Protein AF-A0A1V5HKS2-F1 (afdb_monomer_lite)

pLDDT: mean 89.22, std 11.99, range [34.03, 98.88]

Foldseek 3Di:
DPPVPPVVVVVPVVPPDPDDDDDLLVVLLVLLVPDDQLVPDALVCVVSLVVSVVSLVPDDPVSNVPRPPVSVVRSVSSVVSNVVNVLLVVLLVLQVLLQVLLVPADQLVPDDPVNVVSLVVNVVSVVVHDPVSNVSHDVVSVVSSVVRVVVNVVLVVLLVLQVVLQVLLVPADPLVPDDLVCVVSLVVSVVSLVPHDPSSNVNHDPSVVCSVVSVVSNVVNVLVVLVVVQVVQVVVVLVVQQVQAAEEDAAFDQDDQWGDDPPWIKGKFKDKPDPQAHSRRGGDAAQFWDKMKMKIFIDTPNDTDIHIGIYIYHHPLQDQQDDDDLLFAAEEFEDEPPDFPDDPDPVCLVLHAEYADDAWAQDPLATDPPSGPPLSVQLNSVNVNHAYAHEYDAPDPVRLVSLCQLLQDPVSLLSHLLRQLVCCVRSVHQEYEYERPFQFADRSQVSVLVSLVSNQVSNVVDPGNHAYEYEDEFDDCPGTYQLQSNQVRHQAYEYAQFCQQPFWFQAAREFQADDPRRNTYVVVSLVVSVVSHHDQSRYAYEFEQKKWKFWFPDQDPDRRGTTGDPIDIAFVQCCVVPPVVPPQWDKDADPRRLFIWTDRRTMIMHHHFLRSLLVVLVVSSVSSHNYYYYDHPSRHHDPDGSSVSRSVSSVVD

Secondary structure (DSSP, 8-state):
--SSSSHHHHTTSTTSS-S----HHHHHHHHHHTSPPGGG--GGGHHHHHHHHHHHHTS-HHHHTTS-HHHHHHHHHHHHHHHHHHHHHHHHHHHHHHHHHHHT---GGG--HHHHHHHHHHHHHHHHS-GGGGGGS-HHHHHHHHHHHHHHHHHHHHHHHHHHHHHHHTT---TTT--GGGHHHHHHHHHHHHTS-HHHHTTS-GGGGGHHHHHHHHHHHHHHHHHHHHHHHHHHHHHHHHTTTTEEESS-----SEEEETTEEEEEEEEESSTTB-TT--B---SS-EEEEEEEEEE-SS-EEEEEEEEEEPPP----PPPPPTTSPEEEEEEETT-SS-PPPGGGGGG-SEEEEEEEEEETTEEE-TT-TTHHHHHGGGGGT-EEEEEEEE-SHHHHHHHHHHHSSHHHHHHHHHHHHHHHHHTT-SEEEEEES---HHHHHHHHHHHHHHHHHHHTTSSS--EEEEEEESS--TTT--HHHHHHH-SEEEEE--STT-SSB---SS-SS-BTTBSS-HHHHHHHHHHTT--GGGEEEEEESEEEEEEEPS--SSSTT-BEEEEEEEEHHHHHHHTTTSTT-EEEEETTTTEEEEE-SSEEEEE--HHHHHHHHHHHHHTT--EEEEE-GGGS-TT-SHHHHHHHHHH--

Radius of gyration: 68.46 Å; chains: 1; bounding box: 120×46×198 Å

Structure (mmCIF, N/CA/C/O backbone):
data_AF-A0A1V5HKS2-F1
#
_entry.id   AF-A0A1V5HKS2-F1
#
loop_
_atom_site.group_PDB
_atom_site.id
_atom_site.type_symbol
_atom_site.label_atom_id
_atom_site.label_alt_id
_atom_site.label_comp_id
_atom_site.label_asym_id
_atom_site.label_entity_id
_atom_site.label_seq_id
_atom_site.pdbx_PDB_ins_code
_atom_site.Cartn_x
_atom_site.Cartn_y
_atom_site.Cartn_z
_atom_site.occupancy
_atom_site.B_iso_or_equiv
_atom_site.auth_seq_id
_atom_site.auth_comp_id
_atom_site.auth_asym_id
_atom_site.auth_atom_id
_atom_site.pdbx_PDB_model_num
ATOM 1 N N . MET A 1 1 ? -47.076 20.030 125.257 1.00 41.66 1 MET A N 1
ATOM 2 C CA . MET A 1 1 ? -47.216 20.434 126.684 1.00 41.66 1 MET A CA 1
ATOM 3 C C . MET A 1 1 ? -48.652 20.280 127.232 1.00 41.66 1 MET A C 1
ATOM 5 O O . MET A 1 1 ? -49.047 21.034 128.109 1.00 41.66 1 MET A O 1
ATOM 9 N N . LYS A 1 2 ? -49.439 19.282 126.794 1.00 38.28 2 LYS A N 1
ATOM 10 C CA . LYS A 1 2 ? -50.771 18.991 127.377 1.00 38.28 2 LYS A CA 1
ATOM 11 C C . LYS A 1 2 ? -51.038 17.496 127.631 1.00 38.28 2 LYS A C 1
ATOM 13 O O . LYS A 1 2 ? -52.125 17.141 128.058 1.00 38.28 2 LYS A O 1
ATOM 18 N N . GLU A 1 3 ? -50.035 16.636 127.444 1.00 39.62 3 GLU A N 1
ATOM 19 C CA . GLU A 1 3 ? -50.186 15.168 127.465 1.00 39.62 3 GLU A CA 1
ATOM 20 C C . GLU A 1 3 ? -49.813 14.491 128.793 1.00 39.62 3 GLU A C 1
ATOM 22 O O . GLU A 1 3 ? -49.998 13.293 128.943 1.00 39.62 3 GLU A O 1
ATOM 27 N N . ILE A 1 4 ? -49.356 15.235 129.805 1.00 41.19 4 ILE A N 1
ATOM 28 C CA . ILE A 1 4 ? -49.055 14.668 131.139 1.00 41.19 4 ILE A CA 1
ATOM 29 C C . ILE A 1 4 ? -50.184 14.974 132.152 1.00 41.19 4 ILE A C 1
ATOM 31 O O . ILE A 1 4 ? -50.208 14.440 133.255 1.00 41.19 4 ILE A O 1
ATOM 35 N N . GLY A 1 5 ? -51.175 15.789 131.770 1.00 40.88 5 GLY A N 1
ATOM 36 C CA . GLY A 1 5 ? -52.248 16.241 132.666 1.00 40.88 5 GLY A CA 1
ATOM 37 C C . GLY A 1 5 ? -53.491 15.347 132.743 1.00 40.88 5 GLY A C 1
ATOM 38 O O . GLY A 1 5 ? -54.275 15.515 133.669 1.00 40.88 5 GLY A O 1
ATOM 39 N N . ILE A 1 6 ? -53.691 14.412 131.805 1.00 43.47 6 ILE A N 1
ATOM 40 C CA . ILE A 1 6 ? -54.954 13.647 131.699 1.00 43.47 6 ILE A CA 1
ATOM 41 C C . ILE A 1 6 ? -54.799 12.196 132.188 1.00 43.47 6 ILE A C 1
ATOM 43 O O . ILE A 1 6 ? -55.713 11.660 132.811 1.00 43.47 6 ILE A O 1
ATOM 47 N N . LEU A 1 7 ? -53.605 11.597 132.074 1.00 37.75 7 LEU A N 1
ATOM 48 C CA . LEU A 1 7 ? -53.312 10.294 132.696 1.00 37.75 7 LEU A CA 1
ATOM 49 C C . LEU A 1 7 ? -53.307 10.337 134.237 1.00 37.75 7 LEU A C 1
ATOM 51 O O . LEU A 1 7 ? -53.493 9.306 134.878 1.00 37.75 7 LEU A O 1
ATOM 55 N N . ALA A 1 8 ? -53.150 11.519 134.843 1.00 40.97 8 ALA A N 1
ATOM 56 C CA . ALA A 1 8 ? -53.153 11.681 136.297 1.00 40.97 8 ALA A CA 1
ATOM 57 C C . ALA A 1 8 ? -54.564 11.705 136.921 1.00 40.97 8 ALA A C 1
ATOM 59 O O . ALA A 1 8 ? -54.687 11.479 138.123 1.00 40.97 8 ALA A O 1
ATOM 60 N N . LEU A 1 9 ? -55.630 11.935 136.137 1.00 39.41 9 LEU A N 1
ATOM 61 C CA . LEU A 1 9 ? -57.007 11.926 136.656 1.00 39.41 9 LEU A CA 1
ATOM 62 C C . LEU A 1 9 ? -57.637 10.522 136.655 1.00 39.41 9 LEU A C 1
ATOM 64 O O . LEU A 1 9 ? -58.444 10.215 137.529 1.00 39.41 9 LEU A O 1
ATOM 68 N N . CYS A 1 10 ? -57.227 9.643 135.734 1.00 42.81 10 CYS A N 1
ATOM 69 C CA . CYS A 1 10 ? -57.790 8.290 135.620 1.00 42.81 10 CYS A CA 1
ATOM 70 C C . CYS A 1 10 ? -57.337 7.327 136.731 1.00 42.81 10 CYS A C 1
ATOM 72 O O . CYS A 1 10 ? -58.022 6.349 137.004 1.00 42.81 10 CYS A O 1
ATOM 74 N N . LEU A 1 11 ? -56.229 7.611 137.425 1.00 40.44 11 LEU A N 1
ATOM 75 C CA . LEU A 1 11 ? -55.759 6.781 138.543 1.00 40.44 11 LEU A CA 1
ATOM 76 C C . LEU A 1 11 ? -56.321 7.194 139.917 1.00 40.44 11 LEU A C 1
ATOM 78 O O . LEU A 1 11 ? -56.138 6.458 140.882 1.00 40.44 11 LEU A O 1
ATOM 82 N N . ILE A 1 12 ? -57.018 8.334 140.027 1.00 42.53 12 ILE A N 1
ATOM 83 C CA . ILE A 1 12 ? -57.456 8.884 141.327 1.00 42.53 12 ILE A CA 1
ATOM 84 C C . ILE A 1 12 ? -58.926 8.567 141.656 1.00 42.53 12 ILE A C 1
ATOM 86 O O . ILE A 1 12 ? -59.274 8.507 142.833 1.00 42.53 12 ILE A O 1
ATOM 90 N N . VAL A 1 13 ? -59.781 8.261 140.674 1.00 43.78 13 VAL A N 1
ATOM 91 C CA . VAL A 1 13 ? -61.191 7.906 140.956 1.00 43.78 13 VAL A CA 1
ATOM 92 C C . VAL A 1 13 ? -61.346 6.452 141.435 1.00 43.78 13 VAL A C 1
ATOM 94 O O . VAL A 1 13 ? -62.226 6.164 142.240 1.00 43.78 13 VAL A O 1
ATOM 97 N N . ILE A 1 14 ? -60.436 5.544 141.064 1.00 45.50 14 ILE A N 1
ATOM 98 C CA . ILE A 1 14 ? -60.520 4.119 141.448 1.00 45.50 14 ILE A CA 1
ATOM 99 C C . ILE A 1 14 ? -59.979 3.847 142.870 1.00 45.50 14 ILE A C 1
ATOM 101 O O . ILE A 1 14 ? -60.286 2.816 143.459 1.00 45.50 14 ILE A O 1
ATOM 105 N N . PHE A 1 15 ? -59.239 4.775 143.492 1.00 41.25 15 PHE A N 1
ATOM 106 C CA . PHE A 1 15 ? -58.651 4.550 144.826 1.00 41.25 15 PHE A CA 1
ATOM 107 C C . PHE A 1 15 ? -59.443 5.131 146.015 1.00 41.25 15 PHE A C 1
ATOM 109 O O . PHE A 1 15 ? -59.000 4.990 147.154 1.00 41.25 15 PHE A O 1
ATOM 116 N N . LEU A 1 16 ? -60.617 5.741 145.793 1.00 37.81 16 LEU A N 1
ATOM 117 C CA . LEU A 1 16 ? -61.463 6.293 146.870 1.00 37.81 16 LEU A CA 1
ATOM 118 C C . LEU A 1 16 ? -62.867 5.677 147.000 1.00 37.81 16 LEU A C 1
ATOM 120 O O . LEU A 1 16 ? -63.611 6.081 147.891 1.00 37.81 16 LEU A O 1
ATOM 124 N N . VAL A 1 17 ? -63.198 4.638 146.229 1.00 45.84 17 VAL A N 1
ATOM 125 C CA . VAL A 1 17 ? -64.377 3.788 146.484 1.00 45.84 17 VAL A CA 1
ATOM 126 C C . VAL A 1 17 ? -63.898 2.358 146.729 1.00 45.84 17 VAL A C 1
ATOM 128 O O . VAL A 1 17 ? -63.921 1.489 145.866 1.00 45.84 17 VAL A O 1
ATOM 131 N N . GLY A 1 18 ? -63.356 2.139 147.927 1.00 34.03 18 GLY A N 1
ATOM 132 C CA . GLY A 1 18 ? -63.017 0.808 148.412 1.00 34.03 18 GLY A CA 1
ATOM 133 C C . GLY A 1 18 ? -64.271 0.025 148.797 1.00 34.03 18 GLY A C 1
ATOM 134 O O . GLY A 1 18 ? -65.130 0.546 149.501 1.00 34.03 18 GLY A O 1
ATOM 135 N N . CYS A 1 19 ? -64.316 -1.245 148.387 1.00 37.53 19 CYS A N 1
ATOM 136 C CA . CYS A 1 19 ? -65.107 -2.322 148.989 1.00 37.53 19 CYS A CA 1
ATOM 137 C C . CYS A 1 19 ? -66.536 -1.956 149.432 1.00 37.53 19 CYS A C 1
ATOM 139 O O . CYS A 1 19 ? -66.820 -1.961 150.628 1.00 37.53 19 CYS A O 1
ATOM 141 N N . GLN A 1 20 ? -67.458 -1.779 148.486 1.00 39.41 20 GLN A N 1
ATOM 142 C CA . GLN A 1 20 ? -68.853 -2.193 148.666 1.00 39.41 20 GLN A CA 1
ATOM 143 C C . GLN A 1 20 ? -69.345 -2.816 147.357 1.00 39.41 20 GLN A C 1
ATOM 145 O O . GLN A 1 20 ? -69.078 -2.302 146.279 1.00 39.41 20 GLN A O 1
ATOM 150 N N . SER A 1 21 ? -69.985 -3.979 147.454 1.00 46.19 21 SER A N 1
ATOM 151 C CA . SER A 1 21 ? -70.575 -4.710 146.336 1.00 46.19 21 SER A CA 1
ATOM 152 C C . SER A 1 21 ? -71.716 -3.895 145.711 1.00 46.19 21 SER A C 1
ATOM 154 O O . SER A 1 21 ? -72.862 -4.011 146.151 1.00 46.19 21 SER A O 1
ATOM 156 N N . GLU A 1 22 ? -71.404 -3.056 144.724 1.00 53.94 22 GLU A N 1
ATOM 157 C CA . GLU A 1 22 ? -72.391 -2.400 143.865 1.00 53.94 22 GLU A CA 1
ATOM 158 C C . GLU A 1 22 ? -72.720 -3.300 142.666 1.00 53.94 22 GLU A C 1
ATOM 160 O O . GLU A 1 22 ? -71.874 -4.023 142.144 1.00 53.94 22 GLU A O 1
ATOM 165 N N . THR A 1 23 ? -73.993 -3.331 142.284 1.00 61.84 23 THR A N 1
ATOM 166 C CA . THR A 1 23 ? -74.522 -4.226 141.245 1.00 61.84 23 THR A CA 1
ATOM 167 C C . THR A 1 23 ? -73.991 -3.851 139.850 1.00 61.84 23 THR A C 1
ATOM 169 O O . THR A 1 23 ? -73.945 -2.650 139.575 1.00 61.84 23 THR A O 1
ATOM 172 N N . PRO A 1 24 ? -73.712 -4.814 138.940 1.00 66.62 24 PRO A N 1
ATOM 173 C CA . PRO A 1 24 ? -73.157 -4.581 137.587 1.00 66.62 24 PRO A CA 1
ATOM 174 C C . PRO A 1 24 ? -73.840 -3.463 136.777 1.00 66.62 24 PRO A C 1
ATOM 176 O O . PRO A 1 24 ? -73.206 -2.721 136.032 1.00 66.62 24 PRO A O 1
ATOM 179 N N . LYS A 1 25 ? -75.144 -3.275 136.999 1.00 73.38 25 LYS A N 1
ATOM 180 C CA . LYS A 1 25 ? -75.971 -2.209 136.424 1.00 73.38 25 LYS A CA 1
ATOM 181 C C . LYS A 1 25 ? -75.509 -0.776 136.754 1.00 73.38 25 LYS A C 1
ATOM 183 O O . LYS A 1 25 ? -75.631 0.108 135.911 1.00 73.38 25 LYS A O 1
ATOM 188 N N . ALA A 1 26 ? -75.019 -0.517 137.969 1.00 71.00 26 ALA A N 1
ATOM 189 C CA . ALA A 1 26 ? -74.616 0.830 138.400 1.00 71.00 26 ALA A CA 1
ATOM 190 C C . ALA A 1 26 ? -73.316 1.290 137.721 1.00 71.00 26 ALA A C 1
ATOM 192 O O . ALA A 1 26 ? -73.152 2.471 137.426 1.00 71.00 26 ALA A O 1
ATOM 193 N N . GLU A 1 27 ? -72.425 0.345 137.420 1.00 77.19 27 GLU A N 1
ATOM 194 C CA . GLU A 1 27 ? -71.160 0.611 136.739 1.00 77.19 27 GLU A CA 1
ATOM 195 C C . GLU A 1 27 ? -71.383 1.060 135.285 1.00 77.19 27 GLU A C 1
ATOM 197 O O . GLU A 1 27 ? -70.757 2.015 134.831 1.00 77.19 27 GLU A O 1
ATOM 202 N N . VAL A 1 28 ? -72.320 0.428 134.567 1.00 80.06 28 VAL A N 1
ATOM 203 C CA . VAL A 1 28 ? -72.654 0.786 133.176 1.00 80.06 28 VAL A CA 1
ATOM 204 C C . VAL A 1 28 ? -73.288 2.177 133.071 1.00 80.06 28 VAL A C 1
ATOM 206 O O . VAL A 1 28 ? -72.888 2.950 132.202 1.00 80.06 28 VAL A O 1
ATOM 209 N N . ASP A 1 29 ? -74.218 2.530 133.968 1.00 79.62 29 ASP A N 1
ATOM 210 C CA . ASP A 1 29 ? -74.826 3.873 133.993 1.00 79.62 29 ASP A CA 1
ATOM 211 C C . ASP A 1 29 ? -73.758 4.967 134.192 1.00 79.62 29 ASP A C 1
ATOM 213 O O . ASP A 1 29 ? -73.711 5.931 133.429 1.00 79.62 29 ASP A O 1
ATOM 217 N N . LEU A 1 30 ? -72.843 4.777 135.152 1.00 81.50 30 LEU A N 1
ATOM 218 C CA . LEU A 1 30 ? -71.761 5.730 135.428 1.00 81.50 30 LEU A CA 1
ATOM 219 C C . LEU A 1 30 ? -70.791 5.886 134.249 1.00 81.50 30 LEU A C 1
ATOM 221 O O . LEU A 1 30 ? -70.314 6.990 133.980 1.00 81.50 30 LEU A O 1
ATOM 225 N N . LEU A 1 31 ? -70.488 4.797 133.538 1.00 85.19 31 LEU A N 1
ATOM 226 C CA . LEU A 1 31 ? -69.593 4.837 132.380 1.00 85.19 31 LEU A CA 1
ATOM 227 C C . LEU A 1 31 ? -70.227 5.554 131.179 1.00 85.19 31 LEU A C 1
ATOM 229 O O . LEU A 1 31 ? -69.531 6.301 130.491 1.00 85.19 31 LEU A O 1
ATOM 233 N N . ILE A 1 32 ? -71.532 5.376 130.944 1.00 83.56 32 ILE A N 1
ATOM 234 C CA . ILE A 1 32 ? -72.262 6.114 129.901 1.00 83.56 32 ILE A CA 1
ATOM 235 C C . ILE A 1 32 ? -72.324 7.607 130.252 1.00 83.56 32 ILE A C 1
ATOM 237 O O . ILE A 1 32 ? -72.081 8.449 129.388 1.00 83.56 32 ILE A O 1
ATOM 241 N N . GLU A 1 33 ? -72.610 7.955 131.509 1.00 84.25 33 GLU A N 1
ATOM 242 C CA . GLU A 1 33 ? -72.675 9.349 131.979 1.00 84.25 33 GLU A CA 1
ATOM 243 C C . GLU A 1 33 ? -71.321 10.073 131.903 1.00 84.25 33 GLU A C 1
ATOM 245 O O . GLU A 1 33 ? -71.282 11.289 131.721 1.00 84.25 33 GLU A O 1
ATOM 250 N N . ALA A 1 34 ? -70.210 9.336 131.982 1.00 85.94 34 ALA A N 1
ATOM 251 C CA . ALA A 1 34 ? -68.861 9.879 131.838 1.00 85.94 34 ALA A CA 1
ATOM 252 C C . ALA A 1 34 ? -68.468 10.207 130.383 1.00 85.94 34 ALA A C 1
ATOM 254 O O . ALA A 1 34 ? -67.475 10.910 130.171 1.00 85.94 34 ALA A O 1
ATOM 255 N N . LEU A 1 35 ? -69.214 9.715 129.384 1.00 87.75 35 LEU A N 1
ATOM 256 C CA . LEU A 1 35 ? -69.001 10.084 127.983 1.00 87.75 35 LEU A CA 1
ATOM 257 C C . LEU A 1 35 ? -69.512 11.508 127.703 1.00 87.75 35 LEU A C 1
ATOM 259 O O . LEU A 1 35 ? -70.554 11.908 128.241 1.00 87.75 35 LEU A O 1
ATOM 263 N N . PRO A 1 36 ? -68.823 12.267 126.828 1.00 87.88 36 PRO A N 1
ATOM 264 C CA . PRO A 1 36 ? -69.263 13.601 126.433 1.00 87.88 36 PRO A CA 1
ATOM 265 C C . PRO A 1 36 ? -70.614 13.556 125.710 1.00 87.88 36 PRO A C 1
ATOM 267 O O . PRO A 1 36 ? -71.091 12.500 125.292 1.00 87.88 36 PRO A O 1
ATOM 270 N N . GLU A 1 37 ? -71.223 14.726 125.530 1.00 87.19 37 GLU A N 1
ATOM 271 C CA . GLU A 1 37 ? -72.417 14.856 124.698 1.00 87.19 37 GLU A CA 1
ATOM 272 C C . GLU A 1 37 ? -72.142 14.439 123.246 1.00 87.19 37 GLU A C 1
ATOM 274 O O . GLU A 1 37 ? -71.026 14.577 122.740 1.00 87.19 37 GLU A O 1
ATOM 279 N N . VAL A 1 38 ? -73.181 13.967 122.546 1.00 84.50 38 VAL A N 1
ATOM 280 C CA . VAL A 1 38 ? -73.091 13.453 121.163 1.00 84.50 38 VAL A CA 1
ATOM 281 C C . VAL A 1 38 ? -72.439 14.463 120.208 1.00 84.50 38 VAL A C 1
ATOM 283 O O . VAL A 1 38 ? -71.711 14.074 119.293 1.00 84.50 38 VAL A O 1
ATOM 286 N N . SER A 1 39 ? -72.660 15.764 120.429 1.00 85.12 39 SER A N 1
ATOM 287 C CA . SER A 1 39 ? -72.074 16.850 119.633 1.00 85.12 39 SER A CA 1
ATOM 288 C C . SER A 1 39 ? -70.574 17.057 119.855 1.00 85.12 39 SER A C 1
ATOM 290 O O . SER A 1 39 ? -69.904 17.553 118.952 1.00 85.12 39 SER A O 1
ATOM 292 N N . ASP A 1 40 ? -70.056 16.673 121.022 1.00 87.75 40 ASP A N 1
ATOM 293 C CA . ASP A 1 40 ? -68.657 16.871 121.429 1.00 87.75 40 ASP A CA 1
ATOM 294 C C . ASP A 1 40 ? -67.818 15.595 121.251 1.00 87.75 40 ASP A C 1
ATOM 296 O O . ASP A 1 40 ? -66.640 15.531 121.622 1.00 87.75 40 ASP A O 1
ATOM 300 N N . LEU A 1 41 ? -68.425 14.561 120.667 1.00 89.56 41 LEU A N 1
ATOM 301 C CA . LEU A 1 41 ? -67.782 13.290 120.419 1.00 89.56 41 LEU A CA 1
ATOM 302 C C . LEU A 1 41 ? -66.690 13.440 119.355 1.00 89.56 41 LEU A C 1
ATOM 304 O O . LEU A 1 41 ? -66.899 13.945 118.255 1.00 89.56 41 LEU A O 1
ATOM 308 N N . THR A 1 42 ? -65.506 12.951 119.696 1.00 88.00 42 THR A N 1
ATOM 309 C CA . THR A 1 42 ? -64.355 12.847 118.790 1.00 88.00 42 THR A CA 1
ATOM 310 C C . THR A 1 42 ? -63.895 11.401 118.689 1.00 88.00 42 THR A C 1
ATOM 312 O O . THR A 1 42 ? -64.169 10.618 119.600 1.00 88.00 42 THR A O 1
ATOM 315 N N . ILE A 1 43 ? -63.134 11.068 117.641 1.00 87.12 43 ILE A N 1
ATOM 316 C CA . ILE A 1 43 ? -62.597 9.717 117.397 1.00 87.12 43 ILE A CA 1
ATOM 317 C C . ILE A 1 43 ? -61.866 9.117 118.613 1.00 87.12 43 ILE A C 1
ATOM 319 O O . ILE A 1 43 ? -61.898 7.911 118.833 1.00 87.12 43 ILE A O 1
ATOM 323 N N . TYR A 1 44 ? -61.282 9.954 119.478 1.00 87.75 44 TYR A N 1
ATOM 324 C CA . TYR A 1 44 ? -60.574 9.519 120.685 1.00 87.75 44 TYR A CA 1
ATOM 325 C C . TYR A 1 44 ? -61.466 8.825 121.726 1.00 87.75 44 TYR A C 1
ATOM 327 O O . TYR A 1 44 ? -60.951 8.133 122.603 1.00 87.75 44 TYR A O 1
ATOM 335 N N . HIS A 1 45 ? -62.789 8.963 121.624 1.00 90.56 45 HIS A N 1
ATOM 336 C CA . HIS A 1 45 ? -63.740 8.277 122.502 1.00 90.56 45 HIS A CA 1
ATOM 337 C C . HIS A 1 45 ? -64.162 6.898 121.972 1.00 90.56 45 HIS A C 1
ATOM 339 O O . HIS A 1 45 ? -64.893 6.192 122.664 1.00 90.56 45 HIS A O 1
ATOM 345 N N . GLN A 1 46 ? -63.711 6.479 120.780 1.00 89.25 46 GLN A N 1
ATOM 346 C CA . GLN A 1 46 ? -64.110 5.205 120.164 1.00 89.25 46 GLN A CA 1
ATOM 347 C C . GLN A 1 46 ? -63.848 4.024 121.098 1.00 89.25 46 GLN A C 1
ATOM 349 O O . GLN A 1 46 ? -64.736 3.212 121.328 1.00 89.25 46 GLN A O 1
ATOM 354 N N . HIS A 1 47 ? -62.656 3.974 121.697 1.00 85.88 47 HIS A N 1
ATOM 355 C CA . HIS A 1 47 ? -62.286 2.893 122.604 1.00 85.88 47 HIS A CA 1
ATOM 356 C C . HIS A 1 47 ? -63.188 2.836 123.844 1.00 85.88 47 HIS A C 1
ATOM 358 O O . HIS A 1 47 ? -63.588 1.755 124.263 1.00 85.88 47 HIS A O 1
ATOM 364 N N . GLN A 1 48 ? -63.554 3.995 124.403 1.00 86.19 48 GLN A N 1
ATOM 365 C CA . GLN A 1 48 ? -64.470 4.056 125.542 1.00 86.19 48 GLN A CA 1
ATOM 366 C C . GLN A 1 48 ? -65.866 3.559 125.154 1.00 86.19 48 GLN A C 1
ATOM 368 O O . GLN A 1 48 ? -66.447 2.772 125.894 1.00 86.19 48 GLN A O 1
ATOM 373 N N . ILE A 1 49 ? -66.373 3.948 123.979 1.00 87.38 49 ILE A N 1
ATOM 374 C CA . ILE A 1 49 ? -67.658 3.458 123.464 1.00 87.38 49 ILE A CA 1
ATOM 375 C C . ILE A 1 49 ? -67.619 1.943 123.244 1.00 87.38 49 ILE A C 1
ATOM 377 O O . ILE A 1 49 ? -68.516 1.253 123.715 1.00 87.38 49 ILE A O 1
ATOM 381 N N . THR A 1 50 ? -66.575 1.395 122.617 1.00 87.38 50 THR A N 1
ATOM 382 C CA . THR A 1 50 ? -66.442 -0.060 122.430 1.00 87.38 50 THR A CA 1
ATOM 383 C C . THR A 1 50 ? -66.420 -0.807 123.764 1.00 87.38 50 THR A C 1
ATOM 385 O O . THR A 1 50 ? -67.177 -1.757 123.932 1.00 87.38 50 THR A O 1
ATOM 388 N N . MET A 1 51 ? -65.632 -0.346 124.742 1.00 85.69 51 MET A N 1
ATOM 389 C CA . MET A 1 51 ? -65.590 -0.976 126.070 1.00 85.69 51 MET A CA 1
ATOM 390 C C . MET A 1 51 ? -66.945 -0.933 126.785 1.00 85.69 51 MET A C 1
ATOM 392 O O . MET A 1 51 ? -67.314 -1.873 127.487 1.00 85.69 51 MET A O 1
ATOM 396 N N . ILE A 1 52 ? -67.694 0.163 126.637 1.00 87.31 52 ILE A N 1
ATOM 397 C CA . ILE A 1 52 ? -69.025 0.282 127.238 1.00 87.31 52 ILE A CA 1
ATOM 398 C C . ILE A 1 52 ? -70.017 -0.651 126.534 1.00 87.31 52 ILE A C 1
ATOM 400 O O . ILE A 1 52 ? -70.804 -1.299 127.219 1.00 87.31 52 ILE A O 1
ATOM 404 N N . ARG A 1 53 ? -69.952 -0.789 125.202 1.00 89.25 53 ARG A N 1
ATOM 405 C CA . ARG A 1 53 ? -70.756 -1.763 124.443 1.00 89.25 53 ARG A CA 1
ATOM 406 C C . ARG A 1 53 ? -70.498 -3.186 124.935 1.00 89.25 53 ARG A C 1
ATOM 408 O O . ARG A 1 53 ? -71.457 -3.886 125.241 1.00 89.25 53 ARG A O 1
ATOM 415 N N . GLU A 1 54 ? -69.234 -3.576 125.075 1.00 87.31 54 GLU A N 1
ATOM 416 C CA . GLU A 1 54 ? -68.852 -4.900 125.587 1.00 87.31 54 GLU A CA 1
ATOM 417 C C . GLU A 1 54 ? -69.434 -5.147 126.986 1.00 87.31 54 GLU A C 1
ATOM 419 O O . GLU A 1 54 ? -70.083 -6.166 127.214 1.00 87.31 54 GLU A O 1
ATOM 424 N N . LYS A 1 55 ? -69.307 -4.176 127.900 1.00 84.44 55 LYS A N 1
ATOM 425 C CA . LYS A 1 55 ? -69.904 -4.266 129.242 1.00 84.44 55 LYS A CA 1
ATOM 426 C C . LYS A 1 55 ? -71.434 -4.345 129.222 1.00 84.44 55 LYS A C 1
ATOM 428 O O . LYS A 1 55 ? -72.007 -5.036 130.056 1.00 84.44 55 LYS A O 1
ATOM 433 N N . ILE A 1 56 ? -72.107 -3.647 128.304 1.00 82.94 56 ILE A N 1
ATOM 434 C CA . ILE A 1 56 ? -73.567 -3.749 128.128 1.00 82.94 56 ILE A CA 1
ATOM 435 C C . ILE A 1 56 ? -73.955 -5.150 127.639 1.00 82.94 56 ILE A C 1
ATOM 437 O O . ILE A 1 56 ? -74.956 -5.704 128.100 1.00 82.94 56 ILE A O 1
ATOM 441 N N . ASP A 1 57 ? -73.179 -5.721 126.720 1.00 84.69 57 ASP A N 1
ATOM 442 C CA . ASP A 1 57 ? -73.449 -7.036 126.139 1.00 84.69 57 ASP A CA 1
ATOM 443 C C . ASP A 1 57 ? -73.250 -8.176 127.152 1.00 84.69 57 ASP A C 1
ATOM 445 O O . ASP A 1 57 ? -73.946 -9.190 127.064 1.00 84.69 57 ASP A O 1
ATOM 449 N N . GLU A 1 58 ? -72.378 -7.987 128.148 1.00 83.94 58 GLU A N 1
ATOM 450 C CA . GLU A 1 58 ? -72.150 -8.916 129.267 1.00 83.94 58 GLU A CA 1
ATOM 451 C C . GLU A 1 58 ? -73.304 -8.973 130.290 1.00 83.94 58 GLU A C 1
ATOM 453 O O . GLU A 1 58 ? -73.383 -9.937 131.055 1.00 83.94 58 GLU A O 1
ATOM 458 N N . LEU A 1 59 ? -74.214 -7.988 130.312 1.00 81.44 59 LEU A N 1
ATOM 459 C CA . LEU A 1 59 ? -75.357 -7.965 131.240 1.00 81.44 59 LEU A CA 1
ATOM 460 C C . LEU A 1 59 ? -76.463 -8.950 130.833 1.00 81.44 59 LEU A C 1
ATOM 462 O O . LEU A 1 59 ? -76.858 -8.984 129.659 1.00 81.44 59 LEU A O 1
ATOM 466 N N . ASP A 1 60 ? -77.042 -9.663 131.810 1.00 77.06 60 ASP A N 1
ATOM 467 C CA . ASP A 1 60 ? -78.212 -10.527 131.591 1.00 77.06 60 ASP A CA 1
ATOM 468 C C . ASP A 1 60 ? -79.523 -9.730 131.390 1.00 77.06 60 ASP A C 1
ATOM 470 O O . ASP A 1 60 ? -79.597 -8.528 131.652 1.00 77.06 60 ASP A O 1
ATOM 474 N N . ASP A 1 61 ? -80.588 -10.388 130.913 1.00 72.81 61 ASP A N 1
ATOM 475 C CA . ASP A 1 61 ? -81.858 -9.724 130.570 1.00 72.81 61 ASP A CA 1
ATOM 476 C C . ASP A 1 61 ? -82.514 -8.985 131.753 1.00 72.81 61 ASP A C 1
ATOM 478 O O . ASP A 1 61 ? -83.222 -7.993 131.555 1.00 72.81 61 ASP A O 1
ATOM 482 N N . LYS A 1 62 ? -82.300 -9.448 132.993 1.00 70.88 62 LYS A N 1
ATOM 483 C CA . LYS A 1 62 ? -82.840 -8.790 134.192 1.00 70.88 62 LYS A CA 1
ATOM 484 C C . LYS A 1 62 ? -81.988 -7.599 134.601 1.00 70.88 62 LYS A C 1
ATOM 486 O O . LYS A 1 62 ? -82.542 -6.585 135.016 1.00 70.88 62 LYS A O 1
ATOM 491 N N . GLU A 1 63 ? -80.672 -7.709 134.491 1.00 67.75 63 GLU A N 1
ATOM 492 C CA . GLU A 1 63 ? -79.725 -6.643 134.819 1.00 67.75 63 GLU A CA 1
ATOM 493 C C . GLU A 1 63 ? -79.788 -5.505 133.800 1.00 67.75 63 GLU A C 1
ATOM 495 O O . GLU A 1 63 ? -79.796 -4.331 134.175 1.00 67.75 63 GLU A O 1
ATOM 500 N N . ARG A 1 64 ? -79.948 -5.841 132.520 1.00 70.88 64 ARG A N 1
ATOM 501 C CA . ARG A 1 64 ? -80.102 -4.879 131.426 1.00 70.88 64 ARG A CA 1
ATOM 502 C C . ARG A 1 64 ? -81.403 -4.083 131.526 1.00 70.88 64 ARG A C 1
ATOM 504 O O . ARG A 1 64 ? -81.394 -2.885 131.268 1.00 70.88 64 ARG A O 1
ATOM 511 N N . ALA A 1 65 ? -82.496 -4.711 131.971 1.00 67.44 65 ALA A N 1
ATOM 512 C CA . ALA A 1 65 ? -83.778 -4.036 132.211 1.00 67.44 65 ALA A CA 1
ATOM 513 C C . ALA A 1 65 ? -83.741 -3.032 133.383 1.00 67.44 65 ALA A C 1
ATOM 515 O O . ALA A 1 65 ? -84.659 -2.225 133.526 1.00 67.44 65 ALA A O 1
ATOM 516 N N . LEU A 1 66 ? -82.710 -3.093 134.234 1.00 64.31 66 LEU A N 1
ATOM 517 C CA . LEU A 1 66 ? -82.521 -2.186 135.368 1.00 64.31 66 LEU A CA 1
ATOM 518 C C . LEU A 1 66 ? -81.612 -0.990 135.040 1.00 64.31 66 LEU A C 1
ATOM 520 O O . LEU A 1 66 ? -81.591 -0.036 135.825 1.00 64.31 66 LEU A O 1
ATOM 524 N N . VAL A 1 67 ? -80.866 -1.031 133.927 1.00 65.94 67 VAL A N 1
ATOM 525 C CA . VAL A 1 67 ? -80.125 0.120 133.378 1.00 65.94 67 VAL A CA 1
ATOM 526 C C . VAL A 1 67 ? -81.133 1.198 132.987 1.00 65.94 67 VAL A C 1
ATOM 528 O O . VAL A 1 67 ? -82.205 0.886 132.465 1.00 65.94 67 VAL A O 1
ATOM 531 N N . LEU A 1 68 ? -80.835 2.469 133.273 1.00 67.69 68 LEU A N 1
ATOM 532 C CA . LEU A 1 68 ? -81.763 3.551 132.946 1.00 67.69 68 LEU A CA 1
ATOM 533 C C . LEU A 1 68 ? -81.998 3.587 131.430 1.00 67.69 68 LEU A C 1
ATOM 535 O O . LEU A 1 68 ? -81.066 3.761 130.649 1.00 67.69 68 LEU A O 1
ATOM 539 N N . GLU A 1 69 ? -83.261 3.458 131.016 1.00 76.31 69 GLU A N 1
ATOM 540 C CA . GLU A 1 69 ? -83.664 3.442 129.601 1.00 76.31 69 GLU A CA 1
ATOM 541 C C . GLU A 1 69 ? -83.119 4.662 128.830 1.00 76.31 69 GLU A C 1
ATOM 543 O O . GLU A 1 69 ? -82.666 4.538 127.693 1.00 76.31 69 GLU A O 1
ATOM 548 N N . ALA A 1 70 ? -83.061 5.826 129.488 1.00 76.19 70 ALA A N 1
ATOM 549 C CA . ALA A 1 70 ? -82.481 7.051 128.939 1.00 76.19 70 ALA A CA 1
ATOM 550 C C . ALA A 1 70 ? -80.964 6.951 128.663 1.00 76.19 70 ALA A C 1
ATOM 552 O O . ALA A 1 70 ? -80.496 7.494 127.662 1.00 76.19 70 ALA A O 1
ATOM 553 N N . ASN A 1 71 ? -80.205 6.235 129.499 1.00 82.38 71 ASN A N 1
ATOM 554 C CA . ASN A 1 71 ? -78.760 6.053 129.328 1.00 82.38 71 ASN A CA 1
ATOM 555 C C . ASN A 1 71 ? -78.453 5.070 128.193 1.00 82.38 71 ASN A C 1
ATOM 557 O O . ASN A 1 71 ? -77.586 5.346 127.365 1.00 82.38 71 ASN A O 1
ATOM 561 N N . LEU A 1 72 ? -79.207 3.969 128.080 1.00 81.50 72 LEU A N 1
ATOM 562 C CA . LEU A 1 72 ? -79.080 3.050 126.942 1.00 81.50 72 LEU A CA 1
ATOM 563 C C . LEU A 1 72 ? -79.389 3.750 125.613 1.00 81.50 72 LEU A C 1
ATOM 565 O O . LEU A 1 72 ? -78.631 3.597 124.657 1.00 81.50 72 LEU A O 1
ATOM 569 N N . LEU A 1 73 ? -80.459 4.552 125.553 1.00 84.25 73 LEU A N 1
ATOM 570 C CA . LEU A 1 73 ? -80.815 5.309 124.349 1.00 84.25 73 LEU A CA 1
ATOM 571 C C . LEU A 1 73 ? -79.718 6.314 123.959 1.00 84.25 73 LEU A C 1
ATOM 573 O O . LEU A 1 73 ? -79.305 6.344 122.800 1.00 84.25 73 LEU A O 1
ATOM 577 N N . ARG A 1 74 ? -79.191 7.071 124.933 1.00 86.12 74 ARG A N 1
ATOM 578 C CA . ARG A 1 74 ? -78.056 7.990 124.733 1.00 86.12 74 ARG A CA 1
ATOM 579 C C . ARG A 1 74 ? -76.812 7.253 124.234 1.00 86.12 74 ARG A C 1
ATOM 581 O O . ARG A 1 74 ? -76.122 7.749 123.349 1.00 86.12 74 ARG A O 1
ATOM 588 N N . PHE A 1 75 ? -76.529 6.062 124.758 1.00 87.94 75 PHE A N 1
ATOM 589 C CA . PHE A 1 75 ? -75.386 5.263 124.324 1.00 87.94 75 PHE A CA 1
ATOM 590 C C . PHE A 1 75 ? -75.518 4.769 122.874 1.00 87.94 75 PHE A C 1
ATOM 592 O O . PHE A 1 75 ? -74.557 4.878 122.115 1.00 87.94 75 PHE A O 1
ATOM 599 N N . TYR A 1 76 ? -76.698 4.301 122.446 1.00 86.88 76 TYR A N 1
ATOM 600 C CA . TYR A 1 76 ? -76.933 3.944 121.037 1.00 86.88 76 TYR A CA 1
ATOM 601 C C . TYR A 1 76 ? -76.758 5.143 120.094 1.00 86.88 76 TYR A C 1
ATOM 603 O O . TYR A 1 76 ? -76.232 4.990 118.990 1.00 86.88 76 TYR A O 1
ATOM 611 N N . GLU A 1 77 ? -77.170 6.339 120.517 1.00 87.50 77 GLU A N 1
ATOM 612 C CA . GLU A 1 77 ? -76.973 7.570 119.746 1.00 87.50 77 GLU A CA 1
ATOM 613 C C . GLU A 1 77 ? -75.484 7.943 119.637 1.00 87.50 77 GLU A C 1
ATOM 615 O O . GLU A 1 77 ? -74.995 8.227 118.540 1.00 87.50 77 GLU A O 1
ATOM 620 N N . LEU A 1 78 ? -74.738 7.855 120.745 1.00 89.12 78 LEU A N 1
ATOM 621 C CA . LEU A 1 78 ? -73.283 8.046 120.781 1.00 89.12 78 LEU A CA 1
ATOM 622 C C . LEU A 1 78 ? -72.547 7.032 119.899 1.00 89.12 78 LEU A C 1
ATOM 624 O O . LEU A 1 78 ? -71.635 7.406 119.165 1.00 89.12 78 LEU A O 1
ATOM 628 N N . GLU A 1 79 ? -72.950 5.765 119.929 1.00 87.69 79 GLU A N 1
ATOM 629 C CA . GLU A 1 79 ? -72.351 4.716 119.106 1.00 87.69 79 GLU A CA 1
ATOM 630 C C . GLU A 1 79 ? -72.656 4.916 117.617 1.00 87.69 79 GLU A C 1
ATOM 632 O O . GLU A 1 79 ? -71.750 4.846 116.787 1.00 87.69 79 GLU A O 1
ATOM 637 N N . THR A 1 80 ? -73.901 5.254 117.272 1.00 87.56 80 THR A N 1
ATOM 638 C CA . THR A 1 80 ? -74.284 5.570 115.888 1.00 87.56 80 THR A CA 1
ATOM 639 C C . THR A 1 80 ? -73.485 6.765 115.371 1.00 87.56 80 THR A C 1
ATOM 641 O O . THR A 1 80 ? -72.970 6.743 114.251 1.00 87.56 80 THR A O 1
ATOM 644 N N . ARG A 1 81 ? -73.316 7.807 116.195 1.00 89.19 81 ARG A N 1
ATOM 645 C CA . ARG A 1 81 ? -72.496 8.969 115.841 1.00 89.19 81 ARG A CA 1
ATOM 646 C C . ARG A 1 81 ? -71.016 8.610 115.723 1.00 89.19 81 ARG A C 1
ATOM 648 O O . ARG A 1 81 ? -70.363 9.093 114.801 1.00 89.19 81 ARG A O 1
ATOM 655 N N . MET A 1 82 ? -70.495 7.757 116.602 1.00 90.56 82 MET A N 1
ATOM 656 C CA . MET A 1 82 ? -69.118 7.266 116.529 1.00 90.56 82 MET A CA 1
ATOM 657 C C . MET A 1 82 ? -68.872 6.478 115.244 1.00 90.56 82 MET A C 1
ATOM 659 O O . MET A 1 82 ? -67.862 6.710 114.595 1.00 90.56 82 MET A O 1
ATOM 663 N N . ALA A 1 83 ? -69.801 5.617 114.824 1.00 86.12 83 ALA A N 1
ATOM 664 C CA . ALA A 1 83 ? -69.690 4.895 113.557 1.00 86.12 83 ALA A CA 1
ATOM 665 C C . ALA A 1 83 ? -69.580 5.855 112.356 1.00 86.12 83 ALA A C 1
ATOM 667 O O . ALA A 1 83 ? -68.765 5.633 111.464 1.00 86.12 83 ALA A O 1
ATOM 668 N N . VAL A 1 84 ? -70.332 6.965 112.366 1.00 86.88 84 VAL A N 1
ATOM 669 C CA . VAL A 1 84 ? -70.217 8.026 111.347 1.00 86.88 84 VAL A CA 1
ATOM 670 C C . VAL A 1 84 ? -68.865 8.745 111.422 1.00 86.88 84 VAL A C 1
ATOM 672 O O . VAL A 1 84 ? -68.261 8.994 110.385 1.00 86.88 84 VAL A O 1
ATOM 675 N N . ILE A 1 85 ? -68.370 9.063 112.623 1.00 86.88 85 ILE A N 1
ATOM 676 C CA . ILE A 1 85 ? -67.068 9.731 112.814 1.00 86.88 85 ILE A CA 1
ATOM 677 C C . ILE A 1 85 ? -65.909 8.830 112.371 1.00 86.88 85 ILE A C 1
ATOM 679 O O . ILE A 1 85 ? -64.990 9.309 111.714 1.00 86.88 85 ILE A O 1
ATOM 683 N N . VAL A 1 86 ? -65.954 7.537 112.702 1.00 87.62 86 VAL A N 1
ATOM 684 C CA . VAL A 1 86 ? -64.962 6.539 112.271 1.00 87.62 86 VAL A CA 1
ATOM 685 C C . VAL A 1 86 ? -64.943 6.454 110.750 1.00 87.62 86 VAL A C 1
ATOM 687 O O . VAL A 1 86 ? -63.882 6.606 110.153 1.00 87.62 86 VAL A O 1
ATOM 690 N N . LEU A 1 87 ? -66.114 6.313 110.122 1.00 88.06 87 LEU A N 1
ATOM 691 C CA . LEU A 1 87 ? -66.227 6.278 108.667 1.00 88.06 87 LEU A CA 1
ATOM 692 C C . LEU A 1 87 ? -65.699 7.575 108.026 1.00 88.06 87 LEU A C 1
ATOM 694 O O . LEU A 1 87 ? -64.993 7.523 107.022 1.00 88.06 87 LEU A O 1
ATOM 698 N N . GLU A 1 88 ? -66.001 8.739 108.602 1.00 88.50 88 GLU A N 1
ATOM 699 C CA . GLU A 1 88 ? -65.518 10.032 108.109 1.00 88.50 88 GLU A CA 1
ATOM 700 C C . GLU A 1 88 ? -63.987 10.169 108.231 1.00 88.50 88 GLU A C 1
ATOM 702 O O . GLU A 1 88 ? -63.341 10.610 107.281 1.00 88.50 88 GLU A O 1
ATOM 707 N N . GLU A 1 89 ? -63.385 9.772 109.356 1.00 88.62 89 GLU A N 1
ATOM 708 C CA . GLU A 1 89 ? -61.927 9.825 109.556 1.00 88.62 89 GLU A CA 1
ATOM 709 C C . GLU A 1 89 ? -61.170 8.800 108.697 1.00 88.62 89 GLU A C 1
ATOM 711 O O . GLU A 1 89 ? -60.122 9.126 108.133 1.00 88.62 89 GLU A O 1
ATOM 716 N N . GLU A 1 90 ? -61.715 7.595 108.511 1.00 88.75 90 GLU A N 1
ATOM 717 C CA . GLU A 1 90 ? -61.170 6.603 107.576 1.00 88.75 90 GLU A CA 1
ATOM 718 C C . GLU A 1 90 ? -61.162 7.149 106.140 1.00 88.75 90 GLU A C 1
ATOM 720 O O . GLU A 1 90 ? -60.126 7.117 105.470 1.00 88.75 90 GLU A O 1
ATOM 725 N N . ASN A 1 91 ? -62.270 7.743 105.681 1.00 91.25 91 ASN A N 1
ATOM 726 C CA . ASN A 1 91 ? -62.355 8.321 104.337 1.00 91.25 91 ASN A CA 1
ATOM 727 C C . ASN A 1 91 ? -61.492 9.585 104.173 1.00 91.25 91 ASN A C 1
ATOM 729 O O . ASN A 1 91 ? -60.908 9.775 103.106 1.00 91.25 91 ASN A O 1
ATOM 733 N N . LYS A 1 92 ? -61.318 10.413 105.216 1.00 89.69 92 LYS A N 1
ATOM 734 C CA . LYS A 1 92 ? -60.333 11.516 105.212 1.00 89.69 92 LYS A CA 1
ATOM 735 C C . LYS A 1 92 ? -58.903 11.000 105.064 1.00 89.69 92 LYS A C 1
ATOM 737 O O . LYS A 1 92 ? -58.121 11.584 104.315 1.00 89.69 92 LYS A O 1
ATOM 742 N N . SER A 1 93 ? -58.560 9.910 105.751 1.00 88.06 93 SER A N 1
ATOM 743 C CA . SER A 1 93 ? -57.241 9.279 105.646 1.00 88.06 93 SER A CA 1
ATOM 744 C C . SER A 1 93 ? -56.992 8.718 104.239 1.00 88.06 93 SER A C 1
ATOM 746 O O . SER A 1 93 ? -55.937 8.973 103.652 1.00 88.06 93 SER A O 1
ATOM 748 N N . ILE A 1 94 ? -57.991 8.044 103.654 1.00 90.62 94 ILE A N 1
ATOM 749 C CA . ILE A 1 94 ? -57.946 7.529 102.275 1.00 90.62 94 ILE A CA 1
ATOM 750 C C . ILE A 1 94 ? -57.807 8.680 101.263 1.00 90.62 94 ILE A C 1
ATOM 752 O O . ILE A 1 94 ? -56.917 8.638 100.412 1.00 90.62 94 ILE A O 1
ATOM 756 N N . ALA A 1 95 ? -58.613 9.741 101.384 1.00 90.38 95 ALA A N 1
ATOM 757 C CA . ALA A 1 95 ? -58.563 10.915 100.505 1.00 90.38 95 ALA A CA 1
ATOM 758 C C . ALA A 1 95 ? -57.204 11.641 100.554 1.00 90.38 95 ALA A C 1
ATOM 760 O O . ALA A 1 95 ? -56.667 12.050 99.516 1.00 90.38 95 ALA A O 1
ATOM 761 N N . LEU A 1 96 ? -56.611 11.766 101.747 1.00 90.62 96 LEU A N 1
ATOM 762 C CA . LEU A 1 96 ? -55.280 12.348 101.923 1.00 90.62 96 LEU A CA 1
ATOM 763 C C . LEU A 1 96 ? -54.199 11.488 101.255 1.00 90.62 96 LEU A C 1
ATOM 765 O O . LEU A 1 96 ? -53.338 12.024 100.558 1.00 90.62 96 LEU A O 1
ATOM 769 N N . ASN A 1 97 ? -54.260 10.164 101.425 1.00 91.12 97 ASN A N 1
ATOM 770 C CA . ASN A 1 97 ? -53.322 9.239 100.791 1.00 91.12 97 ASN A CA 1
ATOM 771 C C . ASN A 1 97 ? -53.402 9.307 99.256 1.00 91.12 97 ASN A C 1
ATOM 773 O O . ASN A 1 97 ? -52.369 9.412 98.599 1.00 91.12 97 ASN A O 1
ATOM 777 N N . ILE A 1 98 ? -54.614 9.334 98.685 1.00 92.00 98 ILE A N 1
ATOM 778 C CA . ILE A 1 98 ? -54.823 9.501 97.235 1.00 92.00 98 ILE A CA 1
ATOM 779 C C . ILE A 1 98 ? -54.168 10.796 96.742 1.00 92.00 98 ILE A C 1
ATOM 781 O O . ILE A 1 98 ? -53.403 10.775 95.779 1.00 92.00 98 ILE A O 1
ATOM 785 N N . SER A 1 99 ? -54.410 11.912 97.434 1.00 90.94 99 SER A N 1
ATOM 786 C CA . SER A 1 99 ? -53.875 13.225 97.050 1.00 90.94 99 SER A CA 1
ATOM 787 C C . SER A 1 99 ? -52.341 13.264 97.066 1.00 90.94 99 SER A C 1
ATOM 789 O O . SER A 1 99 ? -51.725 13.816 96.155 1.00 90.94 99 SER A O 1
ATOM 791 N N . VAL A 1 100 ? -51.711 12.645 98.072 1.00 90.44 100 VAL A N 1
ATOM 792 C CA . VAL A 1 100 ? -50.244 12.544 98.174 1.00 90.44 100 VAL A CA 1
ATOM 793 C C . VAL A 1 100 ? -49.665 11.674 97.061 1.00 90.44 100 VAL A C 1
ATOM 795 O O . VAL A 1 100 ? -48.660 12.047 96.455 1.00 90.44 100 VAL A O 1
ATOM 798 N N . LEU A 1 101 ? -50.296 10.534 96.769 1.00 91.44 101 LEU A N 1
ATOM 799 C CA . LEU A 1 101 ? -49.833 9.632 95.719 1.00 91.44 101 LEU A CA 1
ATOM 800 C C . LEU A 1 101 ? -49.949 10.280 94.332 1.00 91.44 101 LEU A C 1
ATOM 802 O O . LEU A 1 101 ? -48.980 10.231 93.576 1.00 91.44 101 LEU A O 1
ATOM 806 N N . ILE A 1 102 ? -51.061 10.957 94.021 1.00 90.56 102 ILE A N 1
ATOM 807 C CA . ILE A 1 102 ? -51.223 11.692 92.752 1.00 90.56 102 ILE A CA 1
ATOM 808 C C . ILE A 1 102 ? -50.143 12.773 92.613 1.00 90.56 102 ILE A C 1
ATOM 810 O O . ILE A 1 102 ? -49.493 12.860 91.574 1.00 90.56 102 ILE A O 1
ATOM 814 N N . ALA A 1 103 ? -49.896 13.554 93.668 1.00 87.38 103 ALA A N 1
ATOM 815 C CA . ALA A 1 103 ? -48.882 14.610 93.655 1.00 87.38 103 ALA A CA 1
ATOM 816 C C . ALA A 1 103 ? -47.438 14.088 93.509 1.00 87.38 103 ALA A C 1
ATOM 818 O O . ALA A 1 103 ? -46.538 14.859 93.179 1.00 87.38 103 ALA A O 1
ATOM 819 N N . SER A 1 104 ? -47.206 12.798 93.769 1.00 87.81 104 SER A N 1
ATOM 820 C CA . SER A 1 104 ? -45.894 12.158 93.639 1.00 87.81 104 SER A CA 1
ATOM 821 C C . SER A 1 104 ? -45.592 11.619 92.237 1.00 87.81 104 SER A C 1
ATOM 823 O O . SER A 1 104 ? -44.455 11.220 91.985 1.00 87.81 104 SER A O 1
ATOM 825 N N . LEU A 1 105 ? -46.576 11.606 91.329 1.00 88.69 105 LEU A N 1
ATOM 826 C CA . LEU A 1 105 ? -46.379 11.113 89.966 1.00 88.69 105 LEU A CA 1
ATOM 827 C C . LEU A 1 105 ? -45.416 12.029 89.182 1.00 88.69 105 LEU A C 1
ATOM 829 O O . LEU A 1 105 ? -45.545 13.256 89.240 1.00 88.69 105 LEU A O 1
ATOM 833 N N . PRO A 1 106 ? -44.444 11.462 88.442 1.00 85.44 106 PRO A N 1
ATOM 834 C CA . PRO A 1 106 ? -43.476 12.242 87.677 1.00 85.44 106 PRO A CA 1
ATOM 835 C C . PRO A 1 106 ? -44.095 12.827 86.400 1.00 85.44 106 PRO A C 1
ATOM 837 O O . PRO A 1 106 ? -45.250 12.587 86.063 1.00 85.44 106 PRO A O 1
ATOM 840 N N . THR A 1 107 ? -43.299 13.563 85.622 1.00 79.12 107 THR A N 1
ATOM 841 C CA . THR A 1 107 ? -43.637 13.843 84.219 1.00 79.12 107 THR A CA 1
ATOM 842 C C . THR A 1 107 ? -43.537 12.562 83.383 1.00 79.12 107 THR A C 1
ATOM 844 O O . THR A 1 107 ? -42.706 11.700 83.667 1.00 79.12 107 THR A O 1
ATOM 847 N N . VAL A 1 108 ? -44.348 12.447 82.324 1.00 73.56 108 VAL A N 1
ATOM 848 C CA . VAL A 1 108 ? -44.462 11.222 81.499 1.00 73.56 108 VAL A CA 1
ATOM 849 C C . VAL A 1 108 ? -43.114 10.754 80.924 1.00 73.56 108 VAL A C 1
ATOM 851 O O . VAL A 1 108 ? -42.865 9.555 80.863 1.00 73.56 108 VAL A O 1
ATOM 854 N N . ASP A 1 109 ? -42.205 11.679 80.608 1.00 66.06 109 ASP A N 1
ATOM 855 C CA . ASP A 1 109 ? -40.879 11.363 80.052 1.00 66.06 109 ASP A CA 1
ATOM 856 C C . ASP A 1 109 ? -39.909 10.693 81.050 1.00 66.06 109 ASP A C 1
ATOM 858 O O . ASP A 1 109 ? -38.855 10.206 80.648 1.00 66.06 109 ASP A O 1
ATOM 862 N N . ASN A 1 110 ? -40.247 10.656 82.346 1.00 72.25 110 ASN A N 1
ATOM 863 C CA . ASN A 1 110 ? -39.416 10.103 83.426 1.00 72.25 110 ASN A CA 1
ATOM 864 C C . ASN A 1 110 ? -40.097 8.937 84.163 1.00 72.25 110 ASN A C 1
ATOM 866 O O . ASN A 1 110 ? -39.787 8.666 85.323 1.00 72.25 110 ASN A O 1
ATOM 870 N N . PHE A 1 111 ? -41.039 8.261 83.506 1.00 77.88 111 PHE A N 1
ATOM 871 C CA . PHE A 1 111 ? -41.803 7.171 84.103 1.00 77.88 111 PHE A CA 1
ATOM 872 C C . PHE A 1 111 ? -40.940 5.935 84.407 1.00 77.88 111 PHE A C 1
ATOM 874 O O . PHE A 1 111 ? -40.164 5.467 83.570 1.00 77.88 111 PHE A O 1
ATOM 881 N N . THR A 1 112 ? -41.112 5.363 85.596 1.00 74.38 112 THR A N 1
ATOM 882 C CA . THR A 1 112 ? -40.401 4.175 86.080 1.00 74.38 112 THR A CA 1
ATOM 883 C C . THR A 1 112 ? -41.368 3.069 86.510 1.00 74.38 112 THR A C 1
ATOM 885 O O . THR A 1 112 ? -42.539 3.306 86.794 1.00 74.38 112 THR A O 1
ATOM 888 N N . ASN A 1 113 ? -40.862 1.842 86.671 1.00 71.12 113 ASN A N 1
ATOM 889 C CA . ASN A 1 113 ? -41.653 0.715 87.196 1.00 71.12 113 ASN A CA 1
ATOM 890 C C . ASN A 1 113 ? -42.202 0.959 88.615 1.00 71.12 113 ASN A C 1
ATOM 892 O O . ASN A 1 113 ? -43.103 0.252 89.064 1.00 71.12 113 ASN A O 1
ATOM 896 N N . ASN A 1 114 ? -41.622 1.899 89.367 1.00 74.75 114 ASN A N 1
ATOM 897 C CA . ASN A 1 114 ? -42.140 2.259 90.681 1.00 74.75 114 ASN A CA 1
ATOM 898 C C . ASN A 1 114 ? -43.404 3.124 90.565 1.00 74.75 114 ASN A C 1
ATOM 900 O O . ASN A 1 114 ? -44.289 3.014 91.405 1.00 74.75 114 ASN A O 1
ATOM 904 N N . ASP A 1 115 ? -43.518 3.912 89.497 1.00 81.75 115 ASP A N 1
ATOM 905 C CA . ASP A 1 115 ? -44.661 4.790 89.241 1.00 81.75 115 ASP A CA 1
ATOM 906 C C . ASP A 1 115 ? -45.892 3.999 88.781 1.00 81.75 115 ASP A C 1
ATOM 908 O O . ASP A 1 115 ? -47.016 4.347 89.129 1.00 81.75 115 ASP A O 1
ATOM 912 N N . GLU A 1 116 ? -45.695 2.869 88.096 1.00 80.75 116 GLU A N 1
ATOM 913 C CA . GLU A 1 116 ? -46.770 1.922 87.759 1.00 80.75 116 GLU A CA 1
ATOM 914 C C . GLU A 1 116 ? -47.436 1.351 89.020 1.00 80.75 116 GLU A C 1
ATOM 916 O O . GLU A 1 116 ? -48.660 1.335 89.139 1.00 80.75 116 GLU A O 1
ATOM 921 N N . LYS A 1 117 ? -46.631 0.998 90.029 1.00 84.12 117 LYS A N 1
ATOM 922 C CA . LYS A 1 117 ? -47.141 0.567 91.340 1.00 84.12 117 LYS A CA 1
ATOM 923 C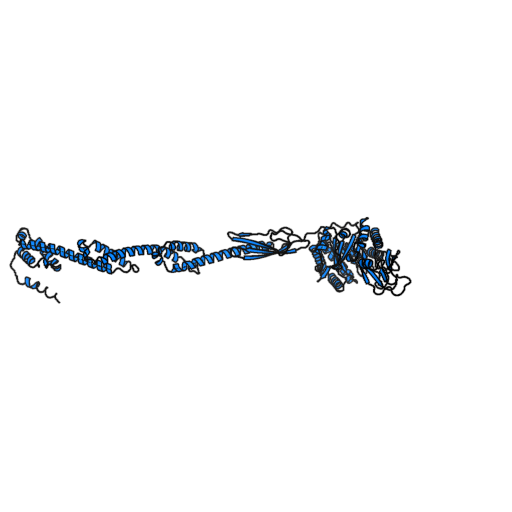 C . LYS A 1 117 ? -47.870 1.688 92.077 1.00 84.12 117 LYS A C 1
ATOM 925 O O . LYS A 1 117 ? -48.807 1.411 92.826 1.00 84.12 117 LYS A O 1
ATOM 930 N N . THR A 1 118 ? -47.444 2.936 91.885 1.00 87.44 118 THR A N 1
ATOM 931 C CA . THR A 1 118 ? -48.118 4.118 92.437 1.00 87.44 118 THR A CA 1
ATOM 932 C C . THR A 1 118 ? -49.496 4.305 91.802 1.00 87.44 118 THR A C 1
ATOM 934 O O . THR A 1 118 ? -50.459 4.487 92.538 1.00 87.44 118 THR A O 1
ATOM 937 N N . ILE A 1 119 ? -49.628 4.165 90.478 1.00 88.12 119 ILE A N 1
ATOM 938 C CA . ILE A 1 119 ? -50.923 4.181 89.766 1.00 88.12 119 ILE A CA 1
ATOM 939 C C . ILE A 1 119 ? -51.844 3.076 90.303 1.00 88.12 119 ILE A C 1
ATOM 941 O O . ILE A 1 119 ? -52.962 3.358 90.723 1.00 88.12 119 ILE A O 1
ATOM 945 N N . GLU A 1 120 ? -51.356 1.835 90.402 1.00 88.50 120 GLU A N 1
ATOM 946 C CA . GLU A 1 120 ? -52.137 0.721 90.964 1.00 88.50 120 GLU A CA 1
ATOM 947 C C . GLU A 1 120 ? -52.559 0.957 92.426 1.00 88.50 120 GLU A C 1
ATOM 949 O O . GLU A 1 120 ? -53.583 0.446 92.887 1.00 88.50 120 GLU A O 1
ATOM 954 N N . ALA A 1 121 ? -51.750 1.677 93.208 1.00 88.06 121 ALA A N 1
ATOM 955 C CA . ALA A 1 121 ? -52.086 2.050 94.580 1.00 88.06 121 ALA A CA 1
ATOM 956 C C . ALA A 1 121 ? -53.128 3.178 94.631 1.00 88.06 121 ALA A C 1
ATOM 958 O O . ALA A 1 121 ? -54.005 3.137 95.496 1.00 88.06 121 ALA A O 1
ATOM 959 N N . ILE A 1 122 ? -53.062 4.147 93.713 1.00 91.12 122 ILE A N 1
ATOM 960 C CA . ILE A 1 122 ? -54.053 5.222 93.567 1.00 91.12 122 ILE A CA 1
ATOM 961 C C . ILE A 1 122 ? -55.399 4.635 93.147 1.00 91.12 122 ILE A C 1
ATOM 963 O O . ILE A 1 122 ? -56.385 4.878 93.838 1.00 91.12 122 ILE A O 1
ATOM 967 N N . ASP A 1 123 ? -55.438 3.819 92.090 1.00 91.94 123 ASP A N 1
ATOM 968 C CA . ASP A 1 123 ? -56.675 3.207 91.583 1.00 91.94 123 ASP A CA 1
ATOM 969 C C . ASP A 1 123 ? -57.353 2.351 92.670 1.00 91.94 123 ASP A C 1
ATOM 971 O O . ASP A 1 123 ? -58.532 2.537 92.959 1.00 91.94 123 ASP A O 1
ATOM 975 N N . ARG A 1 124 ? -56.594 1.504 93.385 1.00 90.62 124 ARG A N 1
ATOM 976 C CA . ARG A 1 124 ? -57.137 0.728 94.519 1.00 90.62 124 ARG A CA 1
ATOM 977 C C . ARG A 1 124 ? -57.665 1.604 95.653 1.00 90.62 124 ARG A C 1
ATOM 979 O O . ARG A 1 124 ? -58.631 1.231 96.312 1.00 90.62 124 ARG A O 1
ATOM 986 N N . SER A 1 125 ? -57.008 2.732 95.916 1.00 90.38 125 SER A N 1
ATOM 987 C CA . SER A 1 125 ? -57.432 3.654 96.973 1.00 90.38 125 SER A CA 1
ATOM 988 C C . SER A 1 125 ? -58.713 4.391 96.566 1.00 90.38 125 SER A C 1
ATOM 990 O O . SER A 1 125 ? -59.619 4.522 97.389 1.00 90.38 125 SER A O 1
ATOM 992 N N . LEU A 1 126 ? -58.827 4.797 95.297 1.00 90.19 126 LEU A N 1
ATOM 993 C CA . LEU A 1 126 ? -60.041 5.373 94.709 1.00 90.19 126 LEU A CA 1
ATOM 994 C C . LEU A 1 126 ? -61.217 4.389 94.724 1.00 90.19 126 LEU A C 1
ATOM 996 O O . LEU A 1 126 ? -62.333 4.806 95.007 1.00 90.19 126 LEU A O 1
ATOM 1000 N N . ASP A 1 127 ? -60.976 3.096 94.505 1.00 90.44 127 ASP A N 1
ATOM 1001 C CA . ASP A 1 127 ? -62.018 2.061 94.605 1.00 90.44 127 ASP A CA 1
ATOM 1002 C C . ASP A 1 127 ? -62.492 1.819 96.054 1.00 90.44 127 ASP A C 1
ATOM 1004 O O . ASP A 1 127 ? -63.589 1.306 96.276 1.00 90.44 127 ASP A O 1
ATOM 1008 N N . SER A 1 128 ? -61.663 2.155 97.050 1.00 87.69 128 SER A N 1
ATOM 1009 C CA . SER A 1 128 ? -61.934 1.895 98.472 1.00 87.69 128 SER A CA 1
ATOM 1010 C C . SER A 1 128 ? -62.657 3.027 99.207 1.00 87.69 128 SER A C 1
ATOM 1012 O O . SER A 1 128 ? -63.241 2.783 100.264 1.00 87.69 128 SER A O 1
ATOM 1014 N N . ILE A 1 129 ? -62.615 4.257 98.679 1.00 91.06 129 ILE A N 1
ATOM 1015 C CA . ILE A 1 129 ? -63.280 5.407 99.298 1.00 91.06 129 ILE A CA 1
ATOM 1016 C C . ILE A 1 129 ? -64.797 5.307 99.097 1.00 91.06 129 ILE A C 1
ATOM 1018 O O . ILE A 1 129 ? -65.287 4.946 98.027 1.00 91.06 129 ILE A O 1
ATOM 1022 N N . ASN A 1 130 ? -65.569 5.649 100.124 1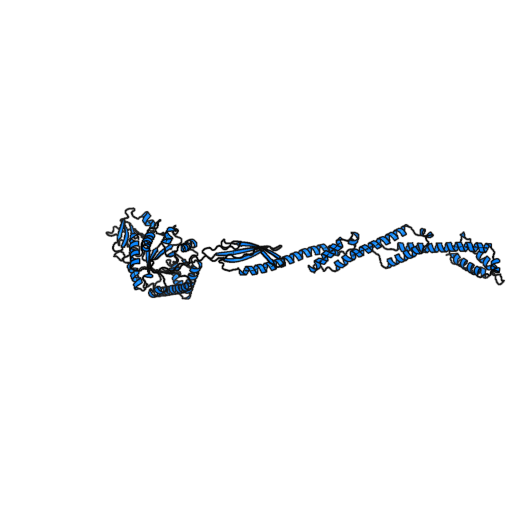.00 88.88 130 ASN A N 1
ATOM 1023 C CA . ASN A 1 130 ? -67.014 5.756 99.993 1.00 88.88 130 ASN A CA 1
ATOM 1024 C C . ASN A 1 130 ? -67.358 6.942 99.070 1.00 88.88 130 ASN A C 1
ATOM 1026 O O . ASN A 1 130 ? -66.864 8.056 99.262 1.00 88.88 130 ASN A O 1
ATOM 1030 N N . SER A 1 131 ? -68.226 6.710 98.081 1.00 87.06 131 SER A N 1
ATOM 1031 C CA . SER A 1 131 ? -68.595 7.698 97.060 1.00 87.0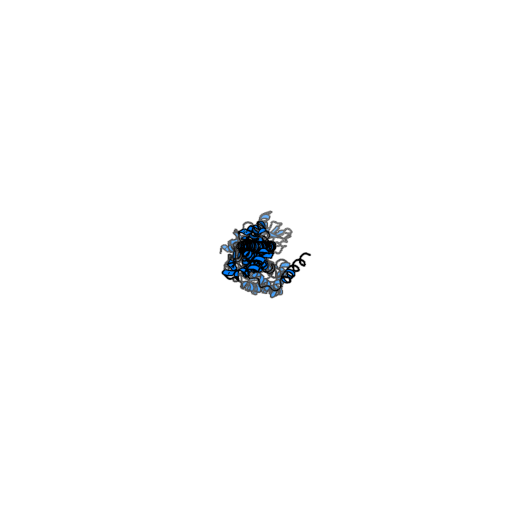6 131 SER A CA 1
ATOM 1032 C C . SER A 1 131 ? -69.143 9.006 97.630 1.00 87.06 131 SER A C 1
ATOM 1034 O O . SER A 1 131 ? -68.915 10.062 97.040 1.00 87.06 131 SER A O 1
ATOM 1036 N N . ASP A 1 132 ? -69.809 8.960 98.788 1.00 87.50 132 ASP A N 1
ATOM 1037 C CA . ASP A 1 132 ? -70.366 10.147 99.449 1.00 87.50 132 ASP A CA 1
ATOM 1038 C C . ASP A 1 132 ? -69.271 11.099 99.971 1.00 87.50 132 ASP A C 1
ATOM 1040 O O . ASP A 1 132 ? -69.545 12.267 100.241 1.00 87.50 132 ASP A O 1
ATOM 1044 N N . TYR A 1 133 ? -68.020 10.629 100.062 1.00 89.31 133 TYR A N 1
ATOM 1045 C CA . TYR A 1 133 ? -66.861 11.367 100.574 1.00 89.31 133 TYR A CA 1
ATOM 1046 C C . TYR A 1 133 ? -65.823 11.724 99.500 1.00 89.31 133 TYR A C 1
ATOM 1048 O O . TYR A 1 133 ? -64.793 12.317 99.819 1.00 89.31 133 TYR A O 1
ATOM 1056 N N . LEU A 1 134 ? -66.094 11.448 98.218 1.00 85.81 134 LEU A N 1
ATOM 1057 C CA . LEU A 1 134 ? -65.197 11.815 97.109 1.00 85.81 134 LEU A CA 1
ATOM 1058 C C . LEU A 1 134 ? -64.901 13.321 97.043 1.00 85.81 134 LEU A C 1
ATOM 1060 O O . LEU A 1 134 ? -63.821 13.710 96.611 1.00 85.81 134 LEU A O 1
ATOM 1064 N N . TYR A 1 135 ? -65.819 14.166 97.531 1.00 86.56 135 TYR A N 1
ATOM 1065 C CA . TYR A 1 135 ? -65.642 15.624 97.594 1.00 86.56 135 TYR A CA 1
ATOM 1066 C C . TYR A 1 135 ? -64.452 16.070 98.467 1.00 86.56 135 TYR A C 1
ATOM 1068 O O . TYR A 1 135 ? -64.063 17.236 98.416 1.00 86.56 135 TYR A O 1
ATOM 1076 N N . LEU A 1 136 ? -63.896 15.171 99.289 1.00 89.12 136 LEU A N 1
ATOM 1077 C CA . LEU A 1 136 ? -62.697 15.421 100.091 1.00 89.12 136 LEU A CA 1
ATOM 1078 C C . LEU A 1 136 ? -61.407 15.432 99.255 1.00 89.12 136 LEU A C 1
ATOM 1080 O O . LEU A 1 136 ? -60.382 15.905 99.743 1.00 89.12 136 LEU A O 1
ATOM 1084 N N . ILE A 1 137 ? -61.444 14.919 98.022 1.00 89.75 137 ILE A N 1
ATOM 1085 C CA . ILE A 1 137 ? -60.327 14.951 97.076 1.00 89.75 137 ILE A CA 1
ATOM 1086 C C . ILE A 1 137 ? -60.534 16.140 96.132 1.00 89.75 137 ILE A C 1
ATOM 1088 O O . ILE A 1 137 ? -61.628 16.352 95.613 1.00 89.75 137 ILE A O 1
ATOM 1092 N N . ASP A 1 138 ? -59.481 16.922 95.893 1.00 90.62 138 ASP A N 1
ATOM 1093 C CA . ASP A 1 138 ? -59.542 18.033 94.942 1.00 90.62 138 ASP A CA 1
ATOM 1094 C C . ASP A 1 138 ? -59.809 17.504 93.522 1.00 90.62 138 ASP A C 1
ATOM 1096 O O . ASP A 1 138 ? -59.024 16.725 92.975 1.00 90.62 138 ASP A O 1
ATOM 1100 N N . GLN A 1 139 ? -60.906 17.952 92.907 1.00 88.62 139 GLN A N 1
ATOM 1101 C CA . GLN A 1 139 ? -61.288 17.538 91.556 1.00 88.62 139 GLN A CA 1
ATOM 1102 C C . GLN A 1 139 ? -60.183 17.817 90.524 1.00 88.62 139 GLN A C 1
ATOM 1104 O O . GLN A 1 139 ? -59.996 17.031 89.599 1.00 88.62 139 GLN A O 1
ATOM 1109 N N . SER A 1 140 ? -59.402 18.888 90.697 1.00 88.06 140 SER A N 1
ATOM 1110 C CA . SER A 1 140 ? -58.301 19.217 89.787 1.00 88.06 140 SER A CA 1
ATOM 1111 C C . SER A 1 140 ? -57.159 18.197 89.835 1.00 88.06 140 SER A C 1
ATOM 1113 O O . SER A 1 140 ? -56.511 17.975 88.814 1.00 88.06 140 SER A O 1
ATOM 1115 N N . LEU A 1 141 ? -56.934 17.535 90.977 1.00 89.69 141 LEU A N 1
ATOM 1116 C CA . LEU A 1 141 ? -55.959 16.446 91.097 1.00 89.69 141 LEU A CA 1
ATOM 1117 C C . LEU A 1 141 ? -56.458 15.175 90.403 1.00 89.69 141 LEU A C 1
ATOM 1119 O O . LEU A 1 141 ? -55.675 14.497 89.739 1.00 89.69 141 LEU A O 1
ATOM 1123 N N . LEU A 1 142 ? -57.754 14.871 90.507 1.00 88.62 142 LEU A N 1
ATOM 1124 C CA . LEU A 1 142 ? -58.364 13.738 89.803 1.00 88.62 142 LEU A CA 1
ATOM 1125 C C . LEU A 1 142 ? -58.310 13.928 88.282 1.00 88.62 142 LEU A C 1
ATOM 1127 O O . LEU A 1 142 ? -57.908 13.015 87.560 1.00 88.62 142 LEU A O 1
ATOM 1131 N N . ASP A 1 143 ? -58.624 15.131 87.798 1.00 88.56 143 ASP A N 1
ATOM 1132 C CA . ASP A 1 143 ? -58.531 15.467 86.375 1.00 88.56 143 ASP A CA 1
ATOM 1133 C C . ASP A 1 143 ? -57.075 15.383 85.871 1.00 88.56 143 ASP A C 1
ATOM 1135 O O . ASP A 1 143 ? -56.816 14.870 84.779 1.00 88.56 143 ASP A O 1
ATOM 1139 N N . GLN A 1 144 ? -56.101 15.838 86.674 1.00 87.62 144 GLN A N 1
ATOM 1140 C CA . GLN A 1 144 ? -54.670 15.699 86.370 1.00 87.62 144 GLN A CA 1
ATOM 1141 C C . GLN A 1 144 ? -54.234 14.235 86.294 1.00 87.62 144 GLN A C 1
ATOM 1143 O O . GLN A 1 144 ? -53.484 13.868 85.389 1.00 87.62 144 GLN A O 1
ATOM 1148 N N . TYR A 1 145 ? -54.713 13.395 87.208 1.00 90.44 145 TYR A N 1
ATOM 1149 C CA . TYR A 1 145 ? -54.402 11.972 87.226 1.00 90.44 145 TYR A CA 1
ATOM 1150 C C . TYR A 1 145 ? -54.954 11.235 85.996 1.00 90.44 145 TYR A C 1
ATOM 1152 O O . TYR A 1 145 ? -54.229 10.475 85.349 1.00 90.44 145 TYR A O 1
ATOM 1160 N N . GLU A 1 146 ? -56.202 11.497 85.603 1.00 89.25 146 GLU A N 1
ATOM 1161 C CA . GLU A 1 146 ? -56.790 10.901 84.394 1.00 89.25 146 GLU A CA 1
ATOM 1162 C C . GLU A 1 146 ? -56.098 11.375 83.108 1.00 89.25 146 GLU A C 1
ATOM 1164 O O . GLU A 1 146 ? -55.825 10.579 82.195 1.00 89.25 146 GLU A O 1
ATOM 1169 N N . LEU A 1 147 ? -55.734 12.661 83.046 1.00 87.44 147 LEU A N 1
ATOM 1170 C CA . LEU A 1 147 ? -54.926 13.193 81.952 1.00 87.44 147 LEU A CA 1
ATOM 1171 C C . LEU A 1 147 ? -53.545 12.525 81.908 1.00 87.44 147 LEU A C 1
ATOM 1173 O O . LEU A 1 147 ? -53.075 12.169 80.824 1.00 87.44 147 LEU A O 1
ATOM 1177 N N . PHE A 1 148 ? -52.915 12.307 83.064 1.00 88.69 148 PHE A N 1
ATOM 1178 C CA . PHE A 1 148 ? -51.634 11.617 83.171 1.00 88.69 148 PHE A CA 1
ATOM 1179 C C . PHE A 1 148 ? -51.722 10.175 82.657 1.00 88.69 148 PHE A C 1
ATOM 1181 O O . PHE A 1 148 ? -50.940 9.808 81.781 1.00 88.69 148 PHE A O 1
ATOM 1188 N N . LYS A 1 149 ? -52.714 9.384 83.095 1.00 87.88 149 LYS A N 1
ATOM 1189 C CA . LYS A 1 149 ? -52.934 8.004 82.610 1.00 87.88 149 LYS A CA 1
ATOM 1190 C C . LYS A 1 149 ? -53.132 7.949 81.096 1.00 87.88 149 LYS A C 1
ATOM 1192 O O . LYS A 1 149 ? -52.536 7.114 80.412 1.00 87.88 149 LYS A O 1
ATOM 1197 N N . THR A 1 150 ? -53.941 8.859 80.560 1.00 86.19 150 THR A N 1
ATOM 1198 C CA . THR A 1 150 ? -54.202 8.933 79.116 1.00 86.19 150 THR A CA 1
ATOM 1199 C C . THR A 1 150 ? -52.938 9.305 78.340 1.00 86.19 150 THR A C 1
ATOM 1201 O O . THR A 1 150 ? -52.624 8.683 77.323 1.00 86.19 150 THR A O 1
ATOM 1204 N N . THR A 1 151 ? -52.177 10.283 78.836 1.00 86.06 151 THR A N 1
ATOM 1205 C CA . THR A 1 151 ? -50.927 10.735 78.209 1.00 86.06 151 THR A CA 1
ATOM 1206 C C . THR A 1 151 ? -49.858 9.646 78.257 1.00 86.06 151 THR A C 1
ATOM 1208 O O . THR A 1 151 ? -49.224 9.380 77.239 1.00 86.06 151 THR A O 1
ATOM 1211 N N . LEU A 1 152 ? -49.708 8.954 79.389 1.00 85.31 152 LEU A N 1
ATOM 1212 C CA . LEU A 1 152 ? -48.779 7.838 79.558 1.00 85.31 152 LEU A CA 1
ATOM 1213 C C . LEU A 1 152 ? -49.099 6.683 78.604 1.00 85.31 152 LEU A C 1
ATOM 1215 O O . LEU A 1 152 ? -48.206 6.174 77.930 1.00 85.31 152 LEU A O 1
ATOM 1219 N N . LYS A 1 153 ? -50.374 6.298 78.494 1.00 85.38 153 LYS A N 1
ATOM 1220 C CA . LYS A 1 153 ? -50.811 5.251 77.563 1.00 85.38 153 LYS A CA 1
ATOM 1221 C C . LYS A 1 153 ? -50.480 5.609 76.112 1.00 85.38 153 LYS A C 1
ATOM 1223 O O . LYS A 1 153 ? -49.978 4.766 75.373 1.00 85.38 153 LYS A O 1
ATOM 1228 N N . ASN A 1 154 ? -50.733 6.853 75.709 1.00 85.12 154 ASN A N 1
ATOM 1229 C CA . ASN A 1 154 ? -50.403 7.326 74.363 1.00 85.12 154 ASN A CA 1
ATOM 1230 C C . ASN A 1 154 ? -48.886 7.367 74.132 1.00 85.12 154 ASN A C 1
ATOM 1232 O O . ASN A 1 154 ? -48.422 6.912 73.091 1.00 85.12 154 ASN A O 1
ATOM 1236 N N . TYR A 1 155 ? -48.109 7.820 75.118 1.00 85.75 155 TYR A N 1
ATOM 1237 C CA . TYR A 1 155 ? -46.648 7.809 75.061 1.00 85.75 155 TYR A CA 1
ATOM 1238 C C . TYR A 1 155 ? -46.083 6.389 74.921 1.00 85.75 155 TYR A C 1
ATOM 1240 O O . TYR A 1 155 ? -45.203 6.159 74.099 1.00 85.75 155 TYR A O 1
ATOM 1248 N N . GLN A 1 156 ? -46.615 5.408 75.657 1.00 84.19 156 GLN A N 1
ATOM 1249 C CA . GLN A 1 156 ? -46.198 4.005 75.542 1.00 84.19 156 GLN A CA 1
ATOM 1250 C C . GLN A 1 156 ? -46.512 3.409 74.162 1.00 84.19 156 GLN A C 1
ATOM 1252 O O . GLN A 1 156 ? -45.701 2.654 73.622 1.00 84.19 156 GLN A O 1
ATOM 1257 N N . LEU A 1 157 ? -47.661 3.757 73.572 1.00 85.50 157 LEU A N 1
ATOM 1258 C CA . LEU A 1 157 ? -48.003 3.364 72.201 1.00 85.50 157 LEU A CA 1
ATOM 1259 C C . LEU A 1 157 ? -47.053 4.004 71.181 1.00 85.50 157 LEU A C 1
ATOM 1261 O O . LEU A 1 157 ? -46.575 3.319 70.274 1.00 85.50 157 LEU A O 1
ATOM 1265 N N . ASP A 1 158 ? -46.731 5.285 71.358 1.00 87.69 158 ASP A N 1
ATOM 1266 C CA . ASP A 1 158 ? -45.807 6.000 70.480 1.00 87.69 158 ASP A CA 1
ATOM 1267 C C . ASP A 1 158 ? -44.370 5.464 70.600 1.00 87.69 158 ASP A C 1
ATOM 1269 O O . ASP A 1 158 ? -43.690 5.269 69.589 1.00 87.69 158 ASP A O 1
ATOM 1273 N N . LEU A 1 159 ? -43.930 5.136 71.818 1.00 86.44 159 LEU A N 1
ATOM 1274 C CA . LEU A 1 159 ? -42.639 4.507 72.093 1.00 86.44 159 LEU A CA 1
ATOM 1275 C C . LEU A 1 159 ? -42.543 3.120 71.447 1.00 86.44 159 LEU A C 1
ATOM 1277 O O . LEU A 1 159 ? -41.513 2.784 70.862 1.00 86.44 159 LEU A O 1
ATOM 1281 N N . ALA A 1 160 ? -43.608 2.317 71.521 1.00 86.19 160 ALA A N 1
ATOM 1282 C CA . ALA A 1 160 ? -43.657 1.004 70.884 1.00 86.19 160 ALA A CA 1
ATOM 1283 C C . ALA A 1 160 ? -43.542 1.107 69.354 1.00 86.19 160 ALA A C 1
ATOM 1285 O O . ALA A 1 160 ? -42.783 0.347 68.753 1.00 86.19 160 ALA A O 1
ATOM 1286 N N . ALA A 1 161 ? -44.224 2.078 68.735 1.00 85.94 161 ALA A N 1
ATOM 1287 C CA . ALA A 1 161 ? -44.138 2.324 67.296 1.00 85.94 161 ALA A CA 1
ATOM 1288 C C . ALA A 1 161 ? -42.733 2.791 66.861 1.00 85.94 161 ALA A C 1
ATOM 1290 O O . ALA A 1 161 ? -42.200 2.311 65.860 1.00 85.94 161 ALA A O 1
ATOM 1291 N N . ALA A 1 162 ? -42.094 3.678 67.631 1.00 89.38 162 ALA A N 1
ATOM 1292 C CA . ALA A 1 162 ? -40.733 4.145 67.352 1.00 89.38 162 ALA A CA 1
ATOM 1293 C C . ALA A 1 162 ? -39.664 3.052 67.560 1.00 89.38 162 ALA A C 1
ATOM 1295 O O . ALA A 1 162 ? -38.651 3.024 66.855 1.00 89.38 162 ALA A O 1
ATOM 1296 N N . LYS A 1 163 ? -39.891 2.121 68.499 1.00 90.06 163 LYS A N 1
ATOM 1297 C CA . LYS A 1 163 ? -38.955 1.037 68.841 1.00 90.06 163 LYS A CA 1
ATOM 1298 C C . LYS A 1 163 ? -38.616 0.138 67.653 1.00 90.06 163 LYS A C 1
ATOM 1300 O O . LYS A 1 163 ? -37.463 -0.268 67.531 1.00 90.06 163 LYS A O 1
ATOM 1305 N N . GLU A 1 164 ? -39.578 -0.138 66.775 1.00 87.62 164 GLU A N 1
ATOM 1306 C CA . GLU A 1 164 ? -39.336 -0.951 65.579 1.00 87.62 164 GLU A CA 1
ATOM 1307 C C . GLU A 1 164 ? -38.302 -0.306 64.647 1.00 87.62 164 GLU A C 1
ATOM 1309 O O . GLU A 1 164 ? -37.377 -0.977 64.194 1.00 87.62 164 GLU A O 1
ATOM 1314 N N . VAL A 1 165 ? -38.417 1.005 64.407 1.00 92.19 165 VAL A N 1
ATOM 1315 C CA . VAL A 1 165 ? -37.453 1.755 63.584 1.00 92.19 165 VAL A CA 1
ATOM 1316 C C . VAL A 1 165 ? -36.091 1.809 64.274 1.00 92.19 165 VAL A C 1
ATOM 1318 O O . VAL A 1 165 ? -35.073 1.552 63.634 1.00 92.19 165 VAL A O 1
ATOM 1321 N N . ASN A 1 166 ? -36.064 2.045 65.588 1.00 91.62 166 ASN A N 1
ATOM 1322 C CA . ASN A 1 166 ? -34.827 2.055 66.375 1.00 91.62 166 ASN A CA 1
ATOM 1323 C C . ASN A 1 166 ? -34.077 0.719 66.305 1.00 91.62 166 ASN A C 1
ATOM 1325 O O . ASN A 1 166 ? -32.854 0.706 66.216 1.00 91.62 166 ASN A O 1
ATOM 1329 N N . GLN A 1 167 ? -34.789 -0.408 66.314 1.00 91.69 167 GLN A N 1
ATOM 1330 C CA . GLN A 1 167 ? -34.170 -1.728 66.184 1.00 91.69 167 GLN A CA 1
ATOM 1331 C C . GLN A 1 167 ? -33.585 -1.985 64.798 1.00 91.69 167 GLN A C 1
ATOM 1333 O O . GLN A 1 167 ? -32.548 -2.635 64.702 1.00 91.69 167 GLN A O 1
ATOM 1338 N N . LEU A 1 168 ? -34.212 -1.473 63.738 1.00 92.69 168 LEU A N 1
ATOM 1339 C CA . LEU A 1 168 ? -33.652 -1.574 62.392 1.00 92.69 168 LEU A CA 1
ATOM 1340 C C . LEU A 1 168 ? -32.412 -0.688 62.222 1.00 92.69 168 LEU A C 1
ATOM 1342 O O . LEU A 1 168 ? -31.443 -1.134 61.614 1.00 92.69 168 LEU A O 1
ATOM 1346 N N . LEU A 1 169 ? -32.412 0.520 62.799 1.00 92.38 169 LEU A N 1
ATOM 1347 C CA . LEU A 1 169 ? -31.262 1.434 62.770 1.00 92.38 169 LEU A CA 1
ATOM 1348 C C . LEU A 1 169 ? -30.016 0.816 63.425 1.00 92.38 169 LEU A C 1
ATOM 1350 O O . LEU A 1 169 ? -28.934 0.907 62.857 1.00 92.38 169 LEU A O 1
ATOM 1354 N N . LEU A 1 170 ? -30.178 0.083 64.533 1.00 91.06 170 LEU A N 1
ATOM 1355 C CA . LEU A 1 170 ? -29.077 -0.622 65.212 1.00 91.06 170 LEU A CA 1
ATOM 1356 C C . LEU A 1 170 ? -28.409 -1.721 64.369 1.00 91.06 170 LEU A C 1
ATOM 1358 O O . LEU A 1 170 ? -27.311 -2.161 64.704 1.00 91.06 170 LEU A O 1
ATOM 1362 N N . ASN A 1 171 ? -29.069 -2.190 63.307 1.00 91.81 171 ASN A N 1
ATOM 1363 C CA . ASN A 1 171 ? -28.517 -3.198 62.403 1.00 91.81 171 ASN A CA 1
ATOM 1364 C C . ASN A 1 171 ? -27.723 -2.581 61.242 1.00 91.81 171 ASN A C 1
ATOM 1366 O O . ASN A 1 171 ? -27.165 -3.326 60.433 1.00 91.81 171 ASN A O 1
ATOM 1370 N N . LEU A 1 172 ? -27.687 -1.248 61.126 1.00 92.19 172 LEU A N 1
ATOM 1371 C CA . LEU A 1 172 ? -26.866 -0.584 60.123 1.00 92.19 172 LEU A CA 1
ATOM 1372 C C . LEU A 1 172 ? -25.387 -0.621 60.540 1.00 92.19 172 LEU A C 1
ATOM 1374 O O . LEU A 1 172 ? -25.064 -0.336 61.695 1.00 92.19 172 LEU A O 1
ATOM 1378 N N . PRO A 1 173 ? -24.471 -0.962 59.615 1.00 93.31 173 PRO A N 1
ATOM 1379 C CA . PRO A 1 173 ? -23.039 -0.840 59.857 1.00 93.31 173 PRO A CA 1
ATOM 1380 C C . PRO A 1 173 ? -22.640 0.640 59.887 1.00 93.31 173 PRO A C 1
ATOM 1382 O O . PRO A 1 173 ? -23.461 1.520 59.646 1.00 93.31 173 PRO A O 1
ATOM 1385 N N . THR A 1 174 ? -21.362 0.933 60.131 1.00 91.81 174 THR A N 1
ATOM 1386 C CA . THR A 1 174 ? -20.857 2.298 59.939 1.00 91.81 174 THR A CA 1
ATOM 1387 C C . THR A 1 174 ? -20.958 2.713 58.468 1.00 91.81 174 THR A C 1
ATOM 1389 O O . THR A 1 174 ? -20.981 1.870 57.567 1.00 91.81 174 THR A O 1
ATOM 1392 N N . LEU A 1 175 ? -20.961 4.025 58.205 1.00 89.81 175 LEU A N 1
ATOM 1393 C CA . LEU A 1 175 ? -20.924 4.527 56.833 1.00 89.81 175 LEU A CA 1
ATOM 1394 C C . LEU A 1 175 ? -19.704 4.032 56.063 1.00 89.81 175 LEU A C 1
ATOM 1396 O O . LEU A 1 175 ? -19.843 3.897 54.862 1.00 89.81 175 LEU A O 1
ATOM 1400 N N . ASP A 1 176 ? -18.565 3.730 56.688 1.00 89.81 176 ASP A N 1
ATOM 1401 C CA . ASP A 1 176 ? -17.383 3.206 55.989 1.00 89.81 176 ASP A CA 1
ATOM 1402 C C . ASP A 1 176 ? -17.570 1.734 55.593 1.00 89.81 176 ASP A C 1
ATOM 1404 O O . ASP A 1 176 ? -17.321 1.374 54.440 1.00 89.81 176 ASP A O 1
ATOM 1408 N N . ASP A 1 177 ? -18.135 0.922 56.489 1.00 91.69 177 ASP A N 1
ATOM 1409 C CA . ASP A 1 177 ? -18.348 -0.522 56.296 1.00 91.69 177 ASP A CA 1
ATOM 1410 C C . ASP A 1 177 ? -19.619 -0.865 55.491 1.00 91.69 177 ASP A C 1
ATOM 1412 O O . ASP A 1 177 ? -19.896 -2.029 55.206 1.00 91.69 177 ASP A O 1
ATOM 1416 N N . PHE A 1 178 ? -20.421 0.137 55.128 1.00 93.75 178 PHE A N 1
ATOM 1417 C CA . PHE A 1 178 ? -21.672 -0.057 54.396 1.00 93.75 178 PHE A CA 1
ATOM 1418 C C . PHE A 1 178 ? -21.458 -0.562 52.955 1.00 93.75 178 PHE A C 1
ATOM 1420 O O . PHE A 1 178 ? -20.695 0.034 52.187 1.00 93.75 178 PHE A O 1
ATOM 1427 N N . THR A 1 179 ? -22.210 -1.599 52.568 1.00 92.81 179 THR A N 1
ATOM 1428 C CA . THR A 1 179 ? -22.239 -2.216 51.226 1.00 92.81 179 THR A CA 1
ATOM 1429 C C . THR A 1 179 ? -23.662 -2.234 50.645 1.00 92.81 179 THR A C 1
ATOM 1431 O O . THR A 1 179 ? -24.635 -1.935 51.340 1.00 92.81 179 THR A O 1
ATOM 1434 N N . LEU A 1 180 ? -23.814 -2.616 49.370 1.00 91.56 180 LEU A N 1
ATOM 1435 C CA . LEU A 1 180 ? -25.130 -2.712 48.715 1.00 91.56 180 LEU A CA 1
ATOM 1436 C C . LEU A 1 180 ? -26.061 -3.776 49.328 1.00 91.56 180 LEU A C 1
ATOM 1438 O O . LEU A 1 180 ? -27.276 -3.662 49.175 1.00 91.56 180 LEU A O 1
ATOM 1442 N N . ASP A 1 181 ? -25.539 -4.741 50.094 1.00 93.31 181 ASP A N 1
ATOM 1443 C CA . ASP A 1 181 ? -26.350 -5.771 50.768 1.00 93.31 181 ASP A CA 1
ATOM 1444 C C . ASP A 1 181 ? -27.357 -5.170 51.768 1.00 93.31 181 ASP A C 1
ATOM 1446 O O . ASP A 1 181 ? -28.414 -5.745 52.037 1.00 93.31 181 ASP A O 1
ATOM 1450 N N . TYR A 1 182 ? -27.069 -3.971 52.283 1.00 93.69 182 TYR A N 1
ATOM 1451 C CA . TYR A 1 182 ? -27.919 -3.248 53.229 1.00 93.69 182 TYR A CA 1
ATOM 1452 C C . TYR A 1 182 ? -28.974 -2.353 52.555 1.00 93.69 182 TYR A C 1
ATOM 1454 O O . TYR A 1 182 ? -29.780 -1.733 53.253 1.00 93.69 182 TYR A O 1
ATOM 1462 N N . GLN A 1 183 ? -29.031 -2.286 51.218 1.00 93.44 183 GLN A N 1
ATOM 1463 C CA . GLN A 1 183 ? -29.988 -1.437 50.492 1.00 93.44 183 GLN A CA 1
ATOM 1464 C C . GLN A 1 183 ? -31.443 -1.730 50.892 1.00 93.44 183 GLN A C 1
ATOM 1466 O O . GLN A 1 183 ? -32.221 -0.808 51.141 1.00 93.44 183 GLN A O 1
ATOM 1471 N N . SER A 1 184 ? -31.803 -3.011 51.006 1.00 93.00 184 SER A N 1
ATOM 1472 C CA . SER A 1 184 ? -33.158 -3.428 51.394 1.00 93.00 184 SER A CA 1
ATOM 1473 C C . SER A 1 184 ? -33.519 -2.967 52.809 1.00 93.00 184 SER A C 1
ATOM 1475 O O . SER A 1 184 ? -34.650 -2.549 53.049 1.00 93.00 184 SER A O 1
ATOM 1477 N N . LEU A 1 185 ? -32.547 -2.984 53.727 1.00 94.06 185 LEU A N 1
ATOM 1478 C CA . LEU A 1 185 ? -32.728 -2.523 55.102 1.00 94.06 185 LEU A CA 1
ATOM 1479 C C . LEU A 1 185 ? -32.952 -1.004 55.156 1.00 94.06 185 LEU A C 1
ATOM 1481 O O . LEU A 1 185 ? -33.840 -0.549 55.870 1.00 94.06 185 LEU A O 1
ATOM 1485 N N . ILE A 1 186 ? -32.214 -0.220 54.362 1.00 94.31 186 ILE A N 1
ATOM 1486 C CA . ILE A 1 186 ? -32.422 1.236 54.255 1.00 94.31 186 ILE A CA 1
ATOM 1487 C C . ILE A 1 186 ? -33.823 1.560 53.727 1.00 94.31 186 ILE A C 1
ATOM 1489 O O . ILE A 1 186 ? -34.505 2.418 54.289 1.00 94.31 186 ILE A O 1
ATOM 1493 N N . ILE A 1 187 ? -34.281 0.848 52.691 1.00 92.25 187 ILE A N 1
ATOM 1494 C CA . ILE A 1 187 ? -35.639 1.008 52.146 1.00 92.25 187 ILE A CA 1
ATOM 1495 C C . ILE A 1 187 ? -36.689 0.680 53.214 1.00 92.25 187 ILE A C 1
ATOM 1497 O O . ILE A 1 187 ? -37.673 1.406 53.358 1.00 92.25 187 ILE A O 1
ATOM 1501 N N . GLU A 1 188 ? -36.489 -0.395 53.976 1.00 93.69 188 GLU A N 1
ATOM 1502 C CA . GLU A 1 188 ? -37.409 -0.787 55.042 1.00 93.69 188 GLU A CA 1
ATOM 1503 C C . GLU A 1 188 ? -37.471 0.259 56.166 1.00 93.69 188 GLU A C 1
ATOM 1505 O O . GLU A 1 188 ? -38.569 0.628 56.597 1.00 93.69 188 GLU A O 1
ATOM 1510 N N . ILE A 1 189 ? -36.318 0.773 56.608 1.00 93.69 189 ILE A N 1
ATOM 1511 C CA . ILE A 1 189 ? -36.229 1.832 57.624 1.00 93.69 189 ILE A CA 1
ATOM 1512 C C . ILE A 1 189 ? -36.997 3.071 57.167 1.00 93.69 189 ILE A C 1
ATOM 1514 O O . ILE A 1 189 ? -37.831 3.578 57.919 1.00 93.69 189 ILE A O 1
ATOM 1518 N N . ASP A 1 190 ? -36.771 3.522 55.933 1.00 92.69 190 ASP A N 1
ATOM 1519 C CA . ASP A 1 190 ? -37.420 4.715 55.386 1.00 92.69 190 ASP A CA 1
ATOM 1520 C C . ASP A 1 190 ? -38.946 4.535 55.302 1.00 92.69 190 ASP A C 1
ATOM 1522 O O . ASP A 1 190 ? -39.723 5.350 55.808 1.00 92.69 190 ASP A O 1
ATOM 1526 N N . GLN A 1 191 ? -39.406 3.394 54.779 1.00 93.25 191 GLN A N 1
ATOM 1527 C CA . GLN A 1 191 ? -40.835 3.077 54.694 1.00 93.25 191 GLN A CA 1
ATOM 1528 C C . GLN A 1 191 ? -41.523 3.019 56.060 1.00 93.25 191 GLN A C 1
ATOM 1530 O O . GLN A 1 191 ? -42.683 3.433 56.177 1.00 93.25 191 GLN A O 1
ATOM 1535 N N . ARG A 1 192 ? -40.857 2.478 57.086 1.00 92.69 192 ARG A N 1
ATOM 1536 C CA . ARG A 1 192 ? -41.414 2.427 58.445 1.00 92.69 192 ARG A CA 1
ATOM 1537 C C . ARG A 1 192 ? -41.385 3.802 59.107 1.00 92.69 192 ARG A C 1
ATOM 1539 O O . ARG A 1 192 ? -42.399 4.207 59.669 1.00 92.69 192 ARG A O 1
ATOM 1546 N N . TYR A 1 193 ? -40.292 4.551 58.974 1.00 93.25 193 TYR A N 1
ATOM 1547 C CA . TYR A 1 193 ? -40.168 5.899 59.530 1.00 93.25 193 TYR A CA 1
ATOM 1548 C C . TYR A 1 193 ? -41.197 6.872 58.939 1.00 93.25 193 TYR A C 1
ATOM 1550 O O . TYR A 1 193 ? -41.813 7.652 59.669 1.00 93.25 193 TYR A O 1
ATOM 1558 N N . LEU A 1 194 ? -41.461 6.800 57.630 1.00 93.31 194 LEU A N 1
ATOM 1559 C CA . LEU A 1 194 ? -42.456 7.645 56.961 1.00 93.31 194 LEU A CA 1
ATOM 1560 C C . LEU A 1 194 ? -43.889 7.419 57.463 1.00 93.31 194 LEU A C 1
ATOM 1562 O O . LEU A 1 194 ? -44.692 8.352 57.408 1.00 93.31 194 LEU A O 1
ATOM 1566 N N . LYS A 1 195 ? -44.204 6.226 57.984 1.00 93.25 195 LYS A N 1
ATOM 1567 C CA . LYS A 1 195 ? -45.526 5.887 58.540 1.00 93.25 195 LYS A CA 1
ATOM 1568 C C . LYS A 1 195 ? -45.748 6.409 59.964 1.00 93.25 195 LYS A C 1
ATOM 1570 O O . LYS A 1 195 ? -46.890 6.409 60.417 1.00 93.25 195 LYS A O 1
ATOM 1575 N N . LEU A 1 196 ? -44.694 6.843 60.658 1.00 93.00 196 LEU A N 1
ATOM 1576 C CA . LEU A 1 196 ? -44.788 7.345 62.028 1.00 93.00 196 LEU A CA 1
ATOM 1577 C C . LEU A 1 196 ? -45.435 8.737 62.090 1.00 93.00 196 LEU A C 1
ATOM 1579 O O . LEU A 1 196 ? -45.198 9.599 61.235 1.00 93.00 196 LEU A O 1
ATOM 1583 N N . THR A 1 197 ? -46.212 8.983 63.145 1.00 92.06 197 THR A N 1
ATOM 1584 C CA . THR A 1 197 ? -46.747 10.316 63.466 1.00 92.06 197 THR A CA 1
ATOM 1585 C C . THR A 1 197 ? -45.627 11.272 63.917 1.00 92.06 197 THR A C 1
ATOM 1587 O O . THR A 1 197 ? -44.530 10.829 64.268 1.00 92.06 197 THR A O 1
ATOM 1590 N N . PRO A 1 198 ? -45.859 12.600 63.952 1.00 91.69 198 PRO A N 1
ATOM 1591 C CA . PRO A 1 198 ? -44.857 13.547 64.444 1.00 91.69 198 PRO A CA 1
ATOM 1592 C C . PRO A 1 198 ? -44.376 13.275 65.879 1.00 91.69 198 PRO A C 1
ATOM 1594 O O . PRO A 1 198 ? -43.187 13.430 66.138 1.00 91.69 198 PRO A O 1
ATOM 1597 N N . SER A 1 199 ? -45.261 12.846 66.789 1.00 84.88 199 SER A N 1
ATOM 1598 C CA . SER A 1 199 ? -44.893 12.489 68.169 1.00 84.88 199 SER A CA 1
ATOM 1599 C C . SER A 1 199 ? -44.029 11.228 68.217 1.00 84.88 199 SER A C 1
ATOM 1601 O O . SER A 1 199 ? -43.000 11.209 68.884 1.00 84.88 199 SER A O 1
ATOM 1603 N N . GLN A 1 200 ? -44.366 10.214 67.420 1.00 91.75 200 GLN A N 1
ATOM 1604 C CA . GLN A 1 200 ? -43.589 8.975 67.304 1.00 91.75 200 GLN A CA 1
ATOM 1605 C C . GLN A 1 200 ? -42.186 9.218 66.746 1.00 91.75 200 GLN A C 1
ATOM 1607 O O . GLN A 1 200 ? -41.213 8.648 67.234 1.00 91.75 200 GLN A O 1
ATOM 1612 N N . LYS A 1 201 ? -42.052 10.102 65.751 1.00 92.06 201 LYS A N 1
ATOM 1613 C CA . LYS A 1 201 ? -40.752 10.442 65.150 1.00 92.06 201 LYS A CA 1
ATOM 1614 C C . LYS A 1 201 ? -39.776 11.076 66.140 1.00 92.06 201 LYS A C 1
ATOM 1616 O O . LYS A 1 201 ? -38.577 10.892 65.968 1.00 92.06 201 LYS A O 1
ATOM 1621 N N . GLN A 1 202 ? -40.261 11.786 67.162 1.00 88.88 202 GLN A N 1
ATOM 1622 C CA . GLN A 1 202 ? -39.406 12.371 68.205 1.00 88.88 202 GLN A CA 1
ATOM 1623 C C . GLN A 1 202 ? -38.762 11.312 69.114 1.00 88.88 202 GLN A C 1
ATOM 1625 O O . GLN A 1 202 ? -37.748 11.594 69.744 1.00 88.88 202 GLN A O 1
ATOM 1630 N N . LEU A 1 203 ? -39.330 10.102 69.162 1.00 88.19 203 LEU A N 1
ATOM 1631 C CA . LEU A 1 203 ? -38.836 8.973 69.958 1.00 88.19 203 LEU A CA 1
ATOM 1632 C C . LEU A 1 203 ? -37.910 8.035 69.158 1.00 88.19 203 LEU A C 1
ATOM 1634 O O . LEU A 1 203 ? -37.403 7.044 69.694 1.00 88.19 203 LEU A O 1
ATOM 1638 N N . VAL A 1 204 ? -37.688 8.323 67.873 1.00 89.88 204 VAL A N 1
ATOM 1639 C CA . VAL A 1 204 ? -36.704 7.616 67.046 1.00 89.88 204 VAL A CA 1
ATOM 1640 C C . VAL A 1 204 ? -35.305 8.143 67.375 1.00 89.88 204 VAL A C 1
ATOM 1642 O O . VAL A 1 204 ? -35.121 9.336 67.613 1.00 89.88 204 VAL A O 1
ATOM 1645 N N . ASN A 1 205 ? -34.315 7.251 67.423 1.00 83.62 205 ASN A N 1
ATOM 1646 C CA . ASN A 1 205 ? -32.941 7.574 67.783 1.00 83.62 205 ASN A CA 1
ATOM 1647 C C . ASN A 1 205 ? -32.341 8.620 66.815 1.00 83.62 205 ASN A C 1
ATOM 1649 O O . ASN A 1 205 ? -32.801 8.793 65.686 1.00 83.62 205 ASN A O 1
ATOM 1653 N N . GLY A 1 206 ? -31.275 9.303 67.241 1.00 85.00 206 GLY A N 1
ATOM 1654 C CA . GLY A 1 206 ? -30.619 10.333 66.426 1.00 85.00 206 GLY A CA 1
ATOM 1655 C C . GLY A 1 206 ? -29.891 9.814 65.177 1.00 85.00 206 GLY A C 1
ATOM 1656 O O . GLY A 1 206 ? -29.581 10.608 64.291 1.00 85.00 206 GLY A O 1
ATOM 1657 N N . GLU A 1 207 ? -29.638 8.507 65.064 1.00 86.50 207 GLU A N 1
ATOM 1658 C CA . GLU A 1 207 ? -28.988 7.889 63.898 1.00 86.50 207 GLU A CA 1
ATOM 1659 C C . GLU A 1 207 ? -29.873 7.945 62.651 1.00 86.50 207 GLU A C 1
ATOM 1661 O O . GLU A 1 207 ? -29.356 7.877 61.539 1.00 86.50 207 GLU A O 1
ATOM 1666 N N . ILE A 1 208 ? -31.184 8.172 62.796 1.00 89.12 208 ILE A N 1
ATOM 1667 C CA . ILE A 1 208 ? -32.075 8.438 61.657 1.00 89.12 208 ILE A CA 1
ATOM 1668 C C . ILE A 1 208 ? -31.603 9.629 60.806 1.00 89.12 208 ILE A C 1
ATOM 1670 O O . ILE A 1 208 ? -31.848 9.668 59.602 1.00 89.12 208 ILE A O 1
ATOM 1674 N N . LEU A 1 209 ? -30.868 10.581 61.397 1.00 89.69 209 LEU A N 1
ATOM 1675 C CA . LEU A 1 209 ? -30.280 11.718 60.680 1.00 89.69 209 LEU A CA 1
ATOM 1676 C C . LEU A 1 209 ? -29.163 11.299 59.708 1.00 89.69 209 LEU A C 1
ATOM 1678 O O . LEU A 1 209 ? -28.797 12.083 58.834 1.00 89.69 209 LEU A O 1
ATOM 1682 N N . LEU A 1 210 ? -28.632 10.079 59.841 1.00 90.75 210 LEU A N 1
ATOM 1683 C CA . LEU A 1 210 ? -27.646 9.506 58.925 1.00 90.75 210 LEU A CA 1
ATOM 1684 C C . LEU A 1 210 ? -28.291 8.849 57.695 1.00 90.75 210 LEU A C 1
ATOM 1686 O O . LEU A 1 210 ? -27.589 8.579 56.723 1.00 90.75 210 LEU A O 1
ATOM 1690 N N . LEU A 1 211 ? -29.609 8.612 57.699 1.00 89.94 211 LEU A N 1
ATOM 1691 C CA . LEU A 1 211 ? -30.310 7.905 56.621 1.00 89.94 211 LEU A CA 1
ATOM 1692 C C . LEU A 1 211 ? -30.081 8.517 55.221 1.00 89.94 211 LEU A C 1
ATOM 1694 O O . LEU A 1 211 ? -29.797 7.744 54.304 1.00 89.94 211 LEU A O 1
ATOM 1698 N N . PRO A 1 212 ? -30.093 9.856 55.034 1.00 91.56 212 PRO A N 1
ATOM 1699 C CA . PRO A 1 212 ? -29.772 10.459 53.737 1.00 91.56 212 PRO A CA 1
ATOM 1700 C C . PRO A 1 212 ? -28.352 10.134 53.255 1.00 91.56 212 PRO A C 1
ATOM 1702 O O . PRO A 1 212 ? -28.147 9.870 52.077 1.00 91.56 212 PRO A O 1
ATOM 1705 N N . TYR A 1 213 ? -27.375 10.059 54.164 1.00 93.00 213 TYR A N 1
ATOM 1706 C CA . TYR A 1 213 ? -25.991 9.728 53.811 1.00 93.00 213 TYR A CA 1
ATOM 1707 C C . TYR A 1 213 ? -25.847 8.270 53.361 1.00 93.00 213 TYR A C 1
ATOM 1709 O O . TYR A 1 213 ? -25.062 7.979 52.461 1.00 93.00 213 TYR A O 1
ATOM 1717 N N . TYR A 1 214 ? -26.620 7.345 53.942 1.00 92.88 214 TYR A N 1
ATOM 1718 C CA . TYR A 1 214 ? -26.681 5.967 53.447 1.00 92.88 214 TYR A CA 1
ATOM 1719 C C . TYR A 1 214 ? -27.341 5.885 52.069 1.00 92.88 214 TYR A C 1
ATOM 1721 O O . TYR A 1 214 ? -26.875 5.127 51.223 1.00 92.88 214 TYR A O 1
ATOM 1729 N N . GLN A 1 215 ? -28.391 6.671 51.819 1.00 90.94 215 GLN A N 1
ATOM 1730 C CA . GLN A 1 215 ? -29.032 6.753 50.501 1.00 90.94 215 GLN A CA 1
ATOM 1731 C C . GLN A 1 215 ? -28.066 7.302 49.438 1.00 90.94 215 GLN A C 1
ATOM 1733 O O . GLN A 1 215 ? -27.939 6.704 48.367 1.00 90.94 215 GLN A O 1
ATOM 1738 N N . ASP A 1 216 ? -27.312 8.356 49.759 1.00 92.81 216 ASP A N 1
ATOM 1739 C CA . ASP A 1 216 ? -26.252 8.889 48.895 1.00 92.81 216 ASP A CA 1
ATOM 1740 C C . ASP A 1 216 ? -25.142 7.852 48.662 1.00 92.81 216 ASP A C 1
ATOM 1742 O O . ASP A 1 216 ? -24.690 7.657 47.530 1.00 92.81 216 ASP A O 1
ATOM 1746 N N . LYS A 1 217 ? -24.733 7.118 49.709 1.00 93.06 217 LYS A N 1
ATOM 1747 C CA . LYS A 1 217 ? -23.739 6.044 49.583 1.00 93.06 217 LYS A CA 1
ATOM 1748 C C . LYS A 1 217 ? -24.246 4.888 48.714 1.00 93.06 217 LYS A C 1
ATOM 1750 O O . LYS A 1 217 ? -23.465 4.365 47.924 1.00 93.06 217 LYS A O 1
ATOM 1755 N N . ILE A 1 218 ? -25.526 4.512 48.790 1.00 92.62 218 ILE A N 1
ATOM 1756 C CA . ILE A 1 218 ? -26.134 3.525 47.878 1.00 92.62 218 ILE A CA 1
ATOM 1757 C C . ILE A 1 218 ? -26.031 4.013 46.433 1.00 92.62 218 ILE A C 1
ATOM 1759 O O . ILE A 1 218 ? -25.579 3.256 45.579 1.00 92.62 218 ILE A O 1
ATOM 1763 N N . ALA A 1 219 ? -26.407 5.265 46.154 1.00 90.69 219 ALA A N 1
ATOM 1764 C CA . ALA A 1 219 ? -26.327 5.822 44.805 1.00 90.69 219 ALA A CA 1
ATOM 1765 C C . ALA A 1 219 ? -24.886 5.800 44.265 1.00 90.69 219 ALA A C 1
ATOM 1767 O O . ALA A 1 219 ? -24.660 5.383 43.130 1.00 90.69 219 ALA A O 1
ATOM 1768 N N . MET A 1 220 ? -23.906 6.168 45.097 1.00 92.94 220 MET A N 1
ATOM 1769 C CA . MET A 1 220 ? -22.485 6.103 44.748 1.00 92.94 220 MET A CA 1
ATOM 1770 C C . MET A 1 220 ? -22.014 4.666 44.486 1.00 92.94 220 MET A C 1
ATOM 1772 O O . MET A 1 220 ? -21.330 4.419 43.498 1.00 92.94 220 MET A O 1
ATOM 1776 N N . LEU A 1 221 ? -22.370 3.710 45.349 1.00 92.62 221 LEU A N 1
ATOM 1777 C CA . LEU A 1 221 ? -21.976 2.309 45.184 1.00 92.62 221 LEU A CA 1
ATOM 1778 C C . LEU A 1 221 ? -22.617 1.673 43.944 1.00 92.62 221 LEU A C 1
ATOM 1780 O O . LEU A 1 221 ? -21.949 0.909 43.257 1.00 92.62 221 LEU A O 1
ATOM 1784 N N . LEU A 1 222 ? -23.875 2.002 43.634 1.00 91.50 222 LEU A N 1
ATOM 1785 C CA . LEU A 1 222 ? -24.535 1.563 42.401 1.00 91.50 222 LEU A CA 1
ATOM 1786 C C . LEU A 1 222 ? -23.842 2.135 41.161 1.00 91.50 222 LEU A C 1
ATOM 1788 O O . LEU A 1 222 ? -23.615 1.394 40.210 1.00 91.50 222 LEU A O 1
ATOM 1792 N N . TYR A 1 223 ? -23.465 3.417 41.189 1.00 92.12 223 TYR A N 1
ATOM 1793 C CA . TYR A 1 223 ? -22.693 4.043 40.115 1.00 92.12 223 TYR A CA 1
ATOM 1794 C C . TYR A 1 223 ? -21.342 3.344 39.917 1.00 92.12 223 TYR A C 1
ATOM 1796 O O . TYR A 1 223 ? -21.029 2.937 38.804 1.00 92.12 223 TYR A O 1
ATOM 1804 N N . LEU A 1 224 ? -20.568 3.143 40.991 1.00 91.88 224 LEU A N 1
ATOM 1805 C CA . LEU A 1 224 ? -19.260 2.477 40.921 1.00 91.88 224 LEU A CA 1
ATOM 1806 C C . LEU A 1 224 ? -19.378 1.030 40.438 1.00 91.88 224 LEU A C 1
ATOM 1808 O O . LEU A 1 224 ? -18.550 0.575 39.656 1.00 91.88 224 LEU A O 1
ATOM 1812 N N . HIS A 1 225 ? -20.410 0.312 40.883 1.00 91.19 225 HIS A N 1
ATOM 1813 C CA . HIS A 1 225 ? -20.665 -1.047 40.424 1.00 91.19 225 HIS A CA 1
ATOM 1814 C C . HIS A 1 225 ? -21.009 -1.081 38.930 1.00 91.19 225 HIS A C 1
ATOM 1816 O O . HIS A 1 225 ? -20.460 -1.902 38.202 1.00 91.19 225 HIS A O 1
ATOM 1822 N N . GLN A 1 226 ? -21.871 -0.175 38.456 1.00 92.25 226 GLN A N 1
ATOM 1823 C CA . GLN A 1 226 ? -22.198 -0.055 37.034 1.00 92.25 226 GLN A CA 1
ATOM 1824 C C . GLN A 1 226 ? -20.957 0.308 36.203 1.00 92.25 226 GLN A C 1
ATOM 1826 O O . GLN A 1 226 ? -20.721 -0.310 35.167 1.00 92.25 226 GLN A O 1
ATOM 1831 N N . GLU A 1 227 ? -20.139 1.254 36.672 1.00 94.25 227 GLU A N 1
ATOM 1832 C CA . GLU A 1 227 ? -18.884 1.648 36.022 1.00 94.25 227 GLU A CA 1
ATOM 1833 C C . GLU A 1 227 ? -17.921 0.456 35.926 1.00 94.25 227 GLU A C 1
ATOM 1835 O O . GLU A 1 227 ? -17.391 0.184 34.854 1.00 94.25 227 GLU A O 1
ATOM 1840 N N . GLU A 1 228 ? -17.754 -0.319 37.002 1.00 94.56 228 GLU A N 1
ATOM 1841 C CA . GLU A 1 228 ? -16.918 -1.526 37.013 1.00 94.56 228 GLU A CA 1
ATOM 1842 C C . GLU A 1 228 ? -17.408 -2.588 36.011 1.00 94.56 228 GLU A C 1
ATOM 1844 O O . GLU A 1 228 ? -16.601 -3.166 35.279 1.00 94.56 228 GLU A O 1
ATOM 1849 N N . GLN A 1 229 ? -18.719 -2.839 35.933 1.00 94.62 229 GLN A N 1
ATOM 1850 C CA . GLN A 1 229 ? -19.280 -3.796 34.968 1.00 94.62 229 GLN A CA 1
ATOM 1851 C C . GLN A 1 229 ? -19.120 -3.318 33.514 1.00 94.62 229 GLN A C 1
ATOM 1853 O O . GLN A 1 229 ? -18.811 -4.120 32.624 1.00 94.62 229 GLN A O 1
ATOM 1858 N N . GLU A 1 230 ? -19.297 -2.019 33.260 1.00 96.56 230 GLU A N 1
ATOM 1859 C CA . GLU A 1 230 ? -19.040 -1.409 31.951 1.00 96.56 230 GLU A CA 1
ATOM 1860 C C . GLU A 1 230 ? -17.561 -1.489 31.563 1.00 96.56 230 GLU A C 1
ATOM 1862 O O . GLU A 1 230 ? -17.246 -1.817 30.417 1.00 96.56 230 GLU A O 1
ATOM 1867 N N . GLU A 1 231 ? -16.651 -1.263 32.511 1.00 96.44 231 GLU A N 1
ATOM 1868 C CA . GLU A 1 231 ? -15.205 -1.383 32.308 1.00 96.44 231 GLU A CA 1
ATOM 1869 C C . GLU A 1 231 ? -14.781 -2.809 31.954 1.00 96.44 231 GLU A C 1
ATOM 1871 O O . GLU A 1 231 ? -14.020 -3.016 31.005 1.00 96.44 231 GLU A O 1
ATOM 1876 N N . LEU A 1 232 ? -15.304 -3.811 32.664 1.00 96.12 232 LEU A N 1
ATOM 1877 C CA . LEU A 1 232 ? -15.049 -5.218 32.345 1.00 96.12 232 LEU A CA 1
ATOM 1878 C C . LEU A 1 232 ? -15.571 -5.577 30.947 1.00 96.12 232 LEU A C 1
ATOM 1880 O O . LEU A 1 232 ? -14.833 -6.157 30.148 1.00 96.12 232 LEU A O 1
ATOM 1884 N N . SER A 1 233 ? -16.792 -5.146 30.615 1.00 96.38 233 SER A N 1
ATOM 1885 C CA . SER A 1 233 ? -17.386 -5.353 29.286 1.00 96.38 233 SER A CA 1
ATOM 1886 C C . SER A 1 233 ? -16.566 -4.675 28.180 1.00 96.38 233 SER A C 1
ATOM 1888 O O . SER A 1 233 ? -16.394 -5.225 27.091 1.00 96.38 233 SER A O 1
ATOM 1890 N N . PHE A 1 234 ? -16.018 -3.486 28.452 1.00 97.50 234 PHE A N 1
ATOM 1891 C CA . PHE A 1 234 ? -15.130 -2.777 27.533 1.00 97.50 234 PHE A CA 1
ATOM 1892 C C . PHE A 1 234 ? -13.811 -3.527 27.311 1.00 97.50 234 PHE A C 1
ATOM 1894 O O . PHE A 1 234 ? -13.353 -3.618 26.172 1.00 97.50 234 PHE A O 1
ATOM 1901 N N . ILE A 1 235 ? -13.203 -4.083 28.364 1.00 96.75 235 ILE A N 1
ATOM 1902 C CA . ILE A 1 235 ? -11.963 -4.872 28.263 1.00 96.75 235 ILE A CA 1
ATOM 1903 C C . ILE A 1 235 ? -12.183 -6.122 27.405 1.00 96.75 235 ILE A C 1
ATOM 1905 O O . ILE A 1 235 ? -11.350 -6.436 26.549 1.00 96.75 235 ILE A O 1
ATOM 1909 N N . GLU A 1 236 ? -13.305 -6.815 27.585 1.00 96.00 236 GLU A N 1
ATOM 1910 C CA . GLU A 1 236 ? -13.647 -7.977 26.763 1.00 96.00 236 GLU A CA 1
ATOM 1911 C C . GLU A 1 236 ? -13.870 -7.598 25.297 1.00 96.00 236 GLU A C 1
ATOM 1913 O O . GLU A 1 236 ? -13.256 -8.197 24.412 1.00 96.00 236 GLU A O 1
ATOM 1918 N N . LEU A 1 237 ? -14.666 -6.555 25.031 1.00 96.62 237 LEU A N 1
ATOM 1919 C CA . LEU A 1 237 ? -14.868 -6.028 23.679 1.00 96.62 237 LEU A CA 1
ATOM 1920 C C . LEU A 1 237 ? -13.536 -5.637 23.022 1.00 96.62 237 LEU A C 1
ATOM 1922 O O . LEU A 1 237 ? -13.293 -5.976 21.866 1.00 96.62 237 LEU A O 1
ATOM 1926 N N . SER A 1 238 ? -12.662 -4.946 23.756 1.00 96.38 238 SER A N 1
ATOM 1927 C CA . SER A 1 238 ? -11.323 -4.568 23.293 1.00 96.38 238 SER A CA 1
ATOM 1928 C C . SER A 1 238 ? -10.490 -5.792 22.921 1.00 96.38 238 SER A C 1
ATOM 1930 O O . SER A 1 238 ? -9.822 -5.782 21.891 1.00 96.38 238 SER A O 1
ATOM 1932 N N . SER A 1 239 ? -10.574 -6.863 23.711 1.00 95.19 239 SER A N 1
ATOM 1933 C CA . SER A 1 239 ? -9.863 -8.117 23.440 1.00 95.19 239 SER A CA 1
ATOM 1934 C C . SER A 1 239 ? -10.385 -8.816 22.180 1.00 95.19 239 SER A C 1
ATOM 1936 O O . SER A 1 239 ? -9.585 -9.269 21.370 1.00 95.19 239 SER A O 1
ATOM 1938 N N . LEU A 1 240 ? -11.709 -8.853 21.974 1.00 94.38 240 LEU A N 1
ATOM 1939 C CA . LEU A 1 240 ? -12.325 -9.412 20.761 1.00 94.38 240 LEU A CA 1
ATOM 1940 C C . LEU A 1 240 ? -11.924 -8.629 19.505 1.00 94.38 240 LEU A C 1
ATOM 1942 O O . LEU A 1 240 ? -11.649 -9.203 18.455 1.00 94.38 240 LEU A O 1
ATOM 1946 N N . LEU A 1 241 ? -11.891 -7.302 19.611 1.00 94.94 241 LEU A N 1
ATOM 1947 C CA . LEU A 1 241 ? -11.553 -6.421 18.499 1.00 94.94 241 LEU A CA 1
ATOM 1948 C C . LEU A 1 241 ? -10.056 -6.428 18.155 1.00 94.94 241 LEU A C 1
ATOM 1950 O O . LEU A 1 241 ? -9.704 -6.169 17.004 1.00 94.94 241 LEU A O 1
ATOM 1954 N N . ASP A 1 242 ? -9.175 -6.744 19.106 1.00 94.00 242 ASP A N 1
ATOM 1955 C CA . ASP A 1 242 ? -7.732 -6.836 18.852 1.00 94.00 242 ASP A CA 1
ATOM 1956 C C . ASP A 1 242 ? -7.368 -8.006 17.918 1.00 94.00 242 ASP A C 1
ATOM 1958 O O . ASP A 1 242 ? -6.358 -7.942 17.223 1.00 94.00 242 ASP A O 1
ATOM 1962 N N . GLU A 1 243 ? -8.224 -9.027 17.786 1.00 90.94 243 GLU A N 1
ATOM 1963 C CA . GLU A 1 243 ? -8.029 -10.117 16.813 1.00 90.94 243 GLU A CA 1
ATOM 1964 C C . GLU A 1 243 ? -8.019 -9.626 15.354 1.00 90.94 243 GLU A C 1
ATOM 1966 O O . GLU A 1 243 ? -7.365 -10.217 14.486 1.00 90.94 243 GLU A O 1
ATOM 1971 N N . LEU A 1 244 ? -8.715 -8.516 15.084 1.00 90.12 244 LEU A N 1
ATOM 1972 C CA . LEU A 1 244 ? -8.735 -7.860 13.776 1.00 90.12 244 LEU A CA 1
ATOM 1973 C C . LEU A 1 244 ? -7.462 -7.039 13.520 1.00 90.12 244 LEU A C 1
ATOM 1975 O O . LEU A 1 244 ? -7.198 -6.636 12.389 1.00 90.12 244 LEU A O 1
ATOM 1979 N N . ASN A 1 245 ? -6.660 -6.763 14.543 1.00 92.50 245 ASN A N 1
ATOM 1980 C CA . ASN A 1 245 ? -5.513 -5.880 14.429 1.00 92.50 245 ASN A CA 1
ATOM 1981 C C . ASN A 1 245 ? -4.383 -6.537 13.618 1.00 92.50 245 ASN A C 1
ATOM 1983 O O . ASN A 1 245 ? -4.031 -7.700 13.802 1.00 92.50 245 ASN A O 1
ATOM 1987 N N . ASN A 1 246 ? -3.779 -5.764 12.719 1.00 88.56 246 ASN A N 1
ATOM 1988 C CA . ASN A 1 246 ? -2.756 -6.183 11.756 1.00 88.56 246 ASN A CA 1
ATOM 1989 C C . ASN A 1 246 ? -3.199 -7.272 10.761 1.00 88.56 246 ASN A C 1
ATOM 1991 O O . ASN A 1 246 ? -2.347 -7.878 10.110 1.00 88.56 246 ASN A O 1
ATOM 1995 N N . GLN A 1 247 ? -4.505 -7.508 10.610 1.00 91.56 247 GLN A N 1
ATOM 1996 C CA . GLN A 1 247 ? -5.024 -8.413 9.587 1.00 91.56 247 GLN A CA 1
ATOM 1997 C C .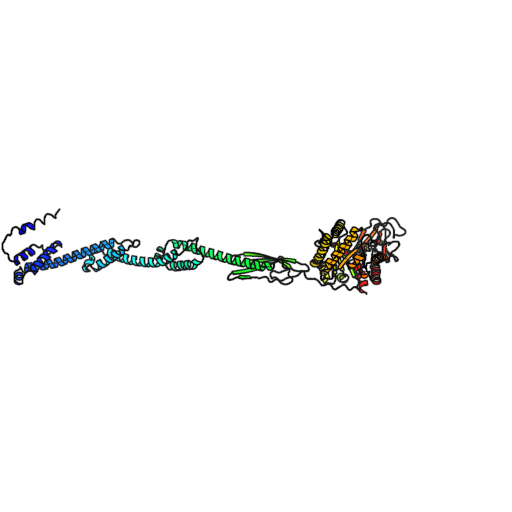 GLN A 1 247 ? -4.990 -7.765 8.202 1.00 91.56 247 GLN A C 1
ATOM 1999 O O . GLN A 1 247 ? -5.133 -6.547 8.040 1.00 91.56 247 GLN A O 1
ATOM 2004 N N . GLU A 1 248 ? -4.854 -8.610 7.185 1.00 91.69 248 GLU A N 1
ATOM 2005 C CA . GLU A 1 248 ? -5.019 -8.218 5.793 1.00 91.69 248 GLU A CA 1
ATOM 2006 C C . GLU A 1 248 ? -6.393 -8.674 5.296 1.00 91.69 248 GLU A C 1
ATOM 2008 O O . GLU A 1 248 ? -6.737 -9.848 5.416 1.00 91.69 248 GLU A O 1
ATOM 2013 N N . VAL A 1 249 ? -7.179 -7.754 4.736 1.00 91.81 249 VAL A N 1
ATOM 2014 C CA . VAL A 1 249 ? -8.575 -8.003 4.355 1.00 91.81 249 VAL A CA 1
ATOM 2015 C C . VAL A 1 249 ? -8.805 -7.759 2.869 1.00 91.81 249 VAL A C 1
ATOM 2017 O O . VAL A 1 249 ? -8.280 -6.810 2.276 1.00 91.81 249 VAL A O 1
ATOM 2020 N N . GLU A 1 250 ? -9.596 -8.639 2.263 1.00 90.62 250 GLU A N 1
ATOM 2021 C CA . GLU A 1 250 ? -10.062 -8.521 0.877 1.00 90.62 250 GLU A CA 1
ATOM 2022 C C . GLU A 1 250 ? -11.578 -8.305 0.790 1.00 90.62 250 GLU A C 1
ATOM 2024 O O . GLU A 1 250 ? -12.050 -7.703 -0.175 1.00 90.62 250 GLU A O 1
ATOM 2029 N N . ASP A 1 251 ? -12.311 -8.758 1.805 1.00 92.50 251 ASP A N 1
ATOM 2030 C CA . ASP A 1 251 ? -13.767 -8.730 1.896 1.00 92.50 251 ASP A CA 1
ATOM 2031 C C . ASP A 1 251 ? -14.233 -7.755 2.985 1.00 92.50 251 ASP A C 1
ATOM 2033 O O . ASP A 1 251 ? -13.429 -7.286 3.794 1.00 92.50 251 ASP A O 1
ATOM 2037 N N . ASP A 1 252 ? -15.535 -7.460 2.996 1.00 95.69 252 ASP A N 1
ATOM 2038 C CA . ASP A 1 252 ? -16.172 -6.616 4.010 1.00 95.69 252 ASP A CA 1
ATOM 2039 C C . ASP A 1 252 ? -15.860 -7.115 5.432 1.00 95.69 252 ASP A C 1
ATOM 2041 O O . ASP A 1 252 ? -15.905 -8.312 5.719 1.00 95.69 252 ASP A O 1
ATOM 2045 N N . VAL A 1 253 ? -15.546 -6.180 6.329 1.00 94.69 253 VAL A N 1
ATOM 2046 C CA . VAL A 1 253 ? -15.217 -6.468 7.730 1.00 94.69 253 VAL A CA 1
ATOM 2047 C C . VAL A 1 253 ? -16.476 -6.317 8.572 1.00 94.69 253 VAL A C 1
ATOM 2049 O O . VAL A 1 253 ? -17.118 -5.270 8.547 1.00 94.69 253 VAL A O 1
ATOM 2052 N N . GLU A 1 254 ? -16.826 -7.332 9.358 1.00 94.38 254 GLU A N 1
ATOM 2053 C CA . GLU A 1 254 ? -17.945 -7.225 10.293 1.00 94.38 254 GLU A CA 1
ATOM 2054 C C . GLU A 1 254 ? -17.571 -6.317 11.471 1.00 94.38 254 GLU A C 1
ATOM 2056 O O . GLU A 1 254 ? -16.717 -6.646 12.293 1.00 94.38 254 GLU A O 1
ATOM 2061 N N . LEU A 1 255 ? -18.217 -5.152 11.549 1.00 95.81 255 LEU A N 1
ATOM 2062 C CA . LEU A 1 255 ? -18.008 -4.177 12.615 1.00 95.81 255 LEU A CA 1
ATOM 2063 C C . LEU A 1 255 ? -19.241 -4.135 13.532 1.00 95.81 255 LEU A C 1
ATOM 2065 O O . LEU A 1 255 ? -20.313 -3.713 13.086 1.00 95.81 255 LEU A O 1
ATOM 2069 N N . PRO A 1 256 ? -19.134 -4.550 14.809 1.00 96.31 256 PRO A N 1
ATOM 2070 C CA . PRO A 1 256 ? -20.272 -4.540 15.720 1.00 96.31 256 PRO A CA 1
ATOM 2071 C C . PRO A 1 256 ? -20.698 -3.103 16.031 1.00 96.31 256 PRO A C 1
ATOM 2073 O O . PRO A 1 256 ? -19.860 -2.245 16.295 1.00 96.31 256 PRO A O 1
ATOM 2076 N N . VAL A 1 257 ? -22.005 -2.836 16.039 1.00 96.88 257 VAL A N 1
ATOM 2077 C CA . VAL A 1 257 ? -22.573 -1.525 16.425 1.00 96.88 257 VAL A CA 1
ATOM 2078 C C . VAL A 1 257 ? -23.010 -1.473 17.892 1.00 96.88 257 VAL A C 1
ATOM 2080 O O . VAL A 1 257 ? -23.343 -0.410 18.411 1.00 96.88 257 VAL A O 1
ATOM 2083 N N . ALA A 1 258 ? -23.008 -2.622 18.567 1.00 96.56 258 ALA A N 1
ATOM 2084 C CA . ALA A 1 258 ? -23.281 -2.752 19.988 1.00 96.56 258 ALA A CA 1
ATOM 2085 C C . ALA A 1 258 ? -22.603 -4.008 20.556 1.00 96.56 258 ALA A C 1
ATOM 2087 O O . ALA A 1 258 ? -22.351 -4.965 19.821 1.00 96.56 258 ALA A O 1
ATOM 2088 N N . TYR A 1 259 ? -22.355 -4.009 21.863 1.00 97.00 259 TYR A N 1
ATOM 2089 C CA . TYR A 1 259 ? -21.899 -5.161 22.639 1.00 97.00 259 TYR A CA 1
ATOM 2090 C C . TYR A 1 259 ? -22.779 -5.302 23.880 1.00 97.00 259 TYR A C 1
ATOM 2092 O O . TYR A 1 259 ? -23.081 -4.305 24.535 1.00 97.00 259 TYR A O 1
ATOM 2100 N N . GLN A 1 260 ? -23.215 -6.523 24.186 1.00 94.94 260 GLN A N 1
ATOM 2101 C CA . GLN A 1 260 ? -24.074 -6.795 25.334 1.00 94.94 260 GLN A CA 1
ATOM 2102 C C . GLN A 1 260 ? -23.492 -7.930 26.168 1.00 94.94 260 GLN A C 1
ATOM 2104 O O . GLN A 1 260 ? -23.249 -9.021 25.651 1.00 94.94 260 GLN A O 1
ATOM 2109 N N . GLN A 1 261 ? -23.347 -7.685 27.467 1.00 92.06 261 GLN A N 1
ATOM 2110 C CA . GLN A 1 261 ? -22.899 -8.675 28.436 1.00 92.06 261 GLN A CA 1
ATOM 2111 C C . GLN A 1 261 ? -23.733 -8.557 29.710 1.00 92.06 261 GLN A C 1
ATOM 2113 O O . GLN A 1 261 ? -23.697 -7.554 30.420 1.00 92.06 261 GLN A O 1
ATOM 2118 N N . GLY A 1 262 ? -24.542 -9.582 29.987 1.00 90.44 262 GLY A N 1
ATOM 2119 C CA . GLY A 1 262 ? -25.517 -9.520 31.075 1.00 90.44 262 GLY A CA 1
ATOM 2120 C C . GLY A 1 262 ? -26.488 -8.347 30.889 1.00 90.44 262 GLY A C 1
ATOM 2121 O O . GLY A 1 262 ? -27.197 -8.280 29.882 1.00 90.44 262 GLY A O 1
ATOM 2122 N N . SER A 1 263 ? -26.522 -7.440 31.869 1.00 88.56 263 SER A N 1
ATOM 2123 C CA . SER A 1 263 ? -27.323 -6.208 31.845 1.00 88.56 263 SER A CA 1
ATOM 2124 C C . SER A 1 263 ? -26.610 -5.006 31.219 1.00 88.56 263 SER A C 1
ATOM 2126 O O . SER A 1 263 ? -27.268 -4.001 30.970 1.00 88.56 263 SER A O 1
ATOM 2128 N N . VAL A 1 264 ? -25.301 -5.084 30.960 1.00 94.81 264 VAL A N 1
ATOM 2129 C CA . VAL A 1 264 ? -24.536 -3.986 30.357 1.00 94.81 264 VAL A CA 1
ATOM 2130 C C . VAL A 1 264 ? -24.750 -3.963 28.847 1.00 94.81 264 VAL A C 1
ATOM 2132 O O . VAL A 1 264 ? -24.620 -4.988 28.172 1.00 94.81 264 VAL A O 1
ATOM 2135 N N . GLN A 1 265 ? -25.033 -2.773 28.313 1.00 96.12 265 GLN A N 1
ATOM 2136 C CA . GLN A 1 265 ? -25.130 -2.511 26.882 1.00 96.12 265 GLN A CA 1
ATOM 2137 C C . GLN A 1 265 ? -24.180 -1.378 26.490 1.00 96.12 265 GLN A C 1
ATOM 2139 O O . GLN A 1 265 ? -24.332 -0.243 26.933 1.00 96.12 265 GLN A O 1
ATOM 2144 N N . LEU A 1 266 ? -23.228 -1.678 25.609 1.00 97.88 266 LEU A N 1
ATOM 2145 C CA . LEU A 1 266 ? -22.314 -0.701 25.025 1.00 97.88 266 LEU A CA 1
ATOM 2146 C C . LEU A 1 266 ? -22.718 -0.423 23.576 1.00 97.88 266 LEU A C 1
ATOM 2148 O O . LEU A 1 266 ? -22.929 -1.351 22.795 1.00 97.88 266 LEU A O 1
ATOM 2152 N N . THR A 1 267 ? -22.794 0.849 23.197 1.00 98.12 267 THR A N 1
ATOM 2153 C CA . THR A 1 267 ? -23.008 1.291 21.810 1.00 98.12 267 THR A CA 1
ATOM 2154 C C . THR A 1 267 ? -21.669 1.605 21.157 1.00 98.12 267 THR A C 1
ATOM 2156 O O . THR A 1 267 ? -20.813 2.234 21.777 1.00 98.12 267 THR A O 1
ATOM 2159 N N . ILE A 1 268 ? -21.484 1.198 19.902 1.00 98.38 268 ILE A N 1
ATOM 2160 C CA . ILE A 1 268 ? -20.215 1.327 19.182 1.00 98.38 268 ILE A CA 1
ATOM 2161 C C . ILE A 1 268 ? -20.434 2.135 17.903 1.00 98.38 268 ILE A C 1
ATOM 2163 O O . ILE A 1 268 ? -21.224 1.762 17.037 1.00 98.38 268 ILE A O 1
ATOM 2167 N N . ASN A 1 269 ? -19.699 3.237 17.764 1.00 97.75 269 ASN A N 1
ATOM 2168 C CA . ASN A 1 269 ? -19.725 4.097 16.586 1.00 97.75 269 ASN A CA 1
ATOM 2169 C C . ASN A 1 269 ? -18.361 4.097 15.895 1.00 97.75 269 ASN A C 1
ATOM 2171 O O . ASN A 1 269 ? -17.368 4.544 16.467 1.00 97.75 269 ASN A O 1
ATOM 2175 N N . TRP A 1 270 ? -18.321 3.632 14.649 1.00 97.88 270 TRP A N 1
ATOM 2176 C CA . TRP A 1 270 ? -17.080 3.472 13.898 1.00 97.88 270 TRP A CA 1
ATOM 2177 C C . TRP A 1 270 ? -16.726 4.687 13.047 1.00 97.88 270 TRP A C 1
ATOM 2179 O O . TRP A 1 270 ? -17.580 5.326 12.428 1.00 97.88 270 TRP A O 1
ATOM 2189 N N . GLN A 1 271 ? -15.430 4.953 12.956 1.00 97.12 271 GLN A N 1
ATOM 2190 C CA . GLN A 1 271 ? -14.822 5.897 12.027 1.00 97.12 271 GLN A CA 1
ATOM 2191 C C . GLN A 1 271 ? -13.644 5.233 11.320 1.00 97.12 271 GLN A C 1
ATOM 2193 O O . GLN A 1 271 ? -12.999 4.347 11.872 1.00 97.12 271 GLN A O 1
ATOM 2198 N N . SER A 1 272 ? -13.357 5.681 10.101 1.00 97.00 272 SER A N 1
ATOM 2199 C CA . SER A 1 272 ? -12.236 5.194 9.300 1.00 97.00 272 SER A CA 1
ATOM 2200 C C . SER A 1 272 ? -11.392 6.364 8.822 1.00 97.00 272 SER A C 1
ATOM 2202 O O . SER A 1 272 ? -11.928 7.391 8.396 1.00 97.00 272 SER A O 1
ATOM 2204 N N . ASN A 1 273 ? -10.070 6.207 8.857 1.00 96.44 273 ASN A N 1
ATOM 2205 C CA . ASN A 1 273 ? -9.139 7.190 8.303 1.00 96.44 273 ASN A CA 1
ATOM 2206 C C . ASN A 1 273 ? -8.991 7.101 6.770 1.00 96.44 273 ASN A C 1
ATOM 2208 O O . ASN A 1 273 ? -8.288 7.919 6.176 1.00 96.44 273 ASN A O 1
ATOM 2212 N N . SER A 1 274 ? -9.616 6.110 6.130 1.00 93.69 274 SER A N 1
ATOM 2213 C CA . SER A 1 274 ? -9.439 5.810 4.712 1.00 93.69 274 SER A CA 1
ATOM 2214 C C . SER A 1 274 ? -10.755 5.410 4.058 1.00 93.69 274 SER A C 1
ATOM 2216 O O . SER A 1 274 ? -11.554 4.673 4.621 1.00 93.69 274 SER A O 1
ATOM 2218 N N . ALA A 1 275 ? -10.953 5.817 2.805 1.00 92.00 275 ALA A N 1
ATOM 2219 C CA . ALA A 1 275 ? -12.101 5.378 2.010 1.00 92.00 275 ALA A CA 1
ATOM 2220 C C . ALA A 1 275 ? -12.039 3.886 1.612 1.00 92.00 275 ALA A C 1
ATOM 2222 O O . ALA A 1 275 ? -12.977 3.393 0.988 1.00 92.00 275 ALA A O 1
ATOM 2223 N N . ALA A 1 276 ? -10.939 3.188 1.926 1.00 93.00 276 ALA A N 1
ATOM 2224 C CA . ALA A 1 276 ? -10.767 1.767 1.637 1.00 93.00 276 ALA A CA 1
ATOM 2225 C C . ALA A 1 276 ? -11.601 0.854 2.553 1.00 93.00 276 ALA A C 1
ATOM 2227 O O . ALA A 1 276 ? -11.920 -0.254 2.140 1.00 93.00 276 ALA A O 1
ATOM 2228 N N . ILE A 1 277 ? -11.995 1.316 3.747 1.00 96.62 277 ILE A N 1
ATOM 2229 C CA . ILE A 1 277 ? -13.017 0.665 4.585 1.00 96.62 277 ILE A CA 1
ATOM 2230 C C . ILE A 1 277 ? -13.960 1.750 5.100 1.00 96.62 277 ILE A C 1
ATOM 2232 O O . ILE A 1 277 ? -13.511 2.746 5.665 1.00 96.62 277 ILE A O 1
ATOM 2236 N N . SER A 1 278 ? -15.263 1.589 4.894 1.00 95.62 278 SER A N 1
ATOM 2237 C CA . SER A 1 278 ? -16.270 2.511 5.436 1.00 95.62 278 SER A CA 1
ATOM 2238 C C . SER A 1 278 ? -16.523 2.282 6.934 1.00 95.62 278 SER A C 1
ATOM 2240 O O . SER A 1 278 ? -16.159 1.247 7.484 1.00 95.62 278 SER A O 1
ATOM 2242 N N . SER A 1 279 ? -17.228 3.201 7.600 1.00 93.69 279 SER A N 1
ATOM 2243 C CA . SER A 1 279 ? -17.687 2.999 8.987 1.00 93.69 279 SER A CA 1
ATOM 2244 C C . SER A 1 279 ? -18.691 1.849 9.150 1.00 93.69 279 SER A C 1
ATOM 2246 O O . SER A 1 279 ? -18.940 1.421 10.269 1.00 93.69 279 SER A O 1
ATOM 2248 N N . ALA A 1 280 ? -19.262 1.340 8.055 1.00 94.38 280 ALA A N 1
ATOM 2249 C CA . ALA A 1 280 ? -20.111 0.151 8.054 1.00 94.38 280 ALA A CA 1
ATOM 2250 C C . ALA A 1 280 ? -19.325 -1.141 7.763 1.00 94.38 280 ALA A C 1
ATOM 2252 O O . ALA A 1 280 ? -19.937 -2.182 7.558 1.00 94.38 280 ALA A O 1
ATOM 2253 N N . GLY A 1 281 ? -17.991 -1.072 7.666 1.00 95.25 281 GLY A N 1
ATOM 2254 C CA . GLY A 1 281 ? -17.145 -2.234 7.387 1.00 95.25 281 GLY A CA 1
ATOM 2255 C C . GLY A 1 281 ? -17.017 -2.601 5.908 1.00 95.25 281 GLY A C 1
ATOM 2256 O O . GLY A 1 281 ? -16.220 -3.467 5.565 1.00 95.25 281 GLY A O 1
ATOM 2257 N N . VAL A 1 282 ? -17.731 -1.906 5.013 1.00 96.19 282 VAL A N 1
ATOM 2258 C CA . VAL A 1 282 ? -17.650 -2.159 3.563 1.00 96.19 282 VAL A CA 1
ATOM 2259 C C . VAL A 1 282 ? -16.253 -1.837 3.038 1.00 96.19 282 VAL A C 1
ATOM 2261 O O . VAL A 1 282 ? -15.799 -0.692 3.173 1.00 96.19 282 VAL A O 1
ATOM 2264 N N . VAL A 1 283 ? -15.606 -2.821 2.416 1.00 94.75 283 VAL A N 1
ATOM 2265 C CA . VAL A 1 283 ? -14.252 -2.737 1.872 1.00 94.75 283 VAL A CA 1
ATOM 2266 C C . VAL A 1 283 ? -14.288 -2.316 0.406 1.00 94.75 283 VAL A C 1
ATOM 2268 O O . VAL A 1 283 ? -14.954 -2.901 -0.447 1.00 94.75 283 VAL A O 1
ATOM 2271 N N . LYS A 1 284 ? -13.506 -1.286 0.082 1.00 89.62 284 LYS A N 1
ATOM 2272 C CA . LYS A 1 284 ? -13.259 -0.828 -1.283 1.00 89.62 284 LYS A CA 1
ATOM 2273 C C . LYS A 1 284 ? -11.779 -0.961 -1.605 1.00 89.62 284 LYS A C 1
ATOM 2275 O O . LYS A 1 284 ? -10.963 -0.106 -1.261 1.00 89.62 284 LYS A O 1
ATOM 2280 N N . ARG A 1 285 ? -11.444 -2.024 -2.326 1.00 86.19 285 ARG A N 1
ATOM 2281 C CA . ARG A 1 285 ? -10.069 -2.312 -2.734 1.00 86.19 285 ARG A CA 1
ATOM 2282 C C . ARG A 1 285 ? -9.602 -1.336 -3.820 1.00 86.19 285 ARG A C 1
ATOM 2284 O O . ARG A 1 285 ? -10.265 -1.162 -4.843 1.00 86.19 285 ARG A O 1
ATOM 2291 N N . GLY A 1 286 ? -8.463 -0.686 -3.580 1.00 75.38 286 GLY A N 1
ATOM 2292 C CA . GLY A 1 286 ? -7.689 0.023 -4.606 1.00 75.38 286 GLY A CA 1
ATOM 2293 C C . GLY A 1 286 ? -6.729 -0.929 -5.323 1.00 75.38 286 GLY A C 1
ATOM 2294 O O . GLY A 1 286 ? -6.766 -2.126 -5.083 1.00 75.38 286 GLY A O 1
ATOM 2295 N N . LEU A 1 287 ? -5.830 -0.426 -6.173 1.00 70.38 287 LEU A N 1
ATOM 2296 C CA . LEU A 1 287 ? -4.804 -1.284 -6.797 1.00 70.38 287 LEU A CA 1
ATOM 2297 C C . LEU A 1 287 ? -3.661 -1.657 -5.854 1.00 70.38 287 LEU A C 1
ATOM 2299 O O . LEU A 1 287 ? -3.004 -2.672 -6.053 1.00 70.38 287 LEU A O 1
ATOM 2303 N N . LEU A 1 288 ? -3.407 -0.815 -4.856 1.00 76.31 288 LEU A N 1
ATOM 2304 C CA . LEU A 1 288 ? -2.329 -0.990 -3.893 1.00 76.31 288 LEU A CA 1
ATOM 2305 C C . LEU A 1 288 ? -2.907 -1.362 -2.532 1.00 76.31 288 LEU A C 1
ATOM 2307 O O . LEU A 1 288 ? -4.011 -0.934 -2.180 1.00 76.31 288 LEU A O 1
ATOM 2311 N N . ASN A 1 289 ? -2.123 -2.107 -1.754 1.00 82.75 289 ASN A N 1
ATOM 2312 C CA . ASN A 1 289 ? -2.431 -2.343 -0.350 1.00 82.75 289 ASN A CA 1
ATOM 2313 C C . ASN A 1 289 ? -2.558 -1.000 0.377 1.00 82.75 289 ASN A C 1
ATOM 2315 O O . ASN A 1 289 ? -1.710 -0.118 0.226 1.00 82.75 289 ASN A O 1
ATOM 2319 N N . THR A 1 290 ? -3.628 -0.845 1.148 1.00 87.75 290 THR A N 1
ATOM 2320 C CA . THR A 1 290 ? -3.931 0.387 1.875 1.00 87.75 290 THR A CA 1
ATOM 2321 C C . THR A 1 290 ? -4.005 0.078 3.358 1.00 87.75 290 THR A C 1
ATOM 2323 O O . THR A 1 290 ? -4.867 -0.685 3.783 1.00 87.75 290 THR A O 1
ATOM 2326 N N . ASN A 1 291 ? -3.124 0.692 4.147 1.00 92.38 291 ASN A N 1
ATOM 2327 C CA . ASN A 1 291 ? -3.226 0.636 5.602 1.00 92.38 291 ASN A CA 1
ATOM 2328 C C . ASN A 1 291 ? -4.414 1.493 6.044 1.00 92.38 291 ASN A C 1
ATOM 2330 O O . ASN A 1 291 ? -4.535 2.652 5.636 1.00 92.38 291 ASN A O 1
ATOM 2334 N N . VAL A 1 292 ? -5.283 0.922 6.867 1.00 95.94 292 VAL A N 1
ATOM 2335 C CA . VAL A 1 292 ? -6.499 1.555 7.370 1.00 95.94 292 VAL A CA 1
ATOM 2336 C C . VAL A 1 292 ? -6.502 1.475 8.883 1.00 95.94 292 VAL A C 1
ATOM 2338 O O . VAL A 1 292 ? -6.197 0.439 9.459 1.00 95.94 292 VAL A O 1
ATOM 2341 N N . THR A 1 293 ? -6.865 2.577 9.521 1.00 97.00 293 THR A N 1
ATOM 2342 C CA . THR A 1 293 ? -7.095 2.640 10.958 1.00 97.00 293 THR A CA 1
ATOM 2343 C C . THR A 1 293 ? -8.580 2.883 11.180 1.00 97.00 293 THR A C 1
ATOM 2345 O O . THR A 1 293 ? -9.116 3.906 10.742 1.00 97.00 293 THR A O 1
ATOM 2348 N N . LEU A 1 294 ? -9.232 1.931 11.843 1.00 97.38 294 LEU A N 1
ATOM 2349 C CA . LEU A 1 294 ? -10.611 2.037 12.294 1.00 97.38 294 LEU A CA 1
ATOM 2350 C C . LEU A 1 294 ? -10.632 2.457 13.763 1.00 97.38 294 LEU A C 1
ATOM 2352 O O . LEU A 1 294 ? -9.903 1.906 14.584 1.00 97.38 294 LEU A O 1
ATOM 2356 N N . THR A 1 295 ? -11.486 3.417 14.093 1.00 97.88 295 THR A N 1
ATOM 2357 C CA . THR A 1 295 ? -11.674 3.927 15.451 1.00 97.88 295 THR A CA 1
ATOM 2358 C C . THR A 1 295 ? -13.107 3.648 15.890 1.00 97.88 295 THR A C 1
ATOM 2360 O O . THR A 1 295 ? -14.045 4.197 15.315 1.00 97.88 295 THR A O 1
ATOM 2363 N N . ALA A 1 296 ? -13.280 2.808 16.906 1.00 97.88 296 ALA A N 1
ATOM 2364 C CA . ALA A 1 296 ? -14.554 2.549 17.565 1.00 97.88 296 ALA A CA 1
ATOM 2365 C C . ALA A 1 296 ? -14.708 3.471 18.773 1.00 97.88 296 ALA A C 1
ATOM 2367 O O . ALA A 1 296 ? -13.980 3.331 19.754 1.00 97.88 296 ALA A O 1
ATOM 2368 N N . LYS A 1 297 ? -15.679 4.384 18.730 1.00 97.94 297 LYS A N 1
ATOM 2369 C CA . LYS A 1 297 ? -16.135 5.122 19.909 1.00 97.94 297 LYS A CA 1
ATOM 2370 C C . LYS A 1 297 ? -17.175 4.277 20.649 1.00 97.94 297 LYS A C 1
ATOM 2372 O O . LYS A 1 297 ? -18.240 4.014 20.093 1.00 97.94 297 LYS A O 1
ATOM 2377 N N . VAL A 1 298 ? -16.859 3.863 21.872 1.00 98.25 298 VAL A N 1
ATOM 2378 C CA . VAL A 1 298 ? -17.667 2.953 22.694 1.00 98.25 298 VAL A CA 1
ATOM 2379 C C . VAL A 1 298 ? -18.305 3.736 23.837 1.00 98.25 298 VAL A C 1
ATOM 2381 O O . VAL A 1 298 ? -17.595 4.402 24.586 1.00 98.25 298 VAL A O 1
ATOM 2384 N N . GLN A 1 299 ? -19.629 3.671 23.960 1.00 98.06 299 GLN A N 1
ATOM 2385 C CA . GLN A 1 299 ? -20.400 4.423 24.954 1.00 98.06 299 GLN A CA 1
ATOM 2386 C C . GLN A 1 299 ? -21.321 3.488 25.749 1.00 98.06 299 GLN A C 1
ATOM 2388 O O . GLN A 1 299 ? -22.113 2.761 25.145 1.00 98.06 299 GLN A O 1
ATOM 2393 N N . GLY A 1 300 ? -21.198 3.513 27.077 1.00 95.56 300 GLY A N 1
ATOM 2394 C CA . GLY A 1 300 ? -22.127 2.907 28.039 1.00 95.56 300 GLY A CA 1
ATOM 2395 C C . GLY A 1 300 ? -23.025 3.965 28.690 1.00 95.56 300 GLY A C 1
ATOM 2396 O O . GLY A 1 300 ? -23.186 5.060 28.143 1.00 95.56 300 GLY A O 1
ATOM 2397 N N . GLU A 1 301 ? -23.606 3.664 29.853 1.00 94.69 301 GLU A N 1
ATOM 2398 C CA . GLU A 1 301 ? -24.319 4.667 30.656 1.00 94.69 301 GLU A CA 1
ATOM 2399 C C . GLU A 1 301 ? -23.344 5.617 31.359 1.00 94.69 301 GLU A C 1
ATOM 2401 O O . GLU A 1 301 ? -23.651 6.800 31.535 1.00 94.69 301 GLU A O 1
ATOM 2406 N N . ILE A 1 302 ? -22.167 5.109 31.735 1.00 94.19 302 ILE A N 1
ATOM 2407 C CA . ILE A 1 302 ? -21.141 5.847 32.475 1.00 94.19 302 ILE A CA 1
ATOM 2408 C C . ILE A 1 302 ? -19.890 6.058 31.619 1.00 94.19 302 ILE A C 1
ATOM 2410 O O . ILE A 1 302 ? -19.350 7.168 31.581 1.00 94.19 302 ILE A O 1
ATOM 2414 N N . ILE A 1 303 ? -19.423 5.025 30.913 1.00 94.19 303 ILE A N 1
ATOM 2415 C CA . ILE A 1 303 ? -18.158 5.102 30.172 1.00 94.19 303 ILE A CA 1
ATOM 2416 C C . ILE A 1 303 ? -18.322 5.730 28.775 1.00 94.19 303 ILE A C 1
ATOM 2418 O O . ILE A 1 303 ? -19.279 5.464 28.049 1.00 94.19 303 ILE A O 1
ATOM 2422 N N . ASP A 1 304 ? -17.325 6.510 28.348 1.00 96.94 304 ASP A N 1
ATOM 2423 C CA . ASP A 1 304 ? -17.136 6.957 26.959 1.00 96.94 304 ASP A CA 1
ATOM 2424 C C . ASP A 1 304 ? -15.654 6.772 26.595 1.00 96.94 304 ASP A C 1
ATOM 2426 O O . ASP A 1 304 ? -14.775 7.481 27.095 1.00 96.94 304 ASP A O 1
ATOM 2430 N N . LYS A 1 305 ? -15.362 5.755 25.780 1.00 97.56 305 LYS A N 1
ATOM 2431 C CA . LYS A 1 305 ? -14.002 5.294 25.471 1.00 97.56 305 LYS A CA 1
ATOM 2432 C C . LYS A 1 305 ? -13.802 5.056 23.983 1.00 97.56 305 LYS A C 1
ATOM 2434 O O . LYS A 1 305 ? -14.710 5.176 23.163 1.00 97.56 305 LYS A O 1
ATOM 2439 N N . THR A 1 306 ? -12.568 4.755 23.596 1.00 97.69 306 THR A N 1
ATOM 2440 C CA . THR A 1 306 ? -12.209 4.525 22.196 1.00 97.69 306 THR A CA 1
ATOM 2441 C C . THR A 1 306 ? -11.265 3.340 22.050 1.00 97.69 306 THR A C 1
ATOM 2443 O O . THR A 1 306 ? -10.325 3.199 22.830 1.00 97.69 306 THR A O 1
ATOM 2446 N N . ILE A 1 307 ? -11.507 2.523 21.027 1.00 97.50 307 ILE A N 1
ATOM 2447 C CA . ILE A 1 307 ? -10.652 1.415 20.591 1.00 97.50 307 ILE A CA 1
ATOM 2448 C C . ILE A 1 307 ? -10.182 1.720 19.168 1.00 97.50 307 ILE A C 1
ATOM 2450 O O . ILE A 1 307 ? -10.950 2.233 18.352 1.00 97.50 307 ILE A O 1
ATOM 2454 N N . THR A 1 308 ? -8.925 1.406 18.862 1.00 96.69 308 THR A N 1
ATOM 2455 C CA . THR A 1 308 ? -8.343 1.612 17.532 1.00 96.69 308 THR A CA 1
ATOM 2456 C C . THR A 1 308 ? -7.800 0.297 16.995 1.00 96.69 308 THR A C 1
ATOM 2458 O O . THR A 1 308 ? -7.025 -0.365 17.677 1.00 96.69 308 THR A O 1
ATOM 2461 N N . ILE A 1 309 ? -8.158 -0.039 15.758 1.00 96.44 309 ILE A N 1
ATOM 2462 C CA . ILE A 1 309 ? -7.721 -1.251 15.059 1.00 96.44 309 ILE A CA 1
ATOM 2463 C C . ILE A 1 309 ? -7.008 -0.834 13.777 1.00 96.44 309 ILE A C 1
ATOM 2465 O O . ILE A 1 309 ? -7.501 0.029 13.048 1.00 96.44 309 ILE A O 1
ATOM 2469 N N . ASN A 1 310 ? -5.859 -1.442 13.485 1.00 96.38 310 ASN A N 1
ATOM 2470 C CA . ASN A 1 310 ? -5.145 -1.240 12.228 1.00 96.38 310 ASN A CA 1
ATOM 2471 C C . ASN A 1 310 ? -5.312 -2.462 11.328 1.00 96.38 310 ASN A C 1
ATOM 2473 O O . ASN A 1 310 ? -5.124 -3.588 11.765 1.00 96.38 310 ASN A O 1
ATOM 2477 N N . LEU A 1 311 ? -5.639 -2.232 10.064 1.00 94.88 311 LEU A N 1
ATOM 2478 C CA . LEU A 1 311 ? -5.899 -3.245 9.045 1.00 94.88 311 LEU A CA 1
ATOM 2479 C C . LEU A 1 311 ? -5.115 -2.905 7.779 1.00 94.88 311 LEU A C 1
ATOM 2481 O O . LEU A 1 311 ? -4.759 -1.746 7.545 1.00 94.88 311 LEU A O 1
ATOM 2485 N N . VAL A 1 312 ? -4.907 -3.892 6.914 1.00 92.88 312 VAL A N 1
ATOM 2486 C CA . VAL A 1 312 ? -4.408 -3.677 5.552 1.00 92.88 312 VAL A CA 1
ATOM 2487 C C . VAL A 1 312 ? -5.460 -4.160 4.562 1.00 92.88 312 VAL A C 1
ATOM 2489 O O . VAL A 1 312 ? -5.687 -5.355 4.416 1.00 92.88 312 VAL A O 1
ATOM 2492 N N . VAL A 1 313 ? -6.091 -3.245 3.832 1.00 91.44 313 VAL A N 1
ATOM 2493 C CA . VAL A 1 313 ? -6.943 -3.624 2.697 1.00 91.44 313 VAL A CA 1
ATOM 2494 C C . VAL A 1 313 ? -6.036 -4.028 1.549 1.00 91.44 313 VAL A C 1
ATOM 2496 O O . VAL A 1 313 ? -5.283 -3.187 1.046 1.00 91.44 313 VAL A O 1
ATOM 2499 N N . ARG A 1 314 ? -6.095 -5.287 1.111 1.00 84.44 314 ARG A N 1
ATOM 2500 C CA . ARG A 1 314 ? -5.280 -5.736 -0.022 1.00 84.44 314 ARG A CA 1
ATOM 2501 C C . ARG A 1 314 ? -5.751 -5.091 -1.316 1.00 84.44 314 ARG A C 1
ATOM 2503 O O . ARG A 1 314 ? -6.945 -5.062 -1.633 1.00 84.44 314 ARG A O 1
ATOM 2510 N N . GLY A 1 315 ? -4.789 -4.624 -2.104 1.00 78.19 315 GLY A N 1
ATOM 2511 C CA . GLY A 1 315 ? -5.054 -4.136 -3.448 1.00 78.19 315 GLY A CA 1
ATOM 2512 C C . GLY A 1 315 ? -5.680 -5.228 -4.323 1.00 78.19 315 GLY A C 1
ATOM 2513 O O . GLY A 1 315 ? -5.478 -6.421 -4.092 1.00 78.19 315 GLY A O 1
ATOM 2514 N N . THR A 1 316 ? -6.471 -4.853 -5.323 1.00 69.62 316 THR A N 1
ATOM 2515 C CA . THR A 1 316 ? -6.975 -5.783 -6.336 1.00 69.62 316 THR A CA 1
ATOM 2516 C C . THR A 1 316 ? -5.826 -6.253 -7.222 1.00 69.62 316 THR A C 1
ATOM 2518 O O . THR A 1 316 ? -5.133 -5.434 -7.830 1.00 69.62 316 THR A O 1
ATOM 2521 N N . ARG A 1 317 ? -5.658 -7.573 -7.352 1.00 64.88 317 ARG A N 1
ATOM 2522 C CA . ARG A 1 317 ? -4.743 -8.186 -8.322 1.00 64.88 317 ARG A CA 1
ATOM 2523 C C . ARG A 1 317 ? -5.250 -7.861 -9.727 1.00 64.88 317 ARG A C 1
ATOM 2525 O O . ARG A 1 317 ? -6.275 -8.376 -10.154 1.00 64.88 317 ARG A O 1
ATOM 2532 N N . VAL A 1 318 ? -4.569 -6.932 -10.394 1.00 60.88 318 VAL A N 1
ATOM 2533 C CA . VAL A 1 318 ? -5.162 -6.172 -11.509 1.00 60.88 318 VAL A CA 1
ATOM 2534 C C . VAL A 1 318 ? -5.519 -7.066 -12.695 1.00 60.88 318 VAL A C 1
ATOM 2536 O O . VAL A 1 318 ? -6.610 -6.934 -13.224 1.00 60.88 318 VAL A O 1
ATOM 2539 N N . VAL A 1 319 ? -4.645 -7.999 -13.083 1.00 65.88 319 VAL A N 1
ATOM 2540 C CA . VAL A 1 319 ? -4.882 -9.031 -14.107 1.00 65.88 319 VAL A CA 1
ATOM 2541 C C . VAL A 1 319 ? -3.774 -10.082 -13.953 1.00 65.88 319 VAL A C 1
ATOM 2543 O O . VAL A 1 319 ? -2.605 -9.706 -13.802 1.00 65.88 319 VAL A O 1
ATOM 2546 N N . ASP A 1 320 ? -4.091 -11.376 -14.020 1.00 69.81 320 ASP A N 1
ATOM 2547 C CA . ASP A 1 320 ? -3.070 -12.382 -14.332 1.00 69.81 320 ASP A CA 1
ATOM 2548 C C . ASP A 1 320 ? -2.735 -12.268 -15.820 1.00 69.81 320 ASP A C 1
ATOM 2550 O O . ASP A 1 320 ? -3.527 -12.635 -16.690 1.00 69.81 320 ASP A O 1
ATOM 2554 N N . MET A 1 321 ? -1.579 -11.674 -16.117 1.00 80.00 321 MET A N 1
ATOM 2555 C CA . MET A 1 321 ? -1.176 -11.426 -17.495 1.00 80.00 321 MET A CA 1
ATOM 2556 C C . MET A 1 321 ? -0.922 -12.762 -18.201 1.00 80.00 321 MET A C 1
ATOM 2558 O O . MET A 1 321 ? -0.148 -13.574 -17.690 1.00 80.00 321 MET A O 1
ATOM 2562 N N . PRO A 1 322 ? -1.525 -13.002 -19.380 1.00 76.88 322 PRO A N 1
ATOM 2563 C CA . PRO A 1 322 ? -1.303 -14.241 -20.109 1.00 76.88 322 PRO A CA 1
ATOM 2564 C C . PRO A 1 322 ? 0.169 -14.356 -20.495 1.00 76.88 322 PRO A C 1
ATOM 2566 O O . PRO A 1 322 ? 0.813 -13.347 -20.811 1.00 76.88 322 PRO A O 1
ATOM 2569 N N . THR A 1 323 ? 0.697 -15.580 -20.500 1.00 81.19 323 THR A N 1
ATOM 2570 C CA . THR A 1 323 ? 2.053 -15.865 -20.981 1.00 81.19 323 THR A CA 1
ATOM 2571 C C . THR A 1 323 ? 2.262 -15.240 -22.355 1.00 81.19 323 THR A C 1
ATOM 2573 O O . THR A 1 323 ? 1.387 -15.297 -23.227 1.00 81.19 323 THR A O 1
ATOM 2576 N N . ILE A 1 324 ? 3.416 -14.605 -22.543 1.00 83.06 324 ILE A N 1
ATOM 2577 C CA . ILE A 1 324 ? 3.737 -13.943 -23.805 1.00 83.06 324 ILE A CA 1
ATOM 2578 C C . ILE A 1 324 ? 3.795 -14.993 -24.919 1.00 83.06 324 ILE A C 1
ATOM 2580 O O . ILE A 1 324 ? 4.472 -16.009 -24.796 1.00 83.06 324 ILE A O 1
ATOM 2584 N N . ASN A 1 325 ? 3.093 -14.738 -26.027 1.00 84.06 325 ASN A N 1
ATOM 2585 C CA . ASN A 1 325 ? 3.186 -15.587 -27.210 1.00 84.06 325 ASN A CA 1
ATOM 2586 C C . ASN A 1 325 ? 4.623 -15.519 -27.769 1.00 84.06 325 ASN A C 1
ATOM 2588 O O . ASN A 1 325 ? 5.008 -14.454 -28.256 1.00 84.06 325 ASN A O 1
ATOM 2592 N N . PRO A 1 326 ? 5.387 -16.628 -27.785 1.00 80.69 326 PRO A N 1
ATOM 2593 C CA . PRO A 1 326 ? 6.792 -16.622 -28.199 1.00 80.69 326 PRO A CA 1
ATOM 2594 C C . PRO A 1 326 ? 6.998 -16.275 -29.683 1.00 80.69 326 PRO A C 1
ATOM 2596 O O . PRO A 1 326 ? 8.110 -15.953 -30.092 1.00 80.69 326 PRO A O 1
ATOM 2599 N N . ASN A 1 327 ? 5.942 -16.330 -30.502 1.00 83.25 327 ASN A N 1
ATOM 2600 C CA . ASN A 1 327 ? 5.998 -15.962 -31.918 1.00 83.25 327 ASN A CA 1
ATOM 2601 C C . ASN A 1 327 ? 5.675 -14.483 -32.174 1.00 83.25 327 ASN A C 1
ATOM 2603 O O . ASN A 1 327 ? 5.928 -13.987 -33.274 1.00 83.25 327 ASN A O 1
ATOM 2607 N N . LYS A 1 328 ? 5.108 -13.773 -31.192 1.00 90.00 328 LYS A N 1
ATOM 2608 C CA . LYS A 1 328 ? 4.751 -12.359 -31.334 1.00 90.00 328 LYS A CA 1
ATOM 2609 C C . LYS A 1 328 ? 6.007 -11.494 -31.230 1.00 90.00 328 LYS A C 1
ATOM 2611 O O . LYS A 1 328 ? 6.828 -11.699 -30.343 1.00 90.00 328 LYS A O 1
ATOM 2616 N N . LYS A 1 329 ? 6.132 -10.496 -32.110 1.00 95.12 329 LYS A N 1
ATOM 2617 C CA . LYS A 1 329 ? 7.146 -9.445 -31.962 1.00 95.12 329 LYS A CA 1
ATOM 2618 C C . LYS A 1 329 ? 6.691 -8.420 -30.941 1.00 95.12 329 LYS A C 1
ATOM 2620 O O . LYS A 1 329 ? 5.576 -7.913 -31.038 1.00 95.12 329 LYS A O 1
ATOM 2625 N N . LEU A 1 330 ? 7.555 -8.151 -29.971 1.00 96.19 330 LEU A N 1
ATOM 2626 C CA . LEU A 1 330 ? 7.220 -7.329 -28.817 1.00 96.19 330 LEU A CA 1
ATOM 2627 C C . LEU A 1 330 ? 7.685 -5.888 -28.987 1.00 96.19 330 LEU A C 1
ATOM 2629 O O . LEU A 1 330 ? 8.796 -5.623 -29.452 1.00 96.19 330 LEU A O 1
ATOM 2633 N N . THR A 1 331 ? 6.837 -4.964 -28.557 1.00 97.62 331 THR A N 1
ATOM 2634 C CA . THR A 1 331 ? 7.157 -3.543 -28.442 1.00 97.62 331 THR A CA 1
ATOM 2635 C C . THR A 1 331 ? 7.378 -3.185 -26.977 1.00 97.62 331 THR A C 1
ATOM 2637 O O . THR A 1 331 ? 6.425 -3.154 -26.192 1.00 97.62 331 THR A O 1
ATOM 2640 N N . PHE A 1 332 ? 8.632 -2.892 -26.628 1.00 98.06 332 PHE A N 1
ATOM 2641 C CA . PHE A 1 332 ? 9.034 -2.417 -25.305 1.00 98.06 332 PHE A CA 1
ATOM 2642 C C . PHE A 1 332 ? 9.138 -0.886 -25.302 1.00 98.06 332 PHE A C 1
ATOM 2644 O O . PHE A 1 332 ? 9.941 -0.294 -26.026 1.00 98.06 332 PHE A O 1
ATOM 2651 N N . ALA A 1 333 ? 8.326 -0.225 -24.486 1.00 95.94 333 ALA A N 1
ATOM 2652 C CA . ALA A 1 333 ? 8.256 1.228 -24.416 1.00 95.94 333 ALA A CA 1
ATOM 2653 C C . ALA A 1 333 ? 8.910 1.736 -23.130 1.00 95.94 333 ALA A C 1
ATOM 2655 O O . ALA A 1 333 ? 8.339 1.567 -22.053 1.00 95.94 333 ALA A O 1
ATOM 2656 N N . TYR A 1 334 ? 10.070 2.395 -23.220 1.00 95.12 334 TYR A N 1
ATOM 2657 C CA . TYR A 1 334 ? 10.616 3.095 -22.056 1.00 95.12 334 TYR A CA 1
ATOM 2658 C C . TYR A 1 334 ? 9.810 4.368 -21.792 1.00 95.12 334 TYR A C 1
ATOM 2660 O O . TYR A 1 334 ? 9.579 5.181 -22.693 1.00 95.12 334 TYR A O 1
ATOM 2668 N N . PHE A 1 335 ? 9.380 4.534 -20.543 1.00 91.25 335 PHE A N 1
ATOM 2669 C CA . PHE A 1 335 ? 8.595 5.673 -20.076 1.00 91.25 335 PHE A CA 1
ATOM 2670 C C . PHE A 1 335 ? 9.240 6.277 -18.831 1.00 91.25 335 PHE A C 1
ATOM 2672 O O . PHE A 1 335 ? 9.278 5.647 -17.773 1.00 91.25 335 PHE A O 1
ATOM 2679 N N . ARG A 1 336 ? 9.760 7.502 -18.959 1.00 87.38 336 ARG A N 1
ATOM 2680 C CA . ARG A 1 336 ? 10.558 8.166 -17.923 1.00 87.38 336 ARG A CA 1
ATOM 2681 C C . ARG A 1 336 ? 9.704 8.997 -16.953 1.00 87.38 336 ARG A C 1
ATOM 2683 O O . ARG A 1 336 ? 9.101 9.999 -17.319 1.00 87.38 336 ARG A O 1
ATOM 2690 N N . ASN A 1 337 ? 9.746 8.658 -15.670 1.00 75.50 337 ASN A N 1
ATOM 2691 C CA . ASN A 1 337 ? 9.196 9.423 -14.555 1.00 75.50 337 ASN A CA 1
ATOM 2692 C C . ASN A 1 337 ? 10.102 10.620 -14.184 1.00 75.50 337 ASN A C 1
ATOM 2694 O O . ASN A 1 337 ? 11.313 10.422 -14.053 1.00 75.50 337 ASN A O 1
ATOM 2698 N N . PRO A 1 338 ? 9.589 11.839 -13.911 1.00 65.75 338 PRO A N 1
ATOM 2699 C CA . PRO A 1 338 ? 8.242 12.389 -14.132 1.00 65.75 338 PRO A CA 1
ATOM 2700 C C . PRO A 1 338 ? 8.158 13.240 -15.425 1.00 65.75 338 PRO A C 1
ATOM 2702 O O . PRO A 1 338 ? 7.401 14.209 -15.500 1.00 65.75 338 PRO A O 1
ATOM 2705 N N . ALA A 1 339 ? 9.026 12.991 -16.407 1.00 51.41 339 ALA A N 1
ATOM 2706 C CA . ALA A 1 339 ? 9.502 14.047 -17.292 1.00 51.41 339 ALA A CA 1
ATOM 2707 C C . ALA A 1 339 ? 8.772 14.103 -18.644 1.00 51.41 339 ALA A C 1
ATOM 2709 O O . ALA A 1 339 ? 8.769 13.141 -19.401 1.00 51.41 339 ALA A O 1
ATOM 2710 N N . TYR A 1 340 ? 8.272 15.312 -18.943 1.00 45.06 340 TYR A N 1
ATOM 2711 C CA . TYR A 1 340 ? 7.770 15.834 -20.225 1.00 45.06 340 TYR A CA 1
ATOM 2712 C C . TYR A 1 340 ? 6.283 15.705 -20.544 1.00 45.06 340 TYR A C 1
ATOM 2714 O O . TYR A 1 340 ? 5.956 15.351 -21.667 1.00 45.06 340 TYR A O 1
ATOM 2722 N N . GLY A 1 341 ? 5.376 16.078 -19.631 1.00 46.44 341 GLY A N 1
ATOM 2723 C CA . GLY A 1 341 ? 4.028 16.576 -19.992 1.00 46.44 341 GLY A CA 1
ATOM 2724 C C . GLY A 1 341 ? 3.138 15.666 -20.859 1.00 46.44 341 GLY A C 1
ATOM 2725 O O . GLY A 1 341 ? 2.057 16.076 -21.270 1.00 46.44 341 GLY A O 1
ATOM 2726 N N . THR A 1 342 ? 3.568 14.440 -21.129 1.00 54.53 342 THR A N 1
ATOM 2727 C CA . THR A 1 342 ? 2.944 13.462 -22.003 1.00 54.53 342 THR A CA 1
ATOM 2728 C C . THR A 1 342 ? 2.474 12.361 -21.080 1.00 54.53 342 THR A C 1
ATOM 2730 O O . THR A 1 342 ? 3.215 11.485 -20.642 1.00 54.53 342 THR A O 1
ATOM 2733 N N . ASN A 1 343 ? 1.207 12.458 -20.690 1.00 68.31 343 ASN A N 1
ATOM 2734 C CA . ASN A 1 343 ? 0.540 11.298 -20.134 1.00 68.31 343 ASN A CA 1
ATOM 2735 C C . ASN A 1 343 ? 0.586 10.197 -21.198 1.00 68.31 343 ASN A C 1
ATOM 2737 O O . ASN A 1 343 ? 0.270 10.475 -22.354 1.00 68.31 343 ASN A O 1
ATOM 2741 N N . LEU A 1 344 ? 0.954 8.973 -20.811 1.00 78.88 344 LEU A N 1
ATOM 2742 C CA . LEU A 1 344 ? 0.760 7.805 -21.666 1.00 78.88 344 LEU A CA 1
ATOM 2743 C C . LEU A 1 344 ? -0.702 7.801 -22.137 1.00 78.88 344 LEU A C 1
ATOM 2745 O O . LEU A 1 344 ? -1.624 7.767 -21.311 1.00 78.88 344 LEU A O 1
ATOM 2749 N N . MET A 1 345 ? -0.910 7.918 -23.445 1.00 84.81 345 MET A N 1
ATOM 2750 C CA . MET A 1 345 ? -2.235 8.145 -24.014 1.00 84.81 345 MET A CA 1
ATOM 2751 C C . MET A 1 345 ? -2.980 6.821 -24.176 1.00 84.81 345 MET A C 1
ATOM 2753 O O . MET A 1 345 ? -2.413 5.850 -24.670 1.00 84.81 345 MET A O 1
ATOM 2757 N N . GLU A 1 346 ? -4.274 6.786 -23.844 1.00 85.31 346 GLU A N 1
ATOM 2758 C CA . GLU A 1 346 ? -5.071 5.547 -23.919 1.00 85.31 346 GLU A CA 1
ATOM 2759 C C . GLU A 1 346 ? -5.098 4.925 -25.322 1.00 85.31 346 GLU A C 1
ATOM 2761 O O . GLU A 1 346 ? -5.058 3.704 -25.467 1.00 85.31 346 GLU A O 1
ATOM 2766 N N . ARG A 1 347 ? -5.056 5.757 -26.371 1.00 87.69 347 ARG A N 1
ATOM 2767 C CA . ARG A 1 347 ? -4.968 5.296 -27.766 1.00 87.69 347 ARG A CA 1
ATOM 2768 C C . ARG A 1 347 ? -3.717 4.460 -28.078 1.00 87.69 347 ARG A C 1
ATOM 2770 O O . ARG A 1 347 ? -3.707 3.757 -29.086 1.00 87.69 347 ARG A O 1
ATOM 2777 N N . ASP A 1 348 ? -2.670 4.567 -27.261 1.00 90.00 348 ASP A N 1
ATOM 2778 C CA . ASP A 1 348 ? -1.377 3.924 -27.497 1.00 90.00 348 ASP A CA 1
ATOM 2779 C C . ASP A 1 348 ? -1.205 2.636 -26.689 1.00 90.00 348 ASP A C 1
ATOM 2781 O O . ASP A 1 348 ? -0.307 1.858 -26.992 1.00 90.00 348 ASP A O 1
ATOM 2785 N N . TYR A 1 349 ? -2.084 2.350 -25.720 1.00 89.19 349 TYR A N 1
ATOM 2786 C CA . TYR A 1 349 ? -1.975 1.148 -24.883 1.00 89.19 349 TYR A CA 1
ATOM 2787 C C . TYR A 1 349 ? -1.939 -0.130 -25.728 1.00 89.19 349 TYR A C 1
ATOM 2789 O O . TYR A 1 349 ? -1.072 -0.970 -25.543 1.00 89.19 349 TYR A O 1
ATOM 2797 N N . MET A 1 350 ? -2.796 -0.237 -26.747 1.00 87.62 350 MET A N 1
ATOM 2798 C CA . MET A 1 350 ? -2.837 -1.409 -27.637 1.00 87.62 350 MET A CA 1
ATOM 2799 C C . MET A 1 350 ? -1.605 -1.562 -28.548 1.00 87.62 350 MET A C 1
ATOM 2801 O O . MET A 1 350 ? -1.513 -2.547 -29.282 1.00 87.62 350 MET A O 1
ATOM 2805 N N . LYS A 1 351 ? -0.703 -0.572 -28.567 1.00 92.69 351 LYS A N 1
ATOM 2806 C CA . LYS A 1 351 ? 0.511 -0.547 -29.397 1.00 92.69 351 LYS A CA 1
ATOM 2807 C C . LYS A 1 351 ? 1.758 -0.975 -28.622 1.00 92.69 351 LYS A C 1
ATOM 2809 O O . LYS A 1 351 ? 2.819 -1.115 -29.221 1.00 92.69 351 LYS A O 1
ATOM 2814 N N . ILE A 1 352 ? 1.636 -1.139 -27.306 1.00 93.88 352 ILE A N 1
ATOM 2815 C CA . ILE A 1 352 ? 2.732 -1.428 -26.386 1.00 93.88 352 ILE A CA 1
ATOM 2816 C C . ILE A 1 352 ? 2.462 -2.789 -25.753 1.00 93.88 352 ILE A C 1
ATOM 2818 O O . ILE A 1 352 ? 1.373 -3.032 -25.243 1.00 93.88 352 ILE A O 1
ATOM 2822 N N . ASP A 1 353 ? 3.458 -3.668 -25.766 1.00 94.88 353 ASP A N 1
ATOM 2823 C CA . ASP A 1 353 ? 3.353 -4.977 -25.115 1.00 94.88 353 ASP A CA 1
ATOM 2824 C C . ASP A 1 353 ? 3.886 -4.921 -23.688 1.00 94.88 353 ASP A C 1
ATOM 2826 O O . ASP A 1 353 ? 3.284 -5.466 -22.759 1.00 94.88 353 ASP A O 1
ATOM 2830 N N . VAL A 1 354 ? 5.012 -4.225 -23.521 1.00 96.12 354 VAL A N 1
ATOM 2831 C CA . VAL A 1 354 ? 5.682 -4.033 -22.240 1.00 96.12 354 VAL A CA 1
ATOM 2832 C C . VAL A 1 354 ? 6.047 -2.560 -22.087 1.00 96.12 354 VAL A C 1
ATOM 2834 O O . VAL A 1 354 ? 6.735 -1.984 -22.927 1.00 96.12 354 VAL A O 1
ATOM 2837 N N . LEU A 1 355 ? 5.581 -1.937 -21.011 1.00 95.38 355 LEU A N 1
ATOM 2838 C CA . LEU A 1 355 ? 5.992 -0.608 -20.588 1.00 95.38 355 LEU A CA 1
ATOM 2839 C C . LEU A 1 355 ? 7.133 -0.736 -19.572 1.00 95.38 355 LEU A C 1
ATOM 2841 O O . LEU A 1 355 ? 6.919 -1.181 -18.445 1.00 95.38 355 LEU A O 1
ATOM 2845 N N . ASN A 1 356 ? 8.326 -0.297 -19.956 1.00 96.50 356 ASN A N 1
ATOM 2846 C CA . ASN A 1 356 ? 9.493 -0.176 -19.089 1.00 96.50 356 ASN A CA 1
ATOM 2847 C C . ASN A 1 356 ? 9.402 1.157 -18.330 1.00 96.50 356 ASN A C 1
ATOM 2849 O O . ASN A 1 356 ? 9.750 2.221 -18.851 1.00 96.50 356 ASN A O 1
ATOM 2853 N N . TYR A 1 357 ? 8.891 1.118 -17.099 1.00 94.38 357 TYR A N 1
ATOM 2854 C CA . TYR A 1 357 ? 8.687 2.296 -16.268 1.00 94.38 357 TYR A CA 1
ATOM 2855 C C . TYR A 1 357 ? 9.983 2.714 -15.566 1.00 94.38 357 TYR A C 1
ATOM 2857 O O . TYR A 1 357 ? 10.407 2.136 -14.562 1.00 94.38 357 TYR A O 1
ATOM 2865 N N . ALA A 1 358 ? 10.619 3.733 -16.131 1.00 92.06 358 ALA A N 1
ATOM 2866 C CA . ALA A 1 358 ? 11.942 4.213 -15.778 1.00 92.06 358 ALA A CA 1
ATOM 2867 C C . ALA A 1 358 ? 11.855 5.446 -14.851 1.00 92.06 358 ALA A C 1
ATOM 2869 O O . ALA A 1 358 ? 11.186 6.413 -15.177 1.00 92.06 358 ALA A O 1
ATOM 2870 N N . PHE A 1 359 ? 12.490 5.533 -13.685 1.00 93.62 359 PHE A N 1
ATOM 2871 C CA . PHE A 1 359 ? 13.324 4.525 -13.050 1.00 93.62 359 PHE A CA 1
ATOM 2872 C C . PHE A 1 359 ? 13.047 4.420 -11.551 1.00 93.62 359 PHE A C 1
ATOM 2874 O O . PHE A 1 359 ? 12.955 5.435 -10.850 1.00 93.62 359 PHE A O 1
ATOM 2881 N N . GLY A 1 360 ? 12.980 3.186 -11.058 1.00 95.38 360 GLY A N 1
ATOM 2882 C CA . GLY A 1 360 ? 13.238 2.847 -9.664 1.00 95.38 360 GLY A CA 1
ATOM 2883 C C . GLY A 1 360 ? 14.718 3.035 -9.312 1.00 95.38 360 GLY A C 1
ATOM 2884 O O . GLY A 1 360 ? 15.568 3.219 -10.185 1.00 95.38 360 GLY A O 1
ATOM 2885 N N . LYS A 1 361 ? 15.037 3.025 -8.018 1.00 95.94 361 LYS A N 1
ATOM 2886 C CA . LYS A 1 361 ? 16.402 3.257 -7.517 1.00 95.94 361 LYS A CA 1
ATOM 2887 C C . LYS A 1 361 ? 16.794 2.212 -6.490 1.00 95.94 361 LYS A C 1
ATOM 2889 O O . LYS A 1 361 ? 15.953 1.787 -5.708 1.00 95.94 361 LYS A O 1
ATOM 2894 N N . ILE A 1 362 ? 18.079 1.875 -6.435 1.00 98.19 362 ILE A N 1
ATOM 2895 C CA . ILE A 1 362 ? 18.635 1.087 -5.332 1.00 98.19 362 ILE A CA 1
ATOM 2896 C C . ILE A 1 362 ? 18.929 2.038 -4.166 1.00 98.19 362 ILE A C 1
ATOM 2898 O O . ILE A 1 362 ? 19.803 2.901 -4.267 1.00 98.19 362 ILE A O 1
ATOM 2902 N N . VAL A 1 363 ? 18.215 1.883 -3.054 1.00 96.81 363 VAL A N 1
ATOM 2903 C CA . VAL A 1 363 ? 18.399 2.662 -1.822 1.00 96.81 363 VAL A CA 1
ATOM 2904 C C . VAL A 1 363 ? 18.673 1.685 -0.687 1.00 96.81 363 VAL A C 1
ATOM 2906 O O . VAL A 1 363 ? 17.890 0.776 -0.450 1.00 96.81 363 VAL A O 1
ATOM 2909 N N . ASN A 1 364 ? 19.809 1.833 0.001 1.00 96.12 364 ASN A N 1
ATOM 2910 C CA . ASN A 1 364 ? 20.225 0.935 1.091 1.00 96.12 364 ASN A CA 1
ATOM 2911 C C . ASN A 1 364 ? 20.251 -0.565 0.712 1.00 96.12 364 ASN A C 1
ATOM 2913 O O . ASN A 1 364 ? 20.043 -1.432 1.564 1.00 96.12 364 ASN A O 1
ATOM 2917 N N . GLY A 1 365 ? 20.536 -0.875 -0.558 1.00 97.06 365 GLY A N 1
ATOM 2918 C CA . GLY A 1 365 ? 20.573 -2.244 -1.089 1.00 97.06 365 GLY A CA 1
ATOM 2919 C C . GLY A 1 365 ? 19.208 -2.818 -1.483 1.00 97.06 365 GLY A C 1
ATOM 2920 O O . GLY A 1 365 ? 19.124 -4.009 -1.751 1.00 97.06 365 GLY A O 1
ATOM 2921 N N . GLU A 1 366 ? 18.158 -1.997 -1.521 1.00 98.62 366 GLU A N 1
ATOM 2922 C CA . GLU A 1 366 ? 16.776 -2.397 -1.809 1.00 98.62 366 GLU A CA 1
ATOM 2923 C C . GLU A 1 366 ? 16.199 -1.589 -2.977 1.00 98.62 366 GLU A C 1
ATOM 2925 O O . GLU A 1 366 ? 16.609 -0.449 -3.211 1.00 98.62 366 GLU A O 1
ATOM 2930 N N . LEU A 1 367 ? 15.248 -2.164 -3.717 1.00 98.38 367 LEU A N 1
ATOM 2931 C CA . LEU A 1 367 ? 14.519 -1.449 -4.760 1.00 98.38 367 LEU A CA 1
ATOM 2932 C C . LEU A 1 367 ? 13.533 -0.467 -4.116 1.00 98.38 367 LEU A C 1
ATOM 2934 O O . LEU A 1 367 ? 12.634 -0.856 -3.379 1.00 98.38 367 LEU A O 1
ATOM 2938 N N . SER A 1 368 ? 13.669 0.813 -4.449 1.00 95.94 368 SER A N 1
ATOM 2939 C CA . SER A 1 368 ? 12.735 1.870 -4.078 1.00 95.94 368 SER A CA 1
ATOM 2940 C C . SER A 1 368 ? 12.006 2.418 -5.303 1.00 95.94 368 SER A C 1
ATOM 2942 O O . SER A 1 368 ? 12.623 2.808 -6.301 1.00 95.94 368 SER A O 1
ATOM 2944 N N . VAL A 1 369 ? 10.677 2.476 -5.191 1.00 93.31 369 VAL A N 1
ATOM 2945 C CA . VAL A 1 369 ? 9.747 3.045 -6.183 1.00 93.31 369 VAL A CA 1
ATOM 2946 C C . VAL A 1 369 ? 8.895 4.180 -5.606 1.00 93.31 369 VAL A C 1
ATOM 2948 O O . VAL A 1 369 ? 8.007 4.695 -6.278 1.00 93.31 369 VAL A O 1
ATOM 2951 N N . SER A 1 370 ? 9.159 4.605 -4.367 1.00 89.38 370 SER A N 1
ATOM 2952 C CA . SER A 1 370 ? 8.331 5.592 -3.659 1.00 89.38 370 SER A CA 1
ATOM 2953 C C . SER A 1 370 ? 8.385 6.997 -4.269 1.00 89.38 370 SER A C 1
ATOM 2955 O O . SER A 1 370 ? 7.457 7.780 -4.088 1.00 89.38 370 SER A O 1
ATOM 2957 N N . HIS A 1 371 ? 9.440 7.321 -5.025 1.00 88.25 371 HIS A N 1
ATOM 2958 C CA . HIS A 1 371 ? 9.566 8.580 -5.771 1.00 88.25 371 HIS A CA 1
ATOM 2959 C C . HIS A 1 371 ? 8.878 8.551 -7.146 1.00 88.25 371 HIS A C 1
ATOM 2961 O O . HIS A 1 371 ? 8.917 9.552 -7.870 1.00 88.25 371 HIS A O 1
ATOM 2967 N N . LEU A 1 372 ? 8.291 7.418 -7.548 1.00 87.62 372 LEU A N 1
ATOM 2968 C CA . LEU A 1 372 ? 7.572 7.304 -8.814 1.00 87.62 372 LEU A CA 1
ATOM 2969 C C . LEU A 1 372 ? 6.214 8.013 -8.732 1.00 87.62 372 LEU A C 1
ATOM 2971 O O . LEU A 1 372 ? 5.402 7.744 -7.850 1.00 87.62 372 LEU A O 1
ATOM 2975 N N . SER A 1 373 ? 5.961 8.938 -9.661 1.00 83.00 373 SER A N 1
ATOM 2976 C CA . SER A 1 373 ? 4.722 9.720 -9.710 1.00 83.00 373 SER A CA 1
ATOM 2977 C C . SER A 1 373 ? 3.680 9.048 -10.603 1.00 83.00 373 SER A C 1
ATOM 2979 O O . SER A 1 373 ? 4.018 8.502 -11.647 1.00 83.00 373 SER A O 1
ATOM 2981 N N . ASN A 1 374 ? 2.394 9.128 -10.248 1.00 78.38 374 ASN A N 1
ATOM 2982 C CA . ASN A 1 374 ? 1.301 8.492 -11.004 1.00 78.38 374 ASN A CA 1
ATOM 2983 C C . ASN A 1 374 ? 1.404 6.957 -11.107 1.00 78.38 374 ASN A C 1
ATOM 2985 O O . ASN A 1 374 ? 0.849 6.375 -12.038 1.00 78.38 374 ASN A O 1
ATOM 2989 N N . LEU A 1 375 ? 2.075 6.299 -10.154 1.00 83.50 375 LEU A N 1
ATOM 2990 C CA . LEU A 1 375 ? 2.291 4.849 -10.165 1.00 83.50 375 LEU A CA 1
ATOM 2991 C C . LEU A 1 375 ? 0.984 4.060 -10.336 1.00 83.50 375 LEU A C 1
ATOM 2993 O O . LEU A 1 375 ? 0.909 3.189 -11.194 1.00 83.50 375 LEU A O 1
ATOM 2997 N N . GLU A 1 376 ? -0.077 4.425 -9.610 1.00 79.75 376 GLU A N 1
ATOM 2998 C CA . GLU A 1 376 ? -1.394 3.791 -9.754 1.00 79.75 376 GLU A CA 1
ATOM 2999 C C . GLU A 1 376 ? -1.936 3.900 -11.192 1.00 79.75 376 GLU A C 1
ATOM 3001 O O . GLU A 1 376 ? -2.410 2.920 -11.758 1.00 79.75 376 GLU A O 1
ATOM 3006 N N . LYS A 1 377 ? -1.828 5.077 -11.822 1.00 81.25 377 LYS A N 1
ATOM 3007 C CA . LYS A 1 377 ? -2.295 5.304 -13.199 1.00 81.25 377 LYS A CA 1
ATOM 3008 C C . LYS A 1 377 ? -1.476 4.511 -14.216 1.00 81.25 377 LYS A C 1
ATOM 3010 O O . LYS A 1 377 ? -2.043 4.014 -15.183 1.00 81.25 377 LYS A O 1
ATOM 3015 N N . VAL A 1 378 ? -0.165 4.397 -14.002 1.00 87.00 378 VAL A N 1
ATOM 3016 C CA . VAL A 1 378 ? 0.704 3.564 -14.841 1.00 87.00 378 VAL A CA 1
ATOM 3017 C C . VAL A 1 378 ? 0.328 2.096 -14.677 1.00 87.00 378 VAL A C 1
ATOM 3019 O O . VAL A 1 378 ? 0.146 1.423 -15.675 1.00 87.00 378 VAL A O 1
ATOM 3022 N N . LEU A 1 379 ? 0.118 1.602 -13.458 1.00 86.69 379 LEU A N 1
ATOM 3023 C CA . LEU A 1 379 ? -0.258 0.204 -13.222 1.00 86.69 379 LEU A CA 1
ATOM 3024 C C . LEU A 1 379 ? -1.658 -0.148 -13.757 1.00 86.69 379 LEU A C 1
ATOM 3026 O O . LEU A 1 379 ? -1.868 -1.285 -14.177 1.00 86.69 379 LEU A O 1
ATOM 3030 N N . LYS A 1 380 ? -2.596 0.812 -13.827 1.00 83.25 380 LYS A N 1
ATOM 3031 C CA . LYS A 1 380 ? -3.938 0.613 -14.423 1.00 83.25 380 LYS A CA 1
ATOM 3032 C C . LYS A 1 380 ? -3.905 0.140 -15.872 1.00 83.25 380 LYS A C 1
ATOM 3034 O O . LYS A 1 380 ? -4.838 -0.521 -16.312 1.00 83.25 380 LYS A O 1
ATOM 3039 N N . ILE A 1 381 ? -2.846 0.429 -16.630 1.00 85.75 381 ILE A N 1
ATOM 3040 C CA . ILE A 1 381 ? -2.786 0.012 -18.040 1.00 85.75 381 ILE A CA 1
ATOM 3041 C C . ILE A 1 381 ? -2.659 -1.508 -18.202 1.00 85.75 381 ILE A C 1
ATOM 3043 O O . ILE A 1 381 ? -2.919 -2.025 -19.289 1.00 85.75 381 ILE A O 1
ATOM 3047 N N . ARG A 1 382 ? -2.328 -2.232 -17.123 1.00 87.88 382 ARG A N 1
ATOM 3048 C CA . ARG A 1 382 ? -2.366 -3.700 -17.089 1.00 87.88 382 ARG A CA 1
ATOM 3049 C C . ARG A 1 382 ? -3.753 -4.240 -17.429 1.00 87.88 382 ARG A C 1
ATOM 3051 O O . ARG A 1 382 ? -3.853 -5.212 -18.170 1.00 87.88 382 ARG A O 1
ATOM 3058 N N . GLU A 1 383 ? -4.820 -3.542 -17.028 1.00 84.00 383 GLU A N 1
ATOM 3059 C CA . GLU A 1 383 ? -6.213 -3.870 -17.397 1.00 84.00 383 GLU A CA 1
ATOM 3060 C C . GLU A 1 383 ? -6.456 -3.833 -18.914 1.00 84.00 383 GLU A C 1
ATOM 3062 O O . GLU A 1 383 ? -7.418 -4.407 -19.420 1.00 84.00 383 GLU A O 1
ATOM 3067 N N . LYS A 1 384 ? -5.581 -3.153 -19.661 1.00 85.62 384 LYS A N 1
ATOM 3068 C CA . LYS A 1 384 ? -5.640 -3.016 -21.120 1.00 85.62 384 LYS A CA 1
ATOM 3069 C C . LYS A 1 384 ? -4.719 -4.009 -21.836 1.00 85.62 384 LYS A C 1
ATOM 3071 O O . LYS A 1 384 ? -4.586 -3.933 -23.055 1.00 85.62 384 LYS A O 1
ATOM 3076 N N . GLY A 1 385 ? -4.101 -4.936 -21.101 1.00 86.25 385 GLY A N 1
ATOM 3077 C CA . GLY A 1 385 ? -3.224 -5.973 -21.644 1.00 86.25 385 GLY A CA 1
ATOM 3078 C C . GLY A 1 385 ? -1.762 -5.557 -21.821 1.00 86.25 385 GLY A C 1
ATOM 3079 O O . GLY A 1 385 ? -1.013 -6.294 -22.458 1.00 86.25 385 GLY A O 1
ATOM 3080 N N . VAL A 1 386 ? -1.332 -4.433 -21.237 1.00 90.88 386 VAL A N 1
ATOM 3081 C CA . VAL A 1 386 ? 0.067 -3.972 -21.281 1.00 90.88 386 VAL A CA 1
ATOM 3082 C C . VAL A 1 386 ? 0.803 -4.407 -20.016 1.00 90.88 386 VAL A C 1
ATOM 3084 O O . VAL A 1 386 ? 0.379 -4.075 -18.911 1.00 90.88 386 VAL A O 1
ATOM 3087 N N . ARG A 1 387 ? 1.924 -5.120 -20.154 1.00 93.44 387 ARG A N 1
ATOM 3088 C CA . ARG A 1 387 ? 2.766 -5.482 -19.001 1.00 93.44 387 ARG A CA 1
ATOM 3089 C C . ARG A 1 387 ? 3.551 -4.269 -18.519 1.00 93.44 387 ARG A C 1
ATOM 3091 O O . ARG A 1 387 ? 4.045 -3.508 -19.343 1.00 93.44 387 ARG A O 1
ATOM 3098 N N . VAL A 1 388 ? 3.712 -4.093 -17.212 1.00 94.06 388 VAL A N 1
ATOM 3099 C CA . VAL A 1 388 ? 4.494 -2.977 -16.650 1.00 94.06 388 VAL A CA 1
ATOM 3100 C C . VAL A 1 388 ? 5.717 -3.516 -15.923 1.00 94.06 388 VAL A C 1
ATOM 3102 O O . VAL A 1 388 ? 5.591 -4.176 -14.897 1.00 94.06 388 VAL A O 1
ATOM 3105 N N . VAL A 1 389 ? 6.902 -3.205 -16.436 1.00 97.12 389 VAL A N 1
ATOM 3106 C CA . VAL A 1 389 ? 8.201 -3.608 -15.884 1.00 97.12 389 VAL A CA 1
ATOM 3107 C C . VAL A 1 389 ? 8.868 -2.388 -15.266 1.00 97.12 389 VAL A C 1
ATOM 3109 O O . VAL A 1 389 ? 8.974 -1.353 -15.918 1.00 97.12 389 VAL A O 1
ATOM 3112 N N . VAL A 1 390 ? 9.323 -2.473 -14.017 1.00 97.69 390 VAL A N 1
ATOM 3113 C CA . VAL A 1 390 ? 10.076 -1.372 -13.393 1.00 97.69 390 VAL A CA 1
ATOM 3114 C C . VAL A 1 390 ? 11.540 -1.423 -13.824 1.00 97.69 390 VAL A C 1
ATOM 3116 O O . VAL A 1 390 ? 12.171 -2.473 -13.743 1.00 97.69 390 VAL A O 1
ATOM 3119 N N . VAL A 1 391 ? 12.098 -0.293 -14.259 1.00 98.06 391 VAL A N 1
ATOM 3120 C CA . VAL A 1 391 ? 13.520 -0.198 -14.633 1.00 98.06 391 VAL A CA 1
ATOM 3121 C C . VAL A 1 391 ? 14.328 0.343 -13.462 1.00 98.06 391 VAL A C 1
ATOM 3123 O O . VAL A 1 391 ? 13.939 1.351 -12.873 1.00 98.06 391 VAL A O 1
ATOM 3126 N N . ILE A 1 392 ? 15.454 -0.278 -13.124 1.00 98.12 392 ILE A N 1
ATOM 3127 C CA . ILE A 1 392 ? 16.358 0.201 -12.069 1.00 98.12 392 ILE A CA 1
ATOM 3128 C C . ILE A 1 392 ? 17.443 1.093 -12.682 1.00 98.12 392 ILE A C 1
ATOM 3130 O O . ILE A 1 392 ? 18.212 0.626 -13.515 1.00 98.12 392 ILE A O 1
ATOM 3134 N N . ASP A 1 393 ? 17.516 2.354 -12.238 1.00 93.88 393 ASP A N 1
ATOM 3135 C CA . ASP A 1 393 ? 18.505 3.347 -12.691 1.00 93.88 393 ASP A CA 1
ATOM 3136 C C . ASP A 1 393 ? 19.930 2.913 -12.336 1.00 93.88 393 ASP A C 1
ATOM 3138 O O . ASP A 1 393 ? 20.210 2.600 -11.175 1.00 93.88 393 ASP A O 1
ATOM 3142 N N . GLY A 1 394 ? 20.831 2.962 -13.314 1.00 90.12 394 GLY A N 1
ATOM 3143 C CA . GLY A 1 394 ? 22.270 2.765 -13.161 1.00 90.12 394 GLY A CA 1
ATOM 3144 C C . GLY A 1 394 ? 23.091 3.657 -14.084 1.00 90.12 394 GLY A C 1
ATOM 3145 O O . GLY A 1 394 ? 24.152 3.228 -14.531 1.00 90.12 394 GLY A O 1
ATOM 3146 N N . VAL A 1 395 ? 22.605 4.871 -14.369 1.00 89.75 395 VAL A N 1
ATOM 3147 C CA . VAL A 1 395 ? 23.222 5.818 -15.314 1.00 89.75 395 VAL A CA 1
ATOM 3148 C C . VAL A 1 395 ? 24.096 6.871 -14.617 1.00 89.75 395 VAL A C 1
ATOM 3150 O O . VAL A 1 395 ? 25.154 7.250 -15.121 1.00 89.75 395 VAL A O 1
ATOM 3153 N N . SER A 1 396 ? 23.679 7.386 -13.455 1.00 92.50 396 SER A N 1
ATOM 3154 C CA . SER A 1 396 ? 24.447 8.392 -12.710 1.00 92.50 396 SER A CA 1
ATOM 3155 C C . SER A 1 396 ? 25.578 7.756 -11.899 1.00 92.50 396 SER A C 1
ATOM 3157 O O . SER A 1 396 ? 25.557 6.572 -11.568 1.00 92.50 396 SER A O 1
ATOM 3159 N N . THR A 1 397 ? 26.570 8.561 -11.507 1.00 93.62 397 THR A N 1
ATOM 3160 C CA . THR A 1 397 ? 27.681 8.091 -10.658 1.00 93.62 397 THR A CA 1
ATOM 3161 C C . THR A 1 397 ? 27.176 7.420 -9.376 1.00 93.62 397 THR A C 1
ATOM 3163 O O . THR A 1 397 ? 27.742 6.429 -8.912 1.00 93.62 397 THR A O 1
ATOM 3166 N N . GLU A 1 398 ? 26.123 7.966 -8.776 1.00 94.12 398 GLU A N 1
ATOM 3167 C CA . GLU A 1 398 ? 25.506 7.471 -7.549 1.00 94.12 398 GLU A CA 1
ATOM 3168 C C . GLU A 1 398 ? 24.778 6.148 -7.789 1.00 94.12 398 GLU A C 1
ATOM 3170 O O . GLU A 1 398 ? 24.948 5.212 -7.005 1.00 94.12 398 GLU A O 1
ATOM 3175 N N . THR A 1 399 ? 24.010 6.043 -8.876 1.00 94.62 399 THR A N 1
ATOM 3176 C CA . THR A 1 399 ? 23.238 4.832 -9.177 1.00 94.62 399 THR A CA 1
ATOM 3177 C C . THR A 1 399 ? 24.131 3.677 -9.637 1.00 94.62 399 THR A C 1
ATOM 3179 O O . THR A 1 399 ? 23.944 2.547 -9.184 1.00 94.62 399 THR A O 1
ATOM 3182 N N . VAL A 1 400 ? 25.214 3.956 -10.371 1.00 96.44 400 VAL A N 1
ATOM 3183 C CA . VAL A 1 400 ? 26.276 2.973 -10.665 1.00 96.44 400 VAL A CA 1
ATOM 3184 C C . VAL A 1 400 ? 26.933 2.453 -9.383 1.00 96.44 400 VAL A C 1
ATOM 3186 O O . VAL A 1 400 ? 27.121 1.245 -9.226 1.00 96.44 400 VAL A O 1
ATOM 3189 N N . LYS A 1 401 ? 27.273 3.332 -8.428 1.00 97.00 401 LYS A N 1
ATOM 3190 C CA . LYS A 1 401 ? 27.838 2.904 -7.132 1.00 97.00 401 LYS A CA 1
ATOM 3191 C C . LYS A 1 401 ? 26.870 2.007 -6.363 1.00 97.00 401 LYS A C 1
ATOM 3193 O O . LYS A 1 401 ? 27.313 1.041 -5.741 1.00 97.00 401 LYS A O 1
ATOM 3198 N N . ALA A 1 402 ? 25.573 2.307 -6.416 1.00 97.69 402 ALA A N 1
ATOM 3199 C CA . ALA A 1 402 ? 24.549 1.491 -5.778 1.00 97.69 402 ALA A CA 1
ATOM 3200 C C . ALA A 1 402 ? 24.471 0.085 -6.402 1.00 97.69 402 ALA A C 1
ATOM 3202 O O . ALA A 1 402 ? 24.454 -0.896 -5.659 1.00 97.69 402 ALA A O 1
ATOM 3203 N N . PHE A 1 403 ? 24.541 -0.029 -7.734 1.00 97.88 403 PHE A N 1
ATOM 3204 C CA . PHE A 1 403 ? 24.647 -1.319 -8.427 1.00 97.88 403 PHE A CA 1
ATOM 3205 C C . PHE A 1 403 ? 25.903 -2.101 -8.035 1.00 97.88 403 PHE A C 1
ATOM 3207 O O . PHE A 1 403 ? 25.812 -3.276 -7.681 1.00 97.88 403 PHE A O 1
ATOM 3214 N N . VAL A 1 404 ? 27.073 -1.451 -8.038 1.00 98.00 404 VAL A N 1
ATOM 3215 C CA . VAL A 1 404 ? 28.344 -2.086 -7.648 1.00 98.00 404 VAL A CA 1
ATOM 3216 C C . VAL A 1 404 ? 28.253 -2.655 -6.233 1.00 98.00 404 VAL A C 1
ATOM 3218 O O . VAL A 1 404 ? 28.651 -3.799 -6.005 1.00 98.00 404 VAL A O 1
ATOM 3221 N N . LEU A 1 405 ? 27.713 -1.881 -5.288 1.00 98.25 405 LEU A N 1
ATOM 3222 C CA . LEU A 1 405 ? 27.555 -2.321 -3.905 1.00 98.25 405 LEU A CA 1
ATOM 3223 C C . LEU A 1 405 ? 26.552 -3.475 -3.795 1.00 98.25 405 LEU A C 1
ATOM 3225 O O . LEU A 1 405 ? 26.876 -4.494 -3.180 1.00 98.25 405 LEU A O 1
ATOM 3229 N N . ALA A 1 406 ? 25.381 -3.354 -4.424 1.00 98.38 406 ALA A N 1
ATOM 3230 C CA . ALA A 1 406 ? 24.343 -4.381 -4.394 1.00 98.38 406 ALA A CA 1
ATOM 3231 C C . ALA A 1 406 ? 24.800 -5.705 -5.029 1.00 98.38 406 ALA A C 1
ATOM 3233 O O . ALA A 1 406 ? 24.445 -6.776 -4.551 1.00 98.38 406 ALA A O 1
ATOM 3234 N N . ALA A 1 407 ? 25.647 -5.653 -6.059 1.00 98.44 407 ALA A N 1
ATOM 3235 C CA . ALA A 1 407 ? 26.166 -6.843 -6.727 1.00 98.44 407 ALA A CA 1
ATOM 3236 C C . ALA A 1 407 ? 27.352 -7.512 -5.987 1.00 98.44 407 ALA A C 1
ATOM 3238 O O . ALA A 1 407 ? 27.689 -8.667 -6.268 1.00 98.44 407 ALA A O 1
ATOM 3239 N N . SER A 1 408 ? 28.011 -6.798 -5.064 1.00 98.12 408 SER A N 1
ATOM 3240 C CA . SER A 1 408 ? 29.358 -7.141 -4.567 1.00 98.12 408 SER A CA 1
ATOM 3241 C C . SER A 1 408 ? 29.477 -8.416 -3.722 1.00 98.12 408 SER A C 1
ATOM 3243 O O . SER A 1 408 ? 30.512 -9.079 -3.785 1.00 98.12 408 SER A O 1
ATOM 3245 N N . THR A 1 409 ? 28.453 -8.785 -2.950 1.00 98.69 409 THR A N 1
ATOM 3246 C CA . THR A 1 409 ? 28.460 -9.954 -2.050 1.00 98.69 409 THR A CA 1
ATOM 3247 C C . THR A 1 409 ? 27.176 -10.760 -2.219 1.00 98.69 409 THR A C 1
ATOM 3249 O O . THR A 1 409 ? 26.181 -10.240 -2.716 1.00 98.69 409 THR A O 1
ATOM 3252 N N . LEU A 1 410 ? 27.180 -12.034 -1.809 1.00 98.50 410 LEU A N 1
ATOM 3253 C CA . LEU A 1 410 ? 25.970 -12.865 -1.838 1.00 98.50 410 LEU A CA 1
ATOM 3254 C C . LEU A 1 410 ? 24.827 -12.228 -1.037 1.00 98.50 410 LEU A C 1
ATOM 3256 O O . LEU A 1 410 ? 23.727 -12.090 -1.556 1.00 98.50 410 LEU A O 1
ATOM 3260 N N . GLU A 1 411 ? 25.123 -11.772 0.181 1.00 98.69 411 GLU A N 1
ATOM 3261 C CA . GLU A 1 411 ? 24.160 -11.105 1.060 1.00 98.69 411 GLU A CA 1
ATOM 3262 C C . GLU A 1 411 ? 23.538 -9.868 0.396 1.00 98.69 411 GLU A C 1
ATOM 3264 O O . GLU A 1 411 ? 22.316 -9.739 0.362 1.00 98.69 411 GLU A O 1
ATOM 3269 N N . ASN A 1 412 ? 24.352 -8.997 -0.210 1.00 98.81 412 ASN A N 1
ATOM 3270 C CA . ASN A 1 412 ? 23.849 -7.794 -0.876 1.00 98.81 412 ASN A CA 1
ATOM 3271 C C . ASN A 1 412 ? 22.984 -8.128 -2.098 1.00 98.81 412 ASN A C 1
ATOM 3273 O O . ASN A 1 412 ? 21.953 -7.487 -2.311 1.00 98.81 412 ASN A O 1
ATOM 3277 N N . ARG A 1 413 ? 23.369 -9.149 -2.876 1.00 98.81 413 ARG A N 1
ATOM 3278 C CA . ARG A 1 413 ? 22.586 -9.591 -4.037 1.00 98.81 413 ARG A CA 1
ATOM 3279 C C . ARG A 1 413 ? 21.245 -10.164 -3.613 1.00 98.81 413 ARG A C 1
ATOM 3281 O O . ARG A 1 413 ? 20.228 -9.781 -4.180 1.00 98.81 413 ARG A O 1
ATOM 3288 N N . GLN A 1 414 ? 21.234 -11.025 -2.598 1.00 98.62 414 GLN A N 1
ATOM 3289 C CA . GLN A 1 414 ? 20.007 -11.606 -2.055 1.00 98.62 414 GLN A CA 1
ATOM 3290 C C . GLN A 1 414 ? 19.109 -10.539 -1.436 1.00 98.62 414 GLN A C 1
ATOM 3292 O O . GLN A 1 414 ? 17.893 -10.593 -1.607 1.00 98.62 414 GLN A O 1
ATOM 3297 N N . LYS A 1 415 ? 19.688 -9.536 -0.768 1.00 98.75 415 LYS A N 1
ATOM 3298 C CA . LYS A 1 415 ? 18.938 -8.393 -0.245 1.00 98.75 415 LYS A CA 1
ATOM 3299 C C . LYS A 1 415 ? 18.203 -7.652 -1.363 1.00 98.75 415 LYS A C 1
ATOM 3301 O O . LYS A 1 415 ? 16.986 -7.484 -1.278 1.00 98.75 415 LYS A O 1
ATOM 3306 N N . LEU A 1 416 ? 18.914 -7.278 -2.429 1.00 98.81 416 LEU A N 1
ATOM 3307 C CA . LEU A 1 416 ? 18.300 -6.596 -3.566 1.00 98.81 416 LEU A CA 1
ATOM 3308 C C . LEU A 1 416 ? 17.282 -7.495 -4.282 1.00 98.81 416 LEU A C 1
ATOM 3310 O O . LEU A 1 416 ? 16.174 -7.047 -4.555 1.00 98.81 416 LEU A O 1
ATOM 3314 N N . ALA A 1 417 ? 17.611 -8.762 -4.538 1.00 98.88 417 ALA A N 1
ATOM 3315 C CA . ALA A 1 417 ? 16.728 -9.716 -5.207 1.00 98.88 417 ALA A CA 1
ATOM 3316 C C . ALA A 1 417 ? 15.412 -9.949 -4.443 1.00 98.88 417 ALA A C 1
ATOM 3318 O O . ALA A 1 417 ? 14.332 -9.896 -5.033 1.00 98.88 417 ALA A O 1
ATOM 3319 N N . ASN A 1 418 ? 15.480 -10.140 -3.122 1.00 98.56 418 ASN A N 1
ATOM 3320 C CA . ASN A 1 418 ? 14.293 -10.272 -2.277 1.00 98.56 418 ASN A CA 1
ATOM 3321 C C . ASN A 1 418 ? 13.468 -8.980 -2.254 1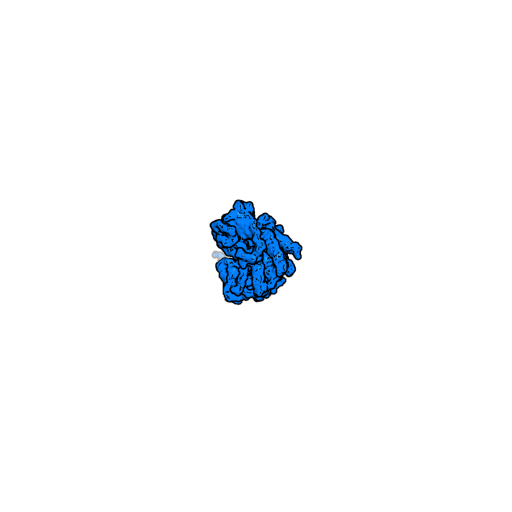.00 98.56 418 ASN A C 1
ATOM 3323 O O . ASN A 1 418 ? 12.246 -9.030 -2.361 1.00 98.56 418 ASN A O 1
ATOM 3327 N N . SER A 1 419 ? 14.128 -7.824 -2.158 1.00 98.69 419 SER A N 1
ATOM 3328 C CA . SER A 1 419 ? 13.450 -6.528 -2.206 1.00 98.69 419 SER A CA 1
ATOM 3329 C C . SER A 1 419 ? 12.743 -6.292 -3.543 1.00 98.69 419 SER A C 1
ATOM 3331 O O . SER A 1 419 ? 11.595 -5.855 -3.546 1.00 98.69 419 SER A O 1
ATOM 3333 N N . ILE A 1 420 ? 13.372 -6.646 -4.669 1.00 98.75 420 ILE A N 1
ATOM 3334 C CA . ILE A 1 420 ? 12.738 -6.606 -5.991 1.00 98.75 420 ILE A CA 1
ATOM 3335 C C . ILE A 1 420 ? 11.474 -7.465 -5.983 1.00 98.75 420 ILE A C 1
ATOM 3337 O O . ILE A 1 420 ? 10.406 -6.941 -6.279 1.00 98.75 420 ILE A O 1
ATOM 3341 N N . ALA A 1 421 ? 11.561 -8.742 -5.592 1.00 97.44 421 ALA A N 1
ATOM 3342 C CA . ALA A 1 421 ? 10.399 -9.633 -5.553 1.00 97.44 421 ALA A CA 1
ATOM 3343 C C . ALA A 1 421 ? 9.254 -9.058 -4.695 1.00 97.44 421 ALA A C 1
ATOM 3345 O O . ALA A 1 421 ? 8.104 -9.046 -5.134 1.00 97.44 421 ALA A O 1
ATOM 3346 N N . ASN A 1 422 ? 9.578 -8.496 -3.526 1.00 94.12 422 ASN A N 1
ATOM 3347 C CA . ASN A 1 422 ? 8.602 -7.852 -2.645 1.00 94.12 422 ASN A CA 1
ATOM 3348 C C . ASN A 1 422 ? 7.948 -6.628 -3.297 1.00 94.12 422 ASN A C 1
ATOM 3350 O O . ASN A 1 422 ? 6.734 -6.472 -3.214 1.00 94.12 422 ASN A O 1
ATOM 3354 N N . VAL A 1 423 ? 8.718 -5.773 -3.977 1.00 94.75 423 VAL A N 1
ATOM 3355 C CA . VAL A 1 423 ? 8.187 -4.600 -4.689 1.00 94.75 423 VAL A CA 1
ATOM 3356 C C . VAL A 1 423 ? 7.305 -5.020 -5.866 1.00 94.75 423 VAL A C 1
ATOM 3358 O O . VAL A 1 423 ? 6.239 -4.437 -6.064 1.00 94.75 423 VAL A O 1
ATOM 3361 N N . LEU A 1 424 ? 7.704 -6.032 -6.644 1.00 93.69 424 LEU A N 1
ATOM 3362 C CA . LEU A 1 424 ? 6.888 -6.520 -7.761 1.00 93.69 424 LEU A CA 1
ATOM 3363 C C . LEU A 1 424 ? 5.558 -7.114 -7.284 1.00 93.69 424 LEU A C 1
ATOM 3365 O O . LEU A 1 424 ? 4.544 -6.967 -7.970 1.00 93.69 424 LEU A O 1
ATOM 3369 N N . GLU A 1 425 ? 5.548 -7.751 -6.115 1.00 87.62 425 GLU A N 1
ATOM 3370 C CA . GLU A 1 425 ? 4.326 -8.254 -5.492 1.00 87.62 425 GLU A CA 1
ATOM 3371 C C . GLU A 1 425 ? 3.485 -7.116 -4.902 1.00 87.62 425 GLU A C 1
ATOM 3373 O O . GLU A 1 425 ? 2.307 -6.989 -5.221 1.00 87.62 425 GLU A O 1
ATOM 3378 N N . GLN A 1 426 ? 4.083 -6.216 -4.125 1.00 85.44 426 GLN A N 1
ATOM 3379 C CA . GLN A 1 426 ? 3.374 -5.107 -3.482 1.00 85.44 426 GLN A CA 1
ATOM 3380 C C . GLN A 1 426 ? 2.706 -4.166 -4.493 1.00 85.44 426 GLN A C 1
ATOM 3382 O O . GLN A 1 426 ? 1.576 -3.727 -4.286 1.00 85.44 426 GLN A O 1
ATOM 3387 N N . TYR A 1 427 ? 3.409 -3.838 -5.578 1.00 85.94 427 TYR A N 1
ATOM 3388 C CA . TYR A 1 427 ? 2.939 -2.895 -6.595 1.00 85.94 427 TYR A CA 1
ATOM 3389 C C . TYR A 1 427 ? 2.410 -3.588 -7.850 1.00 85.94 427 TYR A C 1
ATOM 3391 O O . TYR A 1 427 ? 2.011 -2.913 -8.793 1.00 85.94 427 TYR A O 1
ATOM 3399 N N . GLN A 1 428 ? 2.390 -4.922 -7.880 1.00 86.88 428 GLN A N 1
ATOM 3400 C CA . GLN A 1 428 ? 1.855 -5.705 -8.996 1.00 86.88 428 GLN A CA 1
ATOM 3401 C C . GLN A 1 428 ? 2.536 -5.407 -10.349 1.00 86.88 428 GLN A C 1
ATOM 3403 O O . GLN A 1 428 ? 1.912 -5.532 -11.402 1.00 86.88 428 GLN A O 1
ATOM 3408 N N . PHE A 1 429 ? 3.824 -5.048 -10.340 1.00 92.81 429 PHE A N 1
ATOM 3409 C CA . PHE A 1 429 ? 4.642 -4.970 -11.556 1.00 92.81 429 PHE A CA 1
ATOM 3410 C C . PHE A 1 429 ? 4.819 -6.361 -12.173 1.00 92.81 429 PHE A C 1
ATOM 3412 O O . PHE A 1 429 ? 4.911 -7.355 -11.456 1.00 92.81 429 PHE A O 1
ATOM 3419 N N . ASP A 1 430 ? 4.899 -6.439 -13.496 1.00 94.44 430 ASP A N 1
ATOM 3420 C CA . ASP A 1 430 ? 5.051 -7.679 -14.267 1.00 94.44 430 ASP A CA 1
ATOM 3421 C C . ASP A 1 430 ? 6.516 -8.079 -14.491 1.00 94.44 430 ASP A C 1
ATOM 3423 O O . ASP A 1 430 ? 6.786 -9.017 -15.239 1.00 94.44 430 ASP A O 1
ATOM 3427 N N . GLY A 1 431 ? 7.463 -7.374 -13.872 1.00 96.94 431 GLY A N 1
ATOM 3428 C CA . GLY A 1 431 ? 8.881 -7.684 -13.978 1.00 96.94 431 GLY A CA 1
ATOM 3429 C C . GLY A 1 431 ? 9.802 -6.532 -13.600 1.00 96.94 431 GLY A C 1
ATOM 3430 O O . GLY A 1 431 ? 9.350 -5.444 -13.226 1.00 96.94 431 GLY A O 1
ATOM 3431 N N . VAL A 1 432 ? 11.101 -6.774 -13.747 1.00 98.81 432 VAL A N 1
ATOM 3432 C CA . VAL A 1 432 ? 12.173 -5.799 -13.520 1.00 98.81 432 VAL A CA 1
ATOM 3433 C C . VAL A 1 432 ? 13.145 -5.766 -14.704 1.00 98.81 432 VAL A C 1
ATOM 3435 O O . VAL A 1 432 ? 13.469 -6.801 -15.284 1.00 98.81 432 VAL A O 1
ATOM 3438 N N . ASP A 1 433 ? 13.625 -4.571 -15.036 1.00 98.88 433 ASP A N 1
ATOM 3439 C CA . ASP A 1 433 ? 14.676 -4.330 -16.025 1.00 98.88 433 ASP A CA 1
ATOM 3440 C C . ASP A 1 433 ? 15.894 -3.690 -15.348 1.00 98.88 433 ASP A C 1
ATOM 3442 O O . ASP A 1 433 ? 15.763 -2.729 -14.583 1.00 98.88 433 ASP A O 1
ATOM 3446 N N . LEU A 1 434 ? 17.084 -4.233 -15.597 1.00 98.69 434 LEU A N 1
ATOM 3447 C CA . LEU A 1 434 ? 18.334 -3.745 -15.013 1.00 98.69 434 LEU A CA 1
ATOM 3448 C C . LEU A 1 434 ? 19.079 -2.856 -16.010 1.00 98.69 434 LEU A C 1
ATOM 3450 O O . LEU A 1 434 ? 19.615 -3.362 -16.994 1.00 98.69 434 LEU A O 1
ATOM 3454 N N . ASP A 1 435 ? 19.173 -1.558 -15.722 1.00 97.88 435 ASP A N 1
ATOM 3455 C CA . ASP A 1 435 ? 19.859 -0.582 -16.576 1.00 97.88 435 ASP A CA 1
ATOM 3456 C C . ASP A 1 435 ? 21.165 -0.093 -15.928 1.00 97.88 435 ASP A C 1
ATOM 3458 O O . ASP A 1 435 ? 21.323 1.067 -15.546 1.00 97.88 435 ASP A O 1
ATOM 3462 N N . TRP A 1 436 ? 22.101 -1.025 -15.710 1.00 97.69 436 TRP A N 1
ATOM 3463 C CA . TRP A 1 436 ? 23.435 -0.707 -15.194 1.00 97.69 436 TRP A CA 1
ATOM 3464 C C . TRP A 1 436 ? 24.362 -0.319 -16.350 1.00 97.69 436 TRP A C 1
ATOM 3466 O O . TRP A 1 436 ? 24.825 -1.191 -17.090 1.00 97.69 436 TRP A O 1
ATOM 3476 N N . GLU A 1 437 ? 24.708 0.972 -16.436 1.00 94.94 437 GLU A N 1
ATOM 3477 C CA . GLU A 1 437 ? 25.566 1.549 -17.478 1.00 94.94 437 GLU A CA 1
ATOM 3478 C C . GLU A 1 437 ? 26.989 1.920 -16.985 1.00 94.94 437 GLU A C 1
ATOM 3480 O O . GLU A 1 437 ? 27.235 3.002 -16.464 1.00 94.94 437 GLU A O 1
ATOM 3485 N N . PHE A 1 438 ? 28.025 1.086 -17.105 1.00 94.62 438 PHE A N 1
ATOM 3486 C CA . PHE A 1 438 ? 28.029 -0.342 -17.424 1.00 94.62 438 PHE A CA 1
ATOM 3487 C C . PHE A 1 438 ? 28.920 -1.093 -16.421 1.00 94.62 438 PHE A C 1
ATOM 3489 O O . PHE A 1 438 ? 29.960 -0.548 -16.025 1.00 94.62 438 PHE A O 1
ATOM 3496 N N . PRO A 1 439 ? 28.589 -2.342 -16.031 1.00 95.62 439 PRO A N 1
ATOM 3497 C CA . PRO A 1 439 ? 29.497 -3.168 -15.237 1.00 95.62 439 PRO A CA 1
ATOM 3498 C C . PRO A 1 439 ? 30.784 -3.378 -16.027 1.00 95.62 439 PRO A C 1
ATOM 3500 O O . PRO A 1 439 ? 30.717 -3.736 -17.193 1.00 95.62 439 PRO A O 1
ATOM 3503 N N . SER A 1 440 ? 31.959 -3.151 -15.446 1.00 93.50 440 SER A N 1
ATOM 3504 C CA . SER A 1 440 ? 33.229 -3.221 -16.179 1.00 93.50 440 SER A CA 1
ATOM 3505 C C . SER A 1 440 ? 34.316 -3.984 -15.428 1.00 93.50 440 SER A C 1
ATOM 3507 O O . SER A 1 440 ? 34.457 -3.892 -14.204 1.00 93.50 440 SER A O 1
ATOM 3509 N N . GLY A 1 441 ? 35.116 -4.732 -16.187 1.00 95.19 441 GLY A N 1
ATOM 3510 C CA . GLY A 1 441 ? 36.175 -5.588 -15.666 1.00 95.19 441 GLY A CA 1
ATOM 3511 C C . GLY A 1 441 ? 35.640 -6.900 -15.091 1.00 95.19 441 GLY A C 1
ATOM 3512 O O . GLY A 1 441 ? 34.447 -7.064 -14.836 1.00 95.19 441 GLY A O 1
ATOM 3513 N N . THR A 1 442 ? 36.545 -7.855 -14.868 1.00 96.25 442 THR A N 1
ATOM 3514 C CA . THR A 1 442 ? 36.198 -9.236 -14.490 1.00 96.25 442 THR A CA 1
ATOM 3515 C C . THR A 1 442 ? 35.288 -9.312 -13.264 1.00 96.25 442 THR A C 1
ATOM 3517 O O . THR A 1 442 ? 34.313 -10.056 -13.268 1.00 96.25 442 THR A O 1
ATOM 3520 N N . THR A 1 443 ? 35.562 -8.515 -12.228 1.00 97.44 443 THR A N 1
ATOM 3521 C CA . THR A 1 443 ? 34.784 -8.541 -10.983 1.00 97.44 443 THR A CA 1
ATOM 3522 C C . THR A 1 443 ? 33.343 -8.085 -11.190 1.00 97.44 443 THR A C 1
ATOM 3524 O O . THR A 1 443 ? 32.425 -8.788 -10.778 1.00 97.44 443 THR A O 1
ATOM 3527 N N . GLN A 1 444 ? 33.115 -6.934 -11.833 1.00 97.69 444 GLN A N 1
ATOM 3528 C CA . GLN A 1 444 ? 31.752 -6.426 -12.022 1.00 97.69 444 GLN A CA 1
ATOM 3529 C C . GLN A 1 444 ? 30.973 -7.274 -13.028 1.00 97.69 444 GLN A C 1
ATOM 3531 O O . GLN A 1 444 ? 29.800 -7.536 -12.790 1.00 97.69 444 GLN A O 1
ATOM 3536 N N . LYS A 1 445 ? 31.631 -7.787 -14.077 1.00 97.81 445 LYS A N 1
ATOM 3537 C CA . LYS A 1 445 ? 31.045 -8.759 -15.012 1.00 97.81 445 LYS A CA 1
ATOM 3538 C C . LYS A 1 445 ? 30.510 -10.003 -14.291 1.00 97.81 445 LYS A C 1
ATOM 3540 O O . LYS A 1 445 ? 29.359 -10.399 -14.486 1.00 97.81 445 LYS A O 1
ATOM 3545 N N . ASN A 1 446 ? 31.332 -10.607 -13.432 1.00 98.25 446 ASN A N 1
ATOM 3546 C CA . ASN A 1 446 ? 30.937 -11.795 -12.676 1.00 98.25 446 ASN A CA 1
ATOM 3547 C C . ASN A 1 446 ? 29.835 -11.464 -11.660 1.00 98.25 446 ASN A C 1
ATOM 3549 O O . ASN A 1 446 ? 28.857 -12.198 -11.547 1.00 98.25 446 ASN A O 1
ATOM 3553 N N . ASN A 1 447 ? 29.953 -10.334 -10.961 1.00 98.69 447 ASN A N 1
ATOM 3554 C CA . ASN A 1 447 ? 28.960 -9.902 -9.979 1.00 98.69 447 ASN A CA 1
ATOM 3555 C C . ASN A 1 447 ? 27.609 -9.565 -10.614 1.00 98.69 447 ASN A C 1
ATOM 3557 O O . ASN A 1 447 ? 26.583 -9.884 -10.022 1.00 98.69 447 ASN A O 1
ATOM 3561 N N . PHE A 1 448 ? 27.589 -8.972 -11.811 1.00 98.62 448 PHE A N 1
ATOM 3562 C CA . PHE A 1 448 ? 26.355 -8.733 -12.553 1.00 98.62 448 PHE A CA 1
ATOM 3563 C C . PHE A 1 448 ? 25.671 -10.053 -12.910 1.00 98.62 448 PHE A C 1
ATOM 3565 O O . PHE A 1 448 ? 24.494 -10.225 -12.622 1.00 98.62 448 PHE A O 1
ATOM 3572 N N . THR A 1 449 ? 26.426 -11.024 -13.427 1.00 98.62 449 THR A N 1
ATOM 3573 C CA . THR A 1 449 ? 25.909 -12.368 -13.738 1.00 98.62 449 THR A CA 1
ATOM 3574 C C . THR A 1 449 ? 25.299 -13.042 -12.507 1.00 98.62 449 THR A C 1
ATOM 3576 O O . THR A 1 449 ? 24.182 -13.553 -12.561 1.00 98.62 449 THR A O 1
ATOM 3579 N N . LEU A 1 450 ? 26.004 -12.994 -11.372 1.00 98.81 450 LEU A N 1
ATOM 3580 C CA . LEU A 1 450 ? 25.489 -13.519 -10.109 1.00 98.81 450 LEU A CA 1
ATOM 3581 C C . LEU A 1 450 ? 24.254 -12.745 -9.636 1.00 98.81 450 LEU A C 1
ATOM 3583 O O . LEU A 1 450 ? 23.332 -13.358 -9.126 1.00 98.81 450 LEU A O 1
ATOM 3587 N N . LEU A 1 451 ? 24.200 -11.423 -9.814 1.00 98.88 451 LEU A N 1
ATOM 3588 C CA . LEU A 1 451 ? 23.031 -10.626 -9.435 1.00 98.88 451 LEU A CA 1
ATOM 3589 C C . LEU A 1 451 ? 21.802 -11.015 -10.258 1.00 98.88 451 LEU A C 1
ATOM 3591 O O . LEU A 1 451 ? 20.746 -11.239 -9.676 1.00 98.88 451 LEU A O 1
ATOM 3595 N N . VAL A 1 452 ? 21.943 -11.157 -11.577 1.00 98.88 452 VAL A N 1
ATOM 3596 C CA . VAL A 1 452 ? 20.845 -11.603 -12.446 1.00 98.88 452 VAL A CA 1
ATOM 3597 C C . VAL A 1 452 ? 20.347 -12.990 -12.032 1.00 98.88 452 VAL A C 1
ATOM 3599 O O . VAL A 1 452 ? 19.139 -13.198 -11.953 1.00 98.88 452 VAL A O 1
ATOM 3602 N N . LYS A 1 453 ? 21.260 -13.912 -11.700 1.00 98.81 453 LYS A N 1
ATOM 3603 C CA . LYS A 1 453 ? 20.903 -15.236 -11.176 1.00 98.81 453 LYS A CA 1
ATOM 3604 C C . LYS A 1 453 ? 20.063 -15.144 -9.894 1.00 98.81 453 LYS A C 1
ATOM 3606 O O . LYS A 1 453 ? 18.984 -15.722 -9.847 1.00 98.81 453 LYS A O 1
ATOM 3611 N N . GLU A 1 454 ? 20.538 -14.422 -8.876 1.00 98.81 454 GLU A N 1
ATOM 3612 C CA . GLU A 1 454 ? 19.829 -14.307 -7.586 1.00 98.81 454 GLU A CA 1
ATOM 3613 C C . GLU A 1 454 ? 18.459 -13.634 -7.763 1.00 98.81 454 GLU A C 1
ATOM 3615 O O . GLU A 1 454 ? 17.490 -14.018 -7.111 1.00 98.81 454 GLU A O 1
ATOM 3620 N N . ILE A 1 455 ? 18.350 -12.654 -8.672 1.00 98.88 455 ILE A N 1
ATOM 3621 C CA . ILE A 1 455 ? 17.065 -12.032 -9.014 1.00 98.88 455 ILE A CA 1
ATOM 3622 C C . ILE A 1 455 ? 16.138 -13.063 -9.656 1.00 98.88 455 ILE A C 1
ATOM 3624 O O . ILE A 1 455 ? 15.013 -13.207 -9.189 1.00 98.88 455 ILE A O 1
ATOM 3628 N N . ARG A 1 456 ? 16.589 -13.820 -10.663 1.00 98.69 456 ARG A N 1
ATOM 3629 C CA . ARG A 1 456 ? 15.761 -14.856 -11.300 1.00 98.69 456 ARG A CA 1
ATOM 3630 C C . ARG A 1 456 ? 15.254 -15.883 -10.287 1.00 98.69 456 ARG A C 1
ATOM 3632 O O . ARG A 1 456 ? 14.052 -16.120 -10.229 1.00 98.69 456 ARG A O 1
ATOM 3639 N N . GLU A 1 457 ? 16.132 -16.405 -9.431 1.00 98.50 457 GLU A N 1
ATOM 3640 C CA . GLU A 1 457 ? 15.754 -17.345 -8.365 1.00 98.50 457 GLU A CA 1
ATOM 3641 C C . GLU A 1 457 ? 14.734 -16.728 -7.391 1.00 98.50 457 GLU A C 1
ATOM 3643 O O . GLU A 1 457 ? 13.788 -17.394 -6.966 1.00 98.50 457 GLU A O 1
ATOM 3648 N N . ALA A 1 458 ? 14.876 -15.441 -7.058 1.00 98.50 458 ALA A N 1
ATOM 3649 C CA . ALA A 1 458 ? 13.918 -14.739 -6.212 1.00 98.50 458 ALA A CA 1
ATOM 3650 C C . ALA A 1 458 ? 12.547 -14.571 -6.884 1.00 98.50 458 ALA A C 1
ATOM 3652 O O . ALA A 1 458 ? 11.534 -14.728 -6.194 1.00 98.50 458 ALA A O 1
ATOM 3653 N N . LEU A 1 459 ? 12.523 -14.262 -8.186 1.00 97.69 459 LEU A N 1
ATOM 3654 C CA . LEU A 1 459 ? 11.312 -14.097 -8.990 1.00 97.69 459 LEU A CA 1
ATOM 3655 C C . LEU A 1 459 ? 10.597 -15.433 -9.257 1.00 97.69 459 LEU A C 1
ATOM 3657 O O . LEU A 1 459 ? 9.370 -15.460 -9.241 1.00 97.69 459 LEU A O 1
ATOM 3661 N N . ASP A 1 460 ? 11.332 -16.540 -9.419 1.00 96.00 460 ASP A N 1
ATOM 3662 C CA . ASP A 1 460 ? 10.789 -17.899 -9.641 1.00 96.00 460 ASP A CA 1
ATOM 3663 C C . ASP A 1 460 ? 9.988 -18.451 -8.457 1.00 96.00 460 ASP A C 1
ATOM 3665 O O . ASP A 1 460 ? 9.256 -19.429 -8.595 1.00 96.00 460 ASP A O 1
ATOM 3669 N N . ARG A 1 461 ? 10.092 -17.822 -7.282 1.00 94.94 461 ARG A N 1
ATOM 3670 C CA . ARG A 1 461 ? 9.233 -18.137 -6.130 1.00 94.94 461 ARG A CA 1
ATOM 3671 C C . ARG A 1 461 ? 7.810 -17.606 -6.297 1.00 94.94 461 ARG A C 1
ATOM 3673 O O . ARG A 1 461 ? 6.920 -18.033 -5.563 1.00 94.94 461 ARG A O 1
ATOM 3680 N N . SER A 1 462 ? 7.593 -16.653 -7.203 1.00 89.38 462 SER A N 1
ATOM 3681 C CA . SER A 1 462 ? 6.258 -16.154 -7.516 1.00 89.38 462 SER A CA 1
ATOM 3682 C C . SER A 1 462 ? 5.495 -17.167 -8.367 1.00 89.38 462 SER A C 1
ATOM 3684 O O . SER A 1 462 ? 6.060 -17.832 -9.227 1.00 89.38 462 SER A O 1
ATOM 3686 N N . SER A 1 463 ? 4.176 -17.238 -8.179 1.00 85.44 463 SER A N 1
ATOM 3687 C CA . SER A 1 463 ? 3.287 -17.955 -9.107 1.00 85.44 463 SER A CA 1
ATOM 3688 C C . SER A 1 463 ? 3.040 -17.181 -10.409 1.00 85.44 463 SER A C 1
ATOM 3690 O O . SER A 1 463 ? 2.406 -17.704 -11.325 1.00 85.44 463 SER A O 1
ATOM 3692 N N . ARG A 1 464 ? 3.497 -15.925 -10.484 1.00 86.69 464 ARG A N 1
ATOM 3693 C CA . ARG A 1 464 ? 3.329 -15.038 -11.637 1.00 86.69 464 ARG A CA 1
ATOM 3694 C C . ARG A 1 464 ? 4.484 -15.213 -12.618 1.00 86.69 464 ARG A C 1
ATOM 3696 O O . ARG A 1 464 ? 5.640 -15.325 -12.227 1.00 86.69 464 ARG A O 1
ATOM 3703 N N . ASP A 1 465 ? 4.154 -15.131 -13.901 1.00 88.00 465 ASP A N 1
ATOM 3704 C CA . ASP A 1 465 ? 5.120 -15.080 -14.998 1.00 88.00 465 ASP A CA 1
ATOM 3705 C C . ASP A 1 465 ? 5.754 -13.675 -15.079 1.00 88.00 465 ASP A C 1
ATOM 3707 O O . ASP A 1 465 ? 5.240 -12.782 -15.770 1.00 88.00 465 ASP A O 1
ATOM 3711 N N . LEU A 1 466 ? 6.798 -13.463 -14.265 1.00 94.56 466 LEU A N 1
ATOM 3712 C CA . LEU A 1 466 ? 7.516 -12.194 -14.098 1.00 94.56 466 LEU A CA 1
ATOM 3713 C C . LEU A 1 466 ? 8.723 -12.096 -15.037 1.00 94.56 466 LEU A C 1
ATOM 3715 O O . LEU A 1 466 ? 9.604 -12.960 -15.006 1.00 94.56 466 LEU A O 1
ATOM 3719 N N . ILE A 1 467 ? 8.787 -10.989 -15.781 1.00 97.25 467 ILE A N 1
ATOM 3720 C CA . ILE A 1 467 ? 9.871 -10.659 -16.710 1.00 97.25 467 ILE A CA 1
ATOM 3721 C C . ILE A 1 467 ? 11.122 -10.225 -15.939 1.00 97.25 467 ILE A C 1
ATOM 3723 O O . ILE A 1 467 ? 11.061 -9.358 -15.063 1.00 97.25 467 ILE A O 1
ATOM 3727 N N . LEU A 1 468 ? 12.272 -10.756 -16.335 1.00 98.62 468 LEU A N 1
ATOM 3728 C CA . LEU A 1 468 ? 13.585 -10.228 -15.995 1.00 98.62 468 LEU A CA 1
ATOM 3729 C C . LEU A 1 468 ? 14.330 -9.833 -17.272 1.00 98.62 468 LEU A C 1
ATOM 3731 O O . LEU A 1 468 ? 14.650 -10.682 -18.107 1.00 98.62 468 LEU A O 1
ATOM 3735 N N . SER A 1 469 ? 14.637 -8.547 -17.412 1.00 98.75 469 SER A N 1
ATOM 3736 C CA . SER A 1 469 ? 15.421 -8.026 -18.533 1.00 98.75 469 SER A CA 1
ATOM 3737 C C . SER A 1 469 ? 16.608 -7.181 -18.077 1.00 98.75 469 SER A C 1
ATOM 3739 O O . SER A 1 469 ? 16.750 -6.839 -16.899 1.00 98.75 469 SER A O 1
ATOM 3741 N N . ALA A 1 470 ? 17.509 -6.885 -19.011 1.00 98.56 470 ALA A N 1
ATOM 3742 C CA . ALA A 1 470 ? 18.602 -5.950 -18.780 1.00 98.56 470 ALA A CA 1
ATOM 3743 C C . ALA A 1 470 ? 18.902 -5.124 -20.030 1.00 98.56 470 ALA A C 1
ATOM 3745 O O . ALA A 1 470 ? 18.996 -5.677 -21.132 1.00 98.56 470 ALA A O 1
ATOM 3746 N N . ALA A 1 471 ? 19.131 -3.828 -19.835 1.00 98.38 471 ALA A N 1
ATOM 3747 C CA . ALA A 1 471 ? 19.650 -2.928 -20.850 1.00 98.38 471 ALA A CA 1
ATOM 3748 C C . ALA A 1 471 ? 21.183 -3.000 -20.898 1.00 98.38 471 ALA A C 1
ATOM 3750 O O . ALA A 1 471 ? 21.875 -2.976 -19.879 1.00 98.38 471 ALA A O 1
ATOM 3751 N N . VAL A 1 472 ? 21.729 -3.157 -22.105 1.00 97.44 472 VAL A N 1
ATOM 3752 C CA . VAL A 1 472 ? 23.154 -3.418 -22.332 1.00 97.44 472 VAL A CA 1
ATOM 3753 C C . VAL A 1 472 ? 23.737 -2.532 -23.423 1.00 97.44 472 VAL A C 1
ATOM 3755 O O . VAL A 1 472 ? 23.043 -2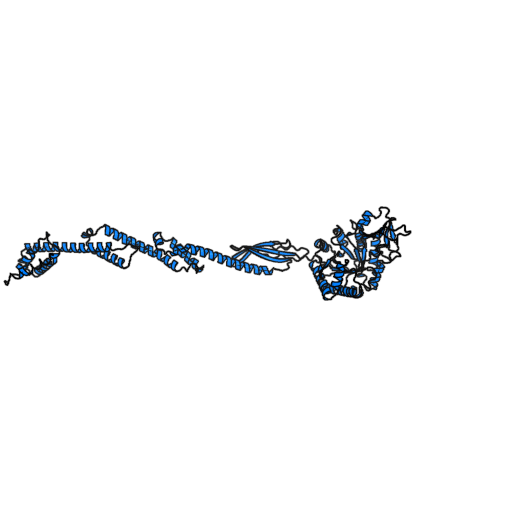.083 -24.338 1.00 97.44 472 VAL A O 1
ATOM 3758 N N . ILE A 1 473 ? 25.048 -2.307 -23.336 1.00 94.50 473 ILE A N 1
ATOM 3759 C CA . ILE A 1 473 ? 25.792 -1.479 -24.288 1.00 94.50 473 ILE A CA 1
ATOM 3760 C C . ILE A 1 473 ? 25.649 -1.987 -25.733 1.00 94.50 473 ILE A C 1
ATOM 3762 O O . ILE A 1 473 ? 25.687 -3.183 -26.011 1.00 94.50 473 ILE A O 1
ATOM 3766 N N . SER A 1 474 ? 25.568 -1.080 -26.704 1.00 89.88 474 SER A N 1
ATOM 3767 C CA . SER A 1 474 ? 25.773 -1.454 -28.105 1.00 89.88 474 SER A CA 1
ATOM 3768 C C . SER A 1 474 ? 27.252 -1.742 -28.380 1.00 89.88 474 SER A C 1
ATOM 3770 O O . SER A 1 474 ? 28.107 -0.891 -28.131 1.00 89.88 474 SER A O 1
ATOM 3772 N N . GLY A 1 475 ? 27.567 -2.891 -28.979 1.00 80.50 475 GLY A N 1
ATOM 3773 C CA . GLY A 1 475 ? 28.934 -3.222 -29.394 1.00 80.50 475 GLY A CA 1
ATOM 3774 C C . GLY A 1 475 ? 29.638 -4.170 -28.426 1.00 80.50 475 GLY A C 1
ATOM 3775 O O . GLY A 1 475 ? 29.051 -5.165 -28.018 1.00 80.50 475 GLY A O 1
ATOM 3776 N N . SER A 1 476 ? 30.919 -3.917 -28.127 1.00 83.50 476 SER A N 1
ATOM 3777 C CA . SER A 1 476 ? 31.786 -4.887 -27.440 1.00 83.50 476 SER A CA 1
ATOM 3778 C C . SER A 1 476 ? 31.321 -5.187 -26.012 1.00 83.50 476 SER A C 1
ATOM 3780 O O . SER A 1 476 ? 31.572 -4.413 -25.095 1.00 83.50 476 SER A O 1
ATOM 3782 N N . TYR A 1 477 ? 30.721 -6.360 -25.818 1.00 89.69 477 TYR A N 1
ATOM 3783 C CA . TYR A 1 477 ? 30.165 -6.823 -24.543 1.00 89.69 477 TYR A CA 1
ATOM 3784 C C . TYR A 1 477 ? 31.192 -7.496 -23.613 1.00 89.69 477 TYR A C 1
ATOM 3786 O O . TYR A 1 477 ? 30.918 -7.708 -22.432 1.00 89.69 477 TYR A O 1
ATOM 3794 N N . SER A 1 478 ? 32.356 -7.899 -24.135 1.00 88.81 478 SER A N 1
ATOM 3795 C CA . SER A 1 478 ? 33.224 -8.916 -23.515 1.00 88.81 478 SER A CA 1
ATOM 3796 C C . SER A 1 478 ? 33.751 -8.546 -22.122 1.00 88.81 478 SER A C 1
ATOM 3798 O O . SER A 1 478 ? 33.858 -9.425 -21.257 1.00 88.81 478 SER A O 1
ATOM 3800 N N . SER A 1 479 ? 34.028 -7.259 -21.889 1.00 91.19 479 SER A N 1
ATOM 3801 C CA . SER A 1 479 ? 34.463 -6.686 -20.605 1.00 91.19 479 SER A CA 1
ATOM 3802 C C . SER A 1 479 ? 33.334 -6.447 -19.603 1.00 91.19 479 SER A C 1
ATOM 3804 O O . SER A 1 479 ? 33.622 -6.087 -18.463 1.00 91.19 479 SER A O 1
ATOM 3806 N N . HIS A 1 480 ? 32.081 -6.632 -20.021 1.00 95.62 480 HIS A N 1
ATOM 3807 C CA . HIS A 1 480 ? 30.898 -6.216 -19.274 1.00 95.62 480 HIS A CA 1
ATOM 3808 C C . HIS A 1 480 ? 30.006 -7.395 -18.875 1.00 95.62 480 HIS A C 1
ATOM 3810 O O . HIS A 1 480 ? 29.506 -7.433 -17.754 1.00 95.62 480 HIS A O 1
ATOM 3816 N N . TYR A 1 481 ? 29.845 -8.386 -19.758 1.00 97.81 481 TYR A N 1
ATOM 3817 C CA . TYR A 1 481 ? 28.793 -9.396 -19.618 1.00 97.81 481 TYR A CA 1
ATOM 3818 C C . TYR A 1 481 ? 29.285 -10.818 -19.907 1.00 97.81 481 TYR A C 1
ATOM 3820 O O . TYR A 1 481 ? 30.131 -11.039 -20.780 1.00 97.81 481 TYR A O 1
ATOM 3828 N N . ASP A 1 482 ? 28.748 -11.790 -19.168 1.00 97.56 482 ASP A N 1
ATOM 3829 C CA . ASP A 1 482 ? 28.815 -13.214 -19.504 1.00 97.56 482 ASP A CA 1
ATOM 3830 C C . ASP A 1 482 ? 27.508 -13.627 -20.188 1.00 97.56 482 ASP A C 1
ATOM 3832 O O . ASP A 1 482 ? 26.508 -13.925 -19.541 1.00 97.56 482 ASP A O 1
ATOM 3836 N N . LEU A 1 483 ? 27.494 -13.569 -21.518 1.00 98.00 483 LEU A N 1
ATOM 3837 C CA . LEU A 1 483 ? 26.267 -13.739 -22.291 1.00 98.00 483 LEU A CA 1
ATOM 3838 C C . LEU A 1 483 ? 25.677 -15.153 -22.198 1.00 98.00 483 LEU A C 1
ATOM 3840 O O . LEU A 1 483 ? 24.458 -15.289 -22.184 1.00 98.00 483 LEU A O 1
ATOM 3844 N N . VAL A 1 484 ? 26.512 -16.188 -22.071 1.00 97.81 484 VAL A N 1
ATOM 3845 C CA . VAL A 1 484 ? 26.042 -17.578 -21.956 1.00 97.81 484 VAL A CA 1
ATOM 3846 C C . VAL A 1 484 ? 25.303 -17.789 -20.638 1.00 97.81 484 VAL A C 1
ATOM 3848 O O . VAL A 1 484 ? 24.247 -18.420 -20.615 1.00 97.81 484 VAL A O 1
ATOM 3851 N N . GLU A 1 485 ? 25.829 -17.248 -19.537 1.00 98.12 485 GLU A N 1
ATOM 3852 C CA . GLU A 1 485 ? 25.144 -17.324 -18.247 1.00 98.12 485 GLU A CA 1
ATOM 3853 C C . GLU A 1 485 ? 23.906 -16.424 -18.207 1.00 98.12 485 GLU A C 1
ATOM 3855 O O . GLU A 1 485 ? 22.849 -16.872 -17.767 1.00 98.12 485 GLU A O 1
ATOM 3860 N N . LEU A 1 486 ? 23.984 -15.192 -18.723 1.00 98.50 486 LEU A N 1
ATOM 3861 C CA . LEU A 1 486 ? 22.831 -14.287 -18.768 1.00 98.50 486 LEU A CA 1
ATOM 3862 C C . LEU A 1 486 ? 21.662 -14.863 -19.584 1.00 98.50 486 LEU A C 1
ATOM 3864 O O . LEU A 1 486 ? 20.514 -14.696 -19.174 1.00 98.50 486 LEU A O 1
ATOM 3868 N N . ASN A 1 487 ? 21.930 -15.598 -20.672 1.00 98.44 487 ASN A N 1
ATOM 3869 C CA . ASN A 1 487 ? 20.892 -16.239 -21.489 1.00 98.44 487 ASN A CA 1
ATOM 3870 C C . ASN A 1 487 ? 20.003 -17.207 -20.688 1.00 98.44 487 ASN A C 1
ATOM 3872 O O . ASN A 1 487 ? 18.847 -17.420 -21.048 1.00 98.44 487 ASN A O 1
ATOM 3876 N N . LYS A 1 488 ? 20.517 -17.798 -19.601 1.00 98.38 488 LYS A N 1
ATOM 3877 C CA . LYS A 1 488 ? 19.759 -18.739 -18.758 1.00 98.38 488 LYS A CA 1
ATOM 3878 C C . LYS A 1 488 ? 18.720 -18.044 -17.886 1.00 98.38 488 LYS A C 1
ATOM 3880 O O . LYS A 1 488 ? 17.701 -18.650 -17.580 1.00 98.38 488 LYS A O 1
ATOM 3885 N N . TYR A 1 489 ? 18.998 -16.810 -17.471 1.00 98.50 489 TYR A N 1
ATOM 3886 C CA . TYR A 1 489 ? 18.235 -16.128 -16.425 1.00 98.50 489 TYR A CA 1
ATOM 3887 C C . TYR A 1 489 ? 17.381 -14.972 -16.948 1.00 98.50 489 TYR A C 1
ATOM 3889 O O . TYR A 1 489 ? 16.348 -14.679 -16.355 1.00 98.50 489 TYR A O 1
ATOM 3897 N N . LEU A 1 490 ? 17.799 -14.314 -18.034 1.00 98.50 490 LEU A N 1
ATOM 3898 C CA . LEU A 1 490 ? 17.040 -13.225 -18.646 1.00 98.50 490 LEU A CA 1
ATOM 3899 C C . LEU A 1 490 ? 15.963 -13.763 -19.590 1.00 98.50 490 LEU A C 1
ATOM 3901 O O . LEU A 1 490 ? 16.220 -14.675 -20.382 1.00 98.50 490 LEU A O 1
ATOM 3905 N N . ASP A 1 491 ? 14.791 -13.138 -19.560 1.00 97.75 491 ASP A N 1
ATOM 3906 C CA . ASP A 1 491 ? 13.751 -13.311 -20.575 1.00 97.75 491 ASP A CA 1
ATOM 3907 C C . ASP A 1 491 ? 14.105 -12.521 -21.833 1.00 97.75 491 ASP A C 1
ATOM 3909 O O . ASP A 1 491 ? 14.036 -13.045 -22.944 1.00 97.75 491 ASP A O 1
ATOM 3913 N N . TYR A 1 492 ? 14.559 -11.277 -21.644 1.00 98.31 492 TYR A N 1
ATOM 3914 C CA . TYR A 1 492 ? 14.929 -10.374 -22.728 1.00 98.31 492 TYR A CA 1
ATOM 3915 C C . TYR A 1 492 ? 16.226 -9.624 -22.430 1.00 98.31 492 TYR A C 1
ATOM 3917 O O . TYR A 1 492 ? 16.512 -9.245 -21.295 1.00 98.31 492 TYR A O 1
ATOM 3925 N N . LEU A 1 493 ? 17.000 -9.364 -23.478 1.00 98.19 493 LEU A N 1
ATOM 3926 C CA . LEU A 1 493 ? 18.205 -8.546 -23.427 1.00 98.19 493 LEU A CA 1
ATOM 3927 C C . LEU A 1 493 ? 18.031 -7.332 -24.338 1.00 98.19 493 LEU A C 1
ATOM 3929 O O . LEU A 1 493 ? 17.904 -7.472 -25.556 1.00 98.19 493 LEU A O 1
ATOM 3933 N N . HIS A 1 494 ? 18.035 -6.144 -23.745 1.00 98.56 494 HIS A N 1
ATOM 3934 C CA . HIS A 1 494 ? 17.780 -4.885 -24.428 1.00 98.56 494 HIS A CA 1
ATOM 3935 C C . HIS A 1 494 ? 19.094 -4.239 -24.881 1.00 98.56 494 HIS A C 1
ATOM 3937 O O . HIS A 1 494 ? 19.780 -3.577 -24.109 1.00 98.56 494 HIS A O 1
ATOM 3943 N N . ILE A 1 495 ? 19.474 -4.411 -26.146 1.00 98.25 495 ILE A N 1
ATOM 3944 C CA . ILE A 1 495 ? 20.689 -3.794 -26.691 1.00 98.25 495 ILE A CA 1
ATOM 3945 C C . ILE A 1 495 ? 20.397 -2.336 -27.055 1.00 98.25 495 ILE A C 1
ATOM 3947 O O . ILE A 1 495 ? 19.633 -2.061 -27.986 1.00 98.25 495 ILE A O 1
ATOM 3951 N N . MET A 1 496 ? 21.057 -1.396 -26.378 1.00 97.50 496 MET A N 1
ATOM 3952 C CA . MET A 1 496 ? 20.894 0.047 -26.580 1.00 97.50 496 MET A CA 1
ATOM 3953 C C . MET A 1 496 ? 21.574 0.535 -27.866 1.00 97.50 496 MET A C 1
ATOM 3955 O O . MET A 1 496 ? 22.561 1.266 -27.845 1.00 97.50 496 MET A O 1
ATOM 3959 N N . THR A 1 497 ? 21.058 0.117 -29.023 1.00 97.00 497 THR A N 1
ATOM 3960 C CA . THR A 1 497 ? 21.581 0.415 -30.370 1.00 97.00 497 THR A CA 1
ATOM 3961 C C . THR A 1 497 ? 21.259 1.836 -30.844 1.00 97.00 497 THR A C 1
ATOM 3963 O O . THR A 1 497 ? 20.800 2.069 -31.967 1.00 97.00 497 THR A O 1
ATOM 3966 N N . TYR A 1 498 ? 21.515 2.806 -29.978 1.00 94.81 498 TYR A N 1
ATOM 3967 C CA . TYR A 1 498 ? 21.404 4.237 -30.218 1.00 94.81 498 TYR A CA 1
ATOM 3968 C C . TYR A 1 498 ? 22.566 4.974 -29.554 1.00 94.81 498 TYR A C 1
ATOM 3970 O O . TYR A 1 498 ? 23.364 4.400 -28.823 1.00 94.81 498 TYR A O 1
ATOM 3978 N N . GLY A 1 499 ? 22.724 6.261 -29.860 1.00 90.06 499 GLY A N 1
ATOM 3979 C CA . GLY A 1 499 ? 23.851 7.035 -29.347 1.00 90.06 499 GLY A CA 1
ATOM 3980 C C . GLY A 1 499 ? 25.214 6.672 -29.957 1.00 90.06 499 GLY A C 1
ATOM 3981 O O . GLY A 1 499 ? 26.212 7.294 -29.595 1.00 90.06 499 GLY A O 1
ATOM 3982 N N . MET A 1 500 ? 25.256 5.766 -30.939 1.00 90.25 500 MET A N 1
ATOM 3983 C CA . MET A 1 500 ? 26.465 5.094 -31.438 1.00 90.25 500 MET A CA 1
ATOM 3984 C C . MET A 1 500 ? 27.425 5.975 -32.263 1.00 90.25 500 MET A C 1
ATOM 3986 O O . MET A 1 500 ? 28.545 5.565 -32.568 1.00 90.25 500 MET A O 1
ATOM 3990 N N . SER A 1 501 ? 27.020 7.190 -32.640 1.00 78.62 501 SER A N 1
ATOM 3991 C CA . SER A 1 501 ? 27.788 8.083 -33.522 1.00 78.62 501 SER A CA 1
ATOM 3992 C C . SER A 1 501 ? 28.903 8.894 -32.850 1.00 78.62 501 SER A C 1
ATOM 3994 O O . SER A 1 501 ? 29.664 9.565 -33.550 1.00 78.62 501 SER A O 1
ATOM 3996 N N . GLY A 1 502 ? 29.028 8.854 -31.517 1.00 73.12 502 GLY A N 1
ATOM 3997 C CA . GLY A 1 502 ? 29.786 9.871 -30.774 1.00 73.12 502 GLY A CA 1
ATOM 3998 C C . GLY A 1 502 ? 29.140 11.262 -30.901 1.00 73.12 502 GLY A C 1
ATOM 3999 O O . GLY A 1 502 ? 28.161 11.435 -31.624 1.00 73.12 502 GLY A O 1
ATOM 4000 N N . SER A 1 503 ? 29.624 12.256 -30.152 1.00 77.56 503 SER A N 1
ATOM 4001 C CA . SER A 1 503 ? 28.954 13.572 -30.102 1.00 77.56 503 SER A CA 1
ATOM 4002 C C . SER A 1 503 ? 29.492 14.574 -31.127 1.00 77.56 503 SER A C 1
ATOM 4004 O O . SER A 1 503 ? 28.731 15.367 -31.656 1.00 77.56 503 SER A O 1
ATOM 4006 N N . TYR A 1 504 ? 30.782 14.537 -31.462 1.00 90.56 504 TYR A N 1
ATOM 4007 C CA . TYR A 1 504 ? 31.443 15.634 -32.192 1.00 90.56 504 TYR A CA 1
ATOM 4008 C C . TYR A 1 504 ? 31.657 15.375 -33.688 1.00 90.56 504 TYR A C 1
ATOM 4010 O O . TYR A 1 504 ? 32.462 16.055 -34.322 1.00 90.56 504 TYR A O 1
ATOM 4018 N N . VAL A 1 505 ? 30.970 14.387 -34.264 1.00 92.00 505 VAL A N 1
ATOM 4019 C CA . VAL A 1 505 ? 31.074 14.053 -35.692 1.00 92.00 505 VAL A CA 1
ATOM 4020 C C . VAL A 1 505 ? 29.687 13.763 -36.257 1.00 92.00 505 VAL A C 1
ATOM 4022 O O . VAL A 1 505 ? 28.894 13.058 -35.635 1.00 92.00 505 VAL A O 1
ATOM 4025 N N . ALA A 1 506 ? 29.408 14.276 -37.451 1.00 94.19 506 ALA A N 1
ATOM 4026 C CA . ALA A 1 506 ? 28.181 14.038 -38.199 1.00 94.19 506 ALA A CA 1
ATOM 4027 C C . ALA A 1 506 ? 28.121 12.582 -38.683 1.00 94.19 506 ALA A C 1
ATOM 4029 O O . ALA A 1 506 ? 28.620 12.235 -39.754 1.00 94.19 506 ALA A O 1
ATOM 4030 N N . LYS A 1 507 ? 27.553 11.710 -37.852 1.00 93.50 507 LYS A N 1
ATOM 4031 C CA . LYS A 1 507 ? 27.398 10.270 -38.091 1.00 93.50 507 LYS A CA 1
ATOM 4032 C C . LYS A 1 507 ? 26.023 9.798 -37.637 1.00 93.50 507 LYS A C 1
ATOM 4034 O O . LYS A 1 507 ? 25.383 10.433 -36.794 1.00 93.50 507 LYS A O 1
ATOM 4039 N N . HIS A 1 508 ? 25.606 8.646 -38.151 1.00 94.50 508 HIS A N 1
ATOM 4040 C CA . HIS A 1 508 ? 24.317 8.054 -37.802 1.00 94.50 508 HIS A CA 1
ATOM 4041 C C . HIS A 1 508 ? 24.307 7.518 -36.377 1.00 94.50 508 HIS A C 1
ATOM 4043 O O . HIS A 1 508 ? 25.145 6.691 -36.019 1.00 94.50 508 HIS A O 1
ATOM 4049 N N . GLN A 1 509 ? 23.348 7.961 -35.564 1.00 92.88 509 GLN A N 1
ATOM 4050 C CA . GLN A 1 509 ? 23.265 7.539 -34.164 1.00 92.88 509 GLN A CA 1
ATOM 4051 C C . GLN A 1 509 ? 22.666 6.142 -33.963 1.00 92.88 509 GLN A C 1
ATOM 4053 O O . GLN A 1 509 ? 22.925 5.521 -32.934 1.00 92.88 509 GLN A O 1
ATOM 4058 N N . SER A 1 510 ? 21.874 5.658 -34.925 1.00 95.88 510 SER A N 1
ATOM 4059 C CA . SER A 1 510 ? 21.188 4.362 -34.877 1.00 95.88 510 SER A CA 1
ATOM 4060 C C . SER A 1 510 ? 21.002 3.796 -36.289 1.00 95.88 510 SER A C 1
ATOM 4062 O O . SER A 1 510 ? 19.891 3.651 -36.794 1.00 95.88 510 SER A O 1
ATOM 4064 N N . ALA A 1 511 ? 22.107 3.524 -36.982 1.00 96.69 511 ALA A N 1
ATOM 4065 C CA . ALA A 1 511 ? 22.053 2.855 -38.280 1.00 96.69 511 ALA A CA 1
ATOM 4066 C C . ALA A 1 511 ? 21.626 1.387 -38.136 1.00 96.69 511 ALA A C 1
ATOM 4068 O O . ALA A 1 511 ? 22.009 0.719 -37.171 1.00 96.69 511 ALA A O 1
ATOM 4069 N N . LEU A 1 512 ? 20.884 0.863 -39.117 1.00 97.81 512 LEU A N 1
ATOM 4070 C CA . LEU A 1 512 ? 20.541 -0.561 -39.157 1.00 97.81 512 LEU A CA 1
ATOM 4071 C C . LEU A 1 512 ? 21.729 -1.398 -39.640 1.00 97.81 512 LEU A C 1
ATOM 4073 O O . LEU A 1 512 ? 22.075 -2.398 -39.011 1.00 97.81 512 LEU A O 1
ATOM 4077 N N . ILE A 1 513 ? 22.370 -0.964 -40.726 1.00 97.06 513 ILE A N 1
ATOM 4078 C CA . ILE A 1 513 ? 23.504 -1.645 -41.359 1.00 97.06 513 ILE A CA 1
ATOM 4079 C C . ILE A 1 513 ? 24.773 -0.807 -41.185 1.00 97.06 513 ILE A C 1
ATOM 4081 O O . ILE A 1 513 ? 24.720 0.423 -41.151 1.00 97.06 513 ILE A O 1
ATOM 4085 N N . ARG A 1 514 ? 25.923 -1.478 -41.042 1.00 93.88 514 ARG A N 1
ATOM 4086 C CA . ARG A 1 514 ? 27.221 -0.799 -40.959 1.00 93.88 514 ARG A CA 1
ATOM 4087 C C . ARG A 1 514 ? 27.519 -0.089 -42.276 1.00 93.88 514 ARG A C 1
ATOM 4089 O O . ARG A 1 514 ? 27.343 -0.675 -43.336 1.00 93.88 514 ARG A O 1
ATOM 4096 N N . SER A 1 515 ? 28.047 1.123 -42.182 1.00 91.25 515 SER A N 1
ATOM 4097 C CA . SER A 1 515 ? 28.576 1.875 -43.322 1.00 91.25 515 SER A CA 1
ATOM 4098 C C . SER A 1 515 ? 29.845 2.622 -42.925 1.00 91.25 515 SER A C 1
ATOM 4100 O O . SER A 1 515 ? 30.221 2.661 -41.748 1.00 91.25 515 SER A O 1
ATOM 4102 N N . THR A 1 516 ? 30.487 3.281 -43.890 1.00 88.00 516 THR A N 1
ATOM 4103 C CA . THR A 1 516 ? 31.647 4.156 -43.631 1.00 88.00 516 THR A CA 1
ATOM 4104 C C . THR A 1 516 ? 31.362 5.202 -42.538 1.00 88.00 516 THR A C 1
ATOM 4106 O O . THR A 1 516 ? 32.234 5.516 -41.723 1.00 88.00 516 THR A O 1
ATOM 4109 N N . TYR A 1 517 ? 30.126 5.706 -42.466 1.00 84.88 517 TYR A N 1
ATOM 4110 C CA . TYR A 1 517 ? 29.697 6.740 -41.512 1.00 84.88 517 TYR A CA 1
ATOM 4111 C C . TYR A 1 517 ? 28.834 6.202 -40.362 1.00 84.88 517 TYR A C 1
ATOM 4113 O O . TYR A 1 517 ? 28.390 6.967 -39.504 1.00 84.88 517 TYR A O 1
ATOM 4121 N N . ALA A 1 518 ? 28.663 4.883 -40.306 1.00 88.50 518 ALA A N 1
ATOM 4122 C CA . ALA A 1 518 ? 28.022 4.149 -39.227 1.00 88.50 518 ALA A CA 1
ATOM 4123 C C . ALA A 1 518 ? 28.835 2.882 -38.904 1.00 88.50 518 ALA A C 1
ATOM 4125 O O . ALA A 1 518 ? 28.425 1.769 -39.237 1.00 88.50 518 ALA A O 1
ATOM 4126 N N . PRO A 1 519 ? 30.020 3.020 -38.276 1.00 83.88 519 PRO A N 1
ATOM 4127 C CA . PRO A 1 519 ? 30.873 1.870 -37.973 1.00 83.88 519 PRO A CA 1
ATOM 4128 C C . PRO A 1 519 ? 30.256 0.929 -36.926 1.00 83.88 519 PRO A C 1
ATOM 4130 O O . PRO A 1 519 ? 30.649 -0.231 -36.849 1.00 83.88 519 PRO A O 1
ATOM 4133 N N . TYR A 1 520 ? 29.288 1.415 -36.148 1.00 88.31 520 TYR A N 1
ATOM 4134 C CA . TYR A 1 520 ? 28.450 0.632 -35.246 1.00 88.31 520 TYR A CA 1
ATOM 4135 C C . TYR A 1 520 ? 27.005 0.705 -35.743 1.00 88.31 520 TYR A C 1
ATOM 4137 O O . TYR A 1 520 ? 26.529 1.783 -36.106 1.00 88.31 520 TYR A O 1
ATOM 4145 N N . ALA A 1 521 ? 26.326 -0.438 -35.785 1.00 94.56 521 ALA A N 1
ATOM 4146 C CA . ALA A 1 521 ? 24.976 -0.553 -36.322 1.00 94.56 521 ALA A CA 1
ATOM 4147 C C . ALA A 1 521 ? 24.205 -1.691 -35.647 1.00 94.56 521 ALA A C 1
ATOM 4149 O O . ALA A 1 521 ? 24.817 -2.658 -35.180 1.00 94.56 521 ALA A O 1
ATOM 4150 N N . ILE A 1 522 ? 22.873 -1.603 -35.678 1.00 97.31 522 ILE A N 1
ATOM 4151 C CA . ILE A 1 522 ? 21.947 -2.562 -35.058 1.00 97.31 522 ILE A CA 1
ATOM 4152 C C . ILE A 1 522 ? 22.288 -3.994 -35.458 1.00 97.31 522 ILE A C 1
ATOM 4154 O O . ILE A 1 522 ? 22.532 -4.825 -34.587 1.00 97.31 522 ILE A O 1
ATOM 4158 N N . ALA A 1 523 ? 22.379 -4.276 -36.762 1.00 96.75 523 ALA A N 1
ATOM 4159 C CA . ALA A 1 523 ? 22.585 -5.637 -37.243 1.00 96.75 523 ALA A CA 1
ATOM 4160 C C . ALA A 1 523 ? 23.893 -6.251 -36.722 1.00 96.75 523 ALA A C 1
ATOM 4162 O O . ALA A 1 523 ? 23.922 -7.415 -36.334 1.00 96.75 523 ALA A O 1
ATOM 4163 N N . SER A 1 524 ? 24.959 -5.448 -36.645 1.00 94.81 524 SER A N 1
ATOM 4164 C CA . SER A 1 524 ? 26.248 -5.914 -36.125 1.00 94.81 524 SER A CA 1
ATOM 4165 C C . SER A 1 524 ? 26.264 -6.103 -34.610 1.00 94.81 524 SER A C 1
ATOM 4167 O O . SER A 1 524 ? 26.976 -6.973 -34.118 1.00 94.81 524 SER A O 1
ATOM 4169 N N . SER A 1 525 ? 25.486 -5.316 -33.862 1.00 95.62 525 SER A N 1
ATOM 4170 C CA . SER A 1 525 ? 25.328 -5.523 -32.422 1.00 95.62 525 SER A CA 1
ATOM 4171 C C . SER A 1 525 ? 24.510 -6.782 -32.144 1.00 95.62 525 SER A C 1
ATOM 4173 O O . SER A 1 525 ? 24.933 -7.600 -31.338 1.00 95.62 525 SER A O 1
ATOM 4175 N N . VAL A 1 526 ? 23.403 -6.993 -32.860 1.00 96.88 526 VAL A N 1
ATOM 4176 C CA . VAL A 1 526 ? 22.597 -8.217 -32.739 1.00 96.88 526 VAL A CA 1
ATOM 4177 C C . VAL A 1 526 ? 23.436 -9.456 -33.041 1.00 96.88 526 VAL A C 1
ATOM 4179 O O . VAL A 1 526 ? 23.456 -10.385 -32.240 1.00 96.88 526 VAL A O 1
ATOM 4182 N N . GLU A 1 527 ? 24.170 -9.461 -34.156 1.00 95.75 527 GLU A N 1
ATOM 4183 C CA . GLU A 1 527 ? 25.040 -10.581 -34.526 1.00 95.75 527 GLU A CA 1
ATOM 4184 C C . GLU A 1 527 ? 26.114 -10.847 -33.466 1.00 95.75 527 GLU A C 1
ATOM 4186 O O . GLU A 1 527 ? 26.374 -11.997 -33.121 1.00 95.75 527 GLU A O 1
ATOM 4191 N N . MET A 1 528 ? 26.708 -9.794 -32.900 1.00 95.81 528 MET A N 1
ATOM 4192 C CA . MET A 1 528 ? 27.717 -9.930 -31.853 1.00 95.81 528 MET A CA 1
ATOM 4193 C C . MET A 1 528 ? 27.158 -10.592 -30.587 1.00 95.81 528 MET A C 1
ATOM 4195 O O . MET A 1 528 ? 27.803 -11.483 -30.038 1.00 95.81 528 MET A O 1
ATOM 4199 N N . TYR A 1 529 ? 25.971 -10.187 -30.136 1.00 97.56 529 TYR A N 1
ATOM 4200 C CA . TYR A 1 529 ? 25.331 -10.772 -28.956 1.00 97.56 529 TYR A CA 1
ATOM 4201 C C . TYR A 1 529 ? 24.823 -12.196 -29.214 1.00 97.56 529 TYR A C 1
ATOM 4203 O O . TYR A 1 529 ? 24.990 -13.064 -28.356 1.00 97.56 529 TYR A O 1
ATOM 4211 N N . ALA A 1 530 ? 24.288 -12.463 -30.409 1.00 97.06 530 ALA A N 1
ATOM 4212 C CA . ALA A 1 530 ? 23.865 -13.802 -30.811 1.00 97.06 530 ALA A CA 1
ATOM 4213 C C . ALA A 1 530 ? 25.052 -14.778 -30.875 1.00 97.06 530 ALA A C 1
ATOM 4215 O O . ALA A 1 530 ? 25.023 -15.838 -30.254 1.00 97.06 530 ALA A O 1
ATOM 4216 N N . ASN A 1 531 ? 26.150 -14.385 -31.530 1.00 96.56 531 ASN A N 1
ATOM 4217 C CA . ASN A 1 531 ? 27.386 -15.176 -31.575 1.00 96.56 531 ASN A CA 1
ATOM 4218 C C . ASN A 1 531 ? 28.031 -15.343 -30.190 1.00 96.56 531 ASN A C 1
ATOM 4220 O O . ASN A 1 531 ? 28.787 -16.286 -29.967 1.00 96.56 531 ASN A O 1
ATOM 4224 N N . GLY A 1 532 ? 27.740 -14.427 -29.264 1.00 95.88 532 GLY A N 1
ATOM 4225 C CA . GLY A 1 532 ? 28.172 -14.501 -27.876 1.00 95.88 532 GLY A CA 1
ATOM 4226 C C . GLY A 1 532 ? 27.350 -15.443 -26.992 1.00 95.88 532 GLY A C 1
ATOM 4227 O O . GLY A 1 532 ? 27.774 -15.696 -25.866 1.00 95.88 532 GLY A O 1
ATOM 4228 N N . GLY A 1 533 ? 26.226 -15.980 -27.484 1.00 96.62 533 GLY A N 1
ATOM 4229 C CA . GLY A 1 533 ? 25.427 -17.003 -26.800 1.00 96.62 533 GLY A CA 1
ATOM 4230 C C . GLY A 1 533 ? 24.024 -16.575 -26.358 1.00 96.62 533 GLY A C 1
ATOM 4231 O O . GLY A 1 533 ? 23.390 -17.331 -25.629 1.00 96.62 533 GLY A O 1
ATOM 4232 N N . ILE A 1 534 ? 23.540 -15.397 -26.766 1.00 98.00 534 ILE A N 1
ATOM 4233 C CA . ILE A 1 534 ? 22.151 -14.982 -26.514 1.00 98.00 534 ILE A CA 1
ATOM 4234 C C . ILE A 1 534 ? 21.251 -15.504 -27.631 1.00 98.00 534 ILE A C 1
ATOM 4236 O O . ILE A 1 534 ? 21.531 -15.287 -28.812 1.00 98.00 534 ILE A O 1
ATOM 4240 N N . ASP A 1 535 ? 20.136 -16.131 -27.274 1.00 98.06 535 ASP A N 1
ATOM 4241 C CA . ASP A 1 535 ? 19.167 -16.587 -28.266 1.00 98.06 535 ASP A CA 1
ATOM 4242 C C . ASP A 1 535 ? 18.497 -15.395 -28.970 1.00 98.06 535 ASP A C 1
ATOM 4244 O O . ASP A 1 535 ? 18.086 -14.419 -28.338 1.00 98.06 535 ASP A O 1
ATOM 4248 N N . LEU A 1 536 ? 18.343 -15.467 -30.298 1.00 97.44 536 LEU A N 1
ATOM 4249 C CA . LEU A 1 536 ? 17.754 -14.374 -31.090 1.00 97.44 536 LEU A CA 1
ATOM 4250 C C . LEU A 1 536 ? 16.357 -13.981 -30.585 1.00 97.44 536 LEU A C 1
ATOM 4252 O O . LEU A 1 536 ? 16.045 -12.794 -30.511 1.00 97.44 536 LEU A O 1
ATOM 4256 N N . ASN A 1 537 ? 15.549 -14.955 -30.160 1.00 96.88 537 ASN A N 1
ATOM 4257 C CA . ASN A 1 537 ? 14.210 -14.735 -29.608 1.00 96.88 537 ASN A CA 1
ATOM 4258 C C . ASN A 1 537 ? 14.194 -14.118 -28.194 1.00 96.88 537 ASN A C 1
ATOM 4260 O O . ASN A 1 537 ? 13.108 -13.889 -27.670 1.00 96.88 537 ASN A O 1
ATOM 4264 N N . LYS A 1 538 ? 15.359 -13.819 -27.604 1.00 97.75 538 LYS A N 1
ATOM 4265 C CA . LYS A 1 538 ? 15.516 -13.014 -26.381 1.00 97.75 538 LYS A CA 1
ATOM 4266 C C . LYS A 1 538 ? 16.120 -11.635 -26.646 1.00 97.75 538 LYS A C 1
ATOM 4268 O O . LYS A 1 538 ? 16.071 -10.760 -25.786 1.00 97.75 538 LYS A O 1
ATOM 4273 N N . ILE A 1 539 ? 16.695 -11.408 -27.827 1.00 98.44 539 ILE A N 1
ATOM 4274 C CA . ILE A 1 539 ? 17.270 -10.108 -28.178 1.00 98.44 539 ILE A CA 1
ATOM 4275 C C . ILE A 1 539 ? 16.149 -9.117 -28.482 1.00 98.44 539 ILE A C 1
ATOM 4277 O O . ILE A 1 539 ? 15.243 -9.392 -29.267 1.00 98.44 539 ILE A O 1
ATOM 4281 N N . VAL A 1 540 ? 16.268 -7.924 -27.916 1.00 98.62 540 VAL A N 1
ATOM 4282 C CA . VAL A 1 540 ? 15.493 -6.738 -28.272 1.00 98.62 540 VAL A CA 1
ATOM 4283 C C . VAL A 1 540 ? 16.522 -5.655 -28.601 1.00 98.62 540 VAL A C 1
ATOM 4285 O O . VAL A 1 540 ? 17.488 -5.495 -27.859 1.00 98.62 540 VAL A O 1
ATOM 4288 N N . PHE A 1 541 ? 16.374 -4.913 -29.700 1.00 98.56 541 PHE A N 1
ATOM 4289 C CA . PHE A 1 541 ? 17.284 -3.798 -30.022 1.00 98.56 541 PHE A CA 1
ATOM 4290 C C . PHE A 1 541 ? 16.578 -2.441 -29.967 1.00 98.56 541 PHE A C 1
ATOM 4292 O O . PHE A 1 541 ? 15.356 -2.350 -30.110 1.00 98.56 541 PHE A O 1
ATOM 4299 N N . GLY A 1 542 ? 17.370 -1.387 -29.775 1.00 98.19 542 GLY A N 1
ATOM 4300 C CA . GLY A 1 542 ? 16.903 -0.034 -29.495 1.00 98.19 542 GLY A CA 1
ATOM 4301 C C . GLY A 1 542 ? 16.743 0.885 -30.687 1.00 98.19 542 GLY A C 1
ATOM 4302 O O . GLY A 1 542 ? 17.616 0.979 -31.553 1.00 98.19 542 GLY A O 1
ATOM 4303 N N . ILE A 1 543 ? 15.647 1.641 -30.659 1.00 98.50 543 ILE A N 1
ATOM 4304 C CA . ILE A 1 543 ? 15.335 2.731 -31.581 1.00 98.50 543 ILE A CA 1
ATOM 4305 C C . ILE A 1 543 ? 15.257 4.046 -30.783 1.00 98.50 543 ILE A C 1
ATOM 4307 O O . ILE A 1 543 ? 14.459 4.152 -29.851 1.00 98.50 543 ILE A O 1
ATOM 4311 N N . PRO A 1 544 ? 16.067 5.069 -31.104 1.00 97.00 544 PRO A N 1
ATOM 4312 C CA . PRO A 1 544 ? 15.979 6.354 -30.431 1.00 97.00 544 PRO A CA 1
ATOM 4313 C C . PRO A 1 544 ? 14.777 7.135 -30.961 1.00 97.00 544 PRO A C 1
ATOM 4315 O O . PRO A 1 544 ? 14.677 7.410 -32.154 1.00 97.00 544 PRO A O 1
ATOM 4318 N N . PHE A 1 545 ? 13.893 7.563 -30.067 1.00 96.44 545 PHE A N 1
ATOM 4319 C CA . PHE A 1 545 ? 12.860 8.554 -30.383 1.00 96.44 545 PHE A CA 1
ATOM 4320 C C . PHE A 1 545 ? 13.381 9.987 -30.213 1.00 96.44 545 PHE A C 1
ATOM 4322 O O . PHE A 1 545 ? 12.636 10.948 -30.366 1.00 96.44 545 PHE A O 1
ATOM 4329 N N . TYR A 1 546 ? 14.670 10.155 -29.919 1.00 95.56 546 TYR A N 1
ATOM 4330 C CA . TYR A 1 546 ? 15.351 11.444 -29.893 1.00 95.56 546 TYR A CA 1
ATOM 4331 C C . TYR A 1 546 ? 16.257 11.625 -31.117 1.00 95.56 546 TYR A C 1
ATOM 4333 O O . TYR A 1 546 ? 16.659 10.678 -31.794 1.00 95.56 546 TYR A O 1
ATOM 4341 N N . VAL A 1 547 ? 16.632 12.873 -31.368 1.00 96.06 547 VAL A N 1
ATOM 4342 C CA . VAL A 1 547 ? 17.465 13.315 -32.486 1.00 96.06 547 VAL A CA 1
ATOM 4343 C C . VAL A 1 547 ? 18.778 13.857 -31.948 1.00 96.06 547 VAL A C 1
ATOM 4345 O O . VAL A 1 547 ? 18.773 14.716 -31.067 1.00 96.06 547 VAL A O 1
ATOM 4348 N N . LYS A 1 548 ? 19.906 13.402 -32.500 1.00 95.88 548 LYS A N 1
ATOM 4349 C CA . LYS A 1 548 ? 21.202 14.060 -32.290 1.00 95.88 548 LYS A CA 1
ATOM 4350 C C . LYS A 1 548 ? 21.377 15.162 -33.320 1.00 95.88 548 LYS A C 1
ATOM 4352 O O . LYS A 1 548 ? 21.413 14.868 -34.513 1.00 95.88 548 LYS A O 1
ATOM 4357 N N . ILE A 1 549 ? 21.510 16.402 -32.861 1.00 95.81 549 ILE A N 1
ATOM 4358 C CA . ILE A 1 549 ? 21.675 17.590 -33.704 1.00 95.81 549 ILE A CA 1
ATOM 4359 C C . ILE A 1 549 ? 22.917 18.381 -33.285 1.00 95.81 549 ILE A C 1
ATOM 4361 O O . ILE A 1 549 ? 23.227 18.474 -32.100 1.00 95.81 549 ILE A O 1
ATOM 4365 N N . GLY A 1 550 ? 23.633 18.959 -34.246 1.00 95.88 550 GLY A N 1
ATOM 4366 C CA . GLY A 1 550 ? 24.804 19.797 -33.985 1.00 95.88 550 GLY A CA 1
ATOM 4367 C C . GLY A 1 550 ? 25.104 20.753 -35.134 1.00 95.88 550 GLY A C 1
ATOM 4368 O O . GLY A 1 550 ? 24.616 20.573 -36.253 1.00 95.88 550 GLY A O 1
ATOM 4369 N N . ASP A 1 551 ? 25.905 21.773 -34.846 1.00 96.69 551 ASP A N 1
ATOM 4370 C CA . ASP A 1 551 ? 26.389 22.728 -35.841 1.00 96.69 551 ASP A CA 1
ATOM 4371 C C . ASP A 1 551 ? 27.552 22.110 -36.622 1.00 96.69 551 ASP A C 1
ATOM 4373 O O . ASP A 1 551 ? 28.481 21.568 -36.029 1.00 96.69 551 ASP A O 1
ATOM 4377 N N . VAL A 1 552 ? 27.517 22.186 -37.947 1.00 96.75 552 VAL A N 1
ATOM 4378 C CA . VAL A 1 552 ? 28.575 21.670 -38.820 1.00 96.75 552 VAL A CA 1
ATOM 4379 C C . VAL A 1 552 ? 29.716 22.677 -38.878 1.00 96.75 552 VAL A C 1
ATOM 4381 O O . VAL A 1 552 ? 29.514 23.843 -39.213 1.00 96.75 552 VAL A O 1
ATOM 4384 N N . ALA A 1 553 ? 30.925 22.227 -38.547 1.00 93.88 553 ALA A N 1
ATOM 4385 C CA . ALA A 1 553 ? 32.111 23.068 -38.591 1.00 93.88 553 ALA A CA 1
ATOM 4386 C C . ALA A 1 553 ? 32.653 23.195 -40.025 1.00 93.88 553 ALA A C 1
ATOM 4388 O O . ALA A 1 553 ? 32.883 22.198 -40.714 1.00 93.88 553 ALA A O 1
ATOM 4389 N N . GLY A 1 554 ? 32.934 24.432 -40.443 1.00 90.06 554 GLY A N 1
ATOM 4390 C CA . GLY A 1 554 ? 33.464 24.732 -41.774 1.00 90.06 554 GLY A CA 1
ATOM 4391 C C . GLY A 1 554 ? 32.450 24.482 -42.894 1.00 90.06 554 GLY A C 1
ATOM 4392 O O . GLY A 1 554 ? 31.247 24.488 -42.670 1.00 90.06 554 GLY A O 1
ATOM 4393 N N . ASN A 1 555 ? 32.955 24.266 -44.110 1.00 88.56 555 ASN A N 1
ATOM 4394 C CA . ASN A 1 555 ? 32.150 23.983 -45.302 1.00 88.56 555 ASN A CA 1
ATOM 4395 C C . ASN A 1 555 ? 32.603 22.649 -45.911 1.00 88.56 555 ASN A C 1
ATOM 4397 O O . ASN A 1 555 ? 33.372 22.649 -46.877 1.00 88.56 555 ASN A O 1
ATOM 4401 N N . PRO A 1 556 ? 32.231 21.510 -45.306 1.00 91.12 556 PRO A N 1
ATOM 4402 C CA . PRO A 1 556 ? 32.714 20.217 -45.758 1.00 91.12 556 PRO A CA 1
ATOM 4403 C C . PRO A 1 556 ? 32.078 19.832 -47.101 1.00 91.12 556 PRO A C 1
ATOM 4405 O O . PRO A 1 556 ? 30.894 20.064 -47.331 1.00 91.12 556 PRO A O 1
ATOM 4408 N N . THR A 1 557 ? 32.848 19.183 -47.977 1.00 87.00 557 THR A N 1
ATOM 4409 C CA . THR A 1 557 ? 32.337 18.656 -49.258 1.00 87.00 557 THR A CA 1
ATOM 4410 C C . THR A 1 557 ? 31.315 17.532 -49.055 1.00 87.00 557 THR A C 1
ATOM 4412 O O . THR A 1 557 ? 30.404 17.372 -49.859 1.00 87.00 557 THR A O 1
ATOM 4415 N N . ASN A 1 558 ? 31.457 16.759 -47.973 1.00 90.31 558 ASN A N 1
ATOM 4416 C CA . ASN A 1 558 ? 30.468 15.791 -47.507 1.00 90.31 558 ASN A CA 1
ATOM 4417 C C . ASN A 1 558 ? 30.159 16.070 -46.035 1.00 90.31 558 ASN A C 1
ATOM 4419 O O . ASN A 1 558 ? 31.077 16.125 -45.219 1.00 90.31 558 ASN A O 1
ATOM 4423 N N . VAL A 1 559 ? 28.878 16.222 -45.693 1.00 94.38 559 VAL A N 1
ATOM 4424 C CA . VAL A 1 559 ? 28.475 16.447 -44.302 1.00 94.38 559 VAL A CA 1
ATOM 4425 C C . VAL A 1 559 ? 28.721 15.216 -43.435 1.00 94.38 559 VAL A C 1
ATOM 4427 O O . VAL A 1 559 ? 29.116 15.364 -42.284 1.00 94.38 559 VAL A O 1
ATOM 4430 N N . LEU A 1 560 ? 28.544 14.002 -43.963 1.00 93.94 560 LEU A N 1
ATOM 4431 C CA . LEU A 1 560 ? 28.815 12.797 -43.185 1.00 93.94 560 LEU A CA 1
ATOM 4432 C C . LEU A 1 560 ? 30.321 12.666 -42.929 1.00 93.94 560 LEU A C 1
ATOM 4434 O O . LEU A 1 560 ? 31.142 12.716 -43.844 1.00 93.94 560 LEU A O 1
ATOM 4438 N N . GLY A 1 561 ? 30.681 12.512 -41.656 1.00 92.06 561 GLY A N 1
ATOM 4439 C CA . GLY A 1 561 ? 32.061 12.543 -41.178 1.00 92.06 561 GLY A CA 1
ATOM 4440 C C . GLY A 1 561 ? 32.597 13.940 -40.849 1.00 92.06 561 GLY A C 1
ATOM 4441 O O . GLY A 1 561 ? 33.710 14.028 -40.333 1.00 92.06 561 GLY A O 1
ATOM 4442 N N . ALA A 1 562 ? 31.837 15.014 -41.091 1.00 94.81 562 ALA A N 1
ATOM 4443 C CA . ALA A 1 562 ? 32.241 16.365 -40.711 1.00 94.81 562 ALA A CA 1
ATOM 4444 C C . ALA A 1 562 ? 32.235 16.561 -39.187 1.00 94.81 562 ALA A C 1
ATOM 4446 O O . ALA A 1 562 ? 31.447 15.943 -38.468 1.00 94.81 562 ALA A O 1
ATOM 4447 N N . SER A 1 563 ? 33.095 17.452 -38.693 1.00 95.25 563 SER A N 1
ATOM 4448 C CA . SER A 1 563 ? 33.125 17.823 -37.277 1.00 95.25 563 SER A CA 1
ATOM 4449 C C . SER A 1 563 ? 31.870 18.600 -36.884 1.00 95.25 563 SER A C 1
ATOM 4451 O O . SER A 1 563 ? 31.421 19.482 -37.621 1.00 95.25 563 SER A O 1
ATOM 4453 N N . LEU A 1 564 ? 31.340 18.299 -35.699 1.00 95.38 564 LEU A N 1
ATOM 4454 C CA . LEU A 1 564 ? 30.217 19.013 -35.101 1.00 95.38 564 LEU A CA 1
ATOM 4455 C C . LEU A 1 564 ? 30.657 19.847 -33.900 1.00 95.38 564 LEU A C 1
ATOM 4457 O O . LEU A 1 564 ? 31.417 19.384 -33.047 1.00 95.38 564 LEU A O 1
ATOM 4461 N N . THR A 1 565 ? 30.107 21.051 -33.801 1.00 95.31 565 THR A N 1
ATOM 4462 C CA . THR A 1 565 ? 30.134 21.895 -32.604 1.00 95.31 565 THR A CA 1
ATOM 4463 C C . THR A 1 565 ? 28.747 21.943 -31.966 1.00 95.31 565 THR A C 1
ATOM 4465 O O . THR A 1 565 ? 27.736 21.787 -32.647 1.00 95.31 565 THR A O 1
ATOM 4468 N N . ASN A 1 566 ? 28.692 22.137 -30.647 1.00 94.69 566 ASN A N 1
ATOM 4469 C CA . ASN A 1 566 ? 27.447 22.181 -29.865 1.00 94.69 566 ASN A CA 1
ATOM 4470 C C . ASN A 1 566 ? 26.488 20.986 -30.079 1.00 94.69 566 ASN A C 1
ATOM 4472 O O . ASN A 1 566 ? 25.285 21.200 -30.244 1.00 94.69 566 ASN A O 1
ATOM 4476 N N . PRO A 1 567 ? 26.975 19.730 -30.107 1.00 94.50 567 PRO A N 1
ATOM 4477 C CA . PRO A 1 567 ? 26.089 18.591 -30.283 1.00 94.50 567 PRO A CA 1
ATOM 4478 C C . PRO A 1 567 ? 25.185 18.401 -29.064 1.00 94.50 567 PRO A C 1
ATOM 4480 O O . PRO A 1 567 ? 25.658 18.370 -27.926 1.00 94.50 567 PRO A O 1
ATOM 4483 N N . ILE A 1 568 ? 23.892 18.229 -29.312 1.00 94.94 568 ILE A N 1
ATOM 4484 C CA . ILE A 1 568 ? 22.872 17.979 -28.292 1.00 94.94 568 ILE A CA 1
ATOM 4485 C C . ILE A 1 568 ? 21.898 16.894 -28.759 1.00 94.94 568 ILE A C 1
ATOM 4487 O O . ILE A 1 568 ? 21.746 16.641 -29.957 1.00 94.94 568 ILE A O 1
ATOM 4491 N N . SER A 1 569 ? 21.209 16.277 -27.801 1.00 94.88 569 SER A N 1
ATOM 4492 C CA . SER A 1 569 ? 20.040 15.438 -28.068 1.00 94.88 569 SER A CA 1
ATOM 4493 C C . SER A 1 569 ? 18.768 16.244 -27.821 1.00 94.88 569 SER A C 1
ATOM 4495 O O . SER A 1 569 ? 18.640 16.887 -26.780 1.00 94.88 569 SER A O 1
ATOM 4497 N N . ILE A 1 570 ? 17.828 16.197 -28.759 1.00 95.12 570 ILE A N 1
ATOM 4498 C CA . ILE A 1 570 ? 16.497 16.805 -28.635 1.00 95.12 570 ILE A CA 1
ATOM 4499 C C . ILE A 1 570 ? 15.413 15.767 -28.918 1.00 95.12 570 ILE A C 1
ATOM 4501 O O . ILE A 1 570 ? 15.675 14.776 -29.594 1.00 95.12 570 ILE A O 1
ATOM 4505 N N . SER A 1 571 ? 14.188 15.978 -28.435 1.00 94.50 571 SER A N 1
ATOM 4506 C CA . SER A 1 571 ? 13.075 15.081 -28.765 1.00 94.50 571 SER A CA 1
ATOM 4507 C C . SER A 1 571 ? 12.778 15.085 -30.268 1.00 94.50 571 SER A C 1
ATOM 4509 O O . SER A 1 571 ? 12.934 16.119 -30.928 1.00 94.50 571 SER A O 1
ATOM 4511 N N . ASN A 1 572 ? 12.307 13.960 -30.818 1.00 94.88 572 ASN A N 1
ATOM 4512 C CA . ASN A 1 572 ? 11.811 13.936 -32.195 1.00 94.88 572 ASN A CA 1
ATOM 4513 C C . ASN A 1 572 ? 10.658 14.927 -32.383 1.00 94.88 572 ASN A C 1
ATOM 4515 O O . ASN A 1 572 ? 10.629 15.639 -33.382 1.00 94.88 572 ASN A O 1
ATOM 4519 N N . ASN A 1 573 ? 9.780 15.083 -31.389 1.00 93.31 573 ASN A N 1
ATOM 4520 C CA . ASN A 1 573 ? 8.743 16.114 -31.422 1.00 93.31 573 ASN A CA 1
ATOM 4521 C C . ASN A 1 573 ? 9.310 17.529 -31.650 1.00 93.31 573 ASN A C 1
ATOM 4523 O O . ASN A 1 573 ? 8.846 18.247 -32.535 1.00 93.31 573 ASN A O 1
ATOM 4527 N N . LEU A 1 574 ? 10.349 17.925 -30.900 1.00 94.56 574 LEU A N 1
ATOM 4528 C CA . LEU A 1 574 ? 10.991 19.232 -31.065 1.00 94.56 574 LEU A CA 1
ATOM 4529 C C . LEU A 1 574 ? 11.654 19.355 -32.439 1.00 94.56 574 LEU A C 1
ATOM 4531 O O . LEU A 1 574 ? 11.505 20.379 -33.106 1.00 94.56 574 LEU A O 1
ATOM 4535 N N . PHE A 1 575 ? 12.367 18.314 -32.874 1.00 95.69 575 PHE A N 1
ATOM 4536 C CA . PHE A 1 575 ? 13.022 18.300 -34.178 1.00 95.69 575 PHE A CA 1
ATOM 4537 C C . PHE A 1 575 ? 12.016 18.495 -35.316 1.00 95.69 575 PHE A C 1
ATOM 4539 O O . PHE A 1 575 ? 12.190 19.383 -36.153 1.00 95.69 575 PHE A O 1
ATOM 4546 N N . MET A 1 576 ? 10.935 17.718 -35.311 1.00 95.06 576 MET A N 1
ATOM 4547 C CA . MET A 1 576 ? 9.902 17.791 -36.336 1.00 95.06 576 MET A CA 1
ATOM 4548 C C . MET A 1 576 ? 9.165 19.131 -36.312 1.00 95.06 576 MET A C 1
ATOM 4550 O O . MET A 1 576 ? 8.824 19.674 -37.364 1.00 95.06 576 MET A O 1
ATOM 4554 N N . ARG A 1 577 ? 8.952 19.700 -35.119 1.00 93.94 577 ARG A N 1
ATOM 4555 C CA . ARG A 1 577 ? 8.312 21.007 -34.964 1.00 93.94 577 ARG A CA 1
ATOM 4556 C C . ARG A 1 577 ? 9.199 22.147 -35.446 1.00 93.94 577 ARG A C 1
ATOM 4558 O O . ARG A 1 577 ? 8.679 23.032 -36.113 1.00 93.94 577 ARG A O 1
ATOM 4565 N N . ASP A 1 578 ? 10.492 22.165 -35.134 1.00 95.62 578 ASP A N 1
ATOM 4566 C CA . ASP A 1 578 ? 11.310 23.382 -35.271 1.00 95.62 578 ASP A CA 1
ATOM 4567 C C . ASP A 1 578 ? 12.361 23.315 -36.388 1.00 95.62 578 ASP A C 1
ATOM 4569 O O . ASP A 1 578 ? 12.800 24.361 -36.873 1.00 95.62 578 ASP A O 1
ATOM 4573 N N . TYR A 1 579 ? 12.732 22.115 -36.843 1.00 96.38 579 TYR A N 1
ATOM 4574 C CA . TYR A 1 579 ? 13.861 21.917 -37.757 1.00 96.38 579 TYR A CA 1
ATOM 4575 C C . TYR A 1 579 ? 13.503 21.144 -39.026 1.00 96.38 579 TYR A C 1
ATOM 4577 O O . TYR A 1 579 ? 13.954 21.539 -40.098 1.00 96.38 579 TYR A O 1
ATOM 4585 N N . TYR A 1 580 ? 12.718 20.068 -38.944 1.00 94.81 580 TYR A N 1
ATOM 4586 C CA . TYR A 1 580 ? 12.408 19.228 -40.106 1.00 94.81 580 TYR A CA 1
ATOM 4587 C C . TYR A 1 580 ? 11.719 20.032 -41.218 1.00 94.81 580 TYR A C 1
ATOM 4589 O O . TYR A 1 580 ? 10.701 20.680 -40.980 1.00 94.81 580 TYR A O 1
ATOM 4597 N N . ASN A 1 581 ? 12.284 20.010 -42.432 1.00 94.19 581 ASN A N 1
ATOM 4598 C CA . ASN A 1 581 ? 11.819 20.787 -43.589 1.00 94.19 581 ASN A CA 1
ATOM 4599 C C . ASN A 1 581 ? 11.652 22.301 -43.323 1.00 94.19 581 ASN A C 1
ATOM 4601 O O . ASN A 1 581 ? 10.869 22.979 -43.992 1.00 94.19 581 ASN A O 1
ATOM 4605 N N . LYS A 1 582 ? 12.404 22.857 -42.363 1.00 94.81 582 LYS A N 1
ATOM 4606 C CA . LYS A 1 582 ? 12.422 24.289 -42.019 1.00 94.81 582 LYS A CA 1
ATOM 4607 C C . LYS A 1 582 ? 13.815 24.873 -42.201 1.00 94.81 582 LYS A C 1
ATOM 4609 O O . LYS A 1 582 ? 14.812 24.178 -42.054 1.00 94.81 582 LYS A O 1
ATOM 4614 N N . ASN A 1 583 ? 13.901 26.170 -42.505 1.00 93.62 583 ASN A N 1
ATOM 4615 C CA . ASN A 1 583 ? 15.175 26.901 -42.614 1.00 93.62 583 ASN A CA 1
ATOM 4616 C C . ASN A 1 583 ? 16.224 26.191 -43.500 1.00 93.62 583 ASN A C 1
ATOM 4618 O O . ASN A 1 583 ? 17.401 26.106 -43.143 1.00 93.62 583 ASN A O 1
ATOM 4622 N N . GLY A 1 584 ? 15.777 25.628 -44.630 1.00 94.56 584 GLY A N 1
ATOM 4623 C CA . GLY A 1 584 ? 16.632 24.913 -45.584 1.00 94.56 584 GLY A CA 1
ATOM 4624 C C . GLY A 1 584 ? 17.092 23.521 -45.139 1.00 94.56 584 GLY A C 1
ATOM 4625 O O . GLY A 1 584 ? 17.941 22.937 -45.801 1.00 94.56 584 GLY A O 1
ATOM 4626 N N . MET A 1 585 ? 16.575 22.989 -44.029 1.00 96.31 585 MET A N 1
ATOM 4627 C CA . MET A 1 585 ? 16.850 21.629 -43.569 1.00 96.31 585 MET A CA 1
ATOM 4628 C C . MET A 1 585 ? 16.224 20.610 -44.513 1.00 96.31 585 MET A C 1
ATOM 4630 O O . MET A 1 585 ? 15.004 20.496 -44.582 1.00 96.31 585 MET A O 1
ATOM 4634 N N . VAL A 1 586 ? 17.076 19.878 -45.229 1.00 96.25 586 VAL A N 1
ATOM 4635 C CA . VAL A 1 586 ? 16.678 18.838 -46.183 1.00 96.25 586 VAL A CA 1
ATOM 4636 C C . VAL A 1 586 ? 16.970 17.471 -45.579 1.00 96.25 586 VAL A C 1
ATOM 4638 O O . VAL A 1 586 ? 18.016 17.280 -44.963 1.00 96.25 586 VAL A O 1
ATOM 4641 N N . GLU A 1 587 ? 16.040 16.531 -45.726 1.00 97.12 587 GLU A N 1
ATOM 4642 C CA . GLU A 1 587 ? 16.210 15.122 -45.363 1.00 97.12 587 GLU A CA 1
ATOM 4643 C C . GLU A 1 587 ? 16.952 14.346 -46.460 1.00 97.12 587 GLU A C 1
ATOM 4645 O O . GLU A 1 587 ? 16.697 14.504 -47.652 1.00 97.12 587 GLU A O 1
ATOM 4650 N N . TYR A 1 588 ? 17.868 13.485 -46.033 1.00 96.69 588 TYR A N 1
ATOM 4651 C CA . TYR A 1 588 ? 18.696 12.634 -46.869 1.00 96.69 588 TYR A CA 1
ATOM 4652 C C . TYR A 1 588 ? 18.591 11.193 -46.379 1.00 96.69 588 TYR A C 1
ATOM 4654 O O . TYR A 1 588 ? 18.636 10.917 -45.178 1.00 96.69 588 TYR A O 1
ATOM 4662 N N . TYR A 1 589 ? 18.487 10.269 -47.329 1.00 96.31 589 TYR A N 1
ATOM 4663 C CA . TYR A 1 589 ? 18.480 8.838 -47.063 1.00 96.31 589 TYR A CA 1
ATOM 4664 C C . TYR A 1 589 ? 19.867 8.247 -47.309 1.00 96.31 589 TYR A C 1
ATOM 4666 O O . TYR A 1 589 ? 20.385 8.313 -48.426 1.00 96.31 589 TYR A O 1
ATOM 4674 N N . ASP A 1 590 ? 20.447 7.625 -46.286 1.00 95.69 590 ASP A N 1
ATOM 4675 C CA . ASP A 1 590 ? 21.633 6.789 -46.440 1.00 95.69 590 ASP A CA 1
ATOM 4676 C C . ASP A 1 590 ? 21.191 5.351 -46.752 1.00 95.69 590 ASP A C 1
ATOM 4678 O O . ASP A 1 590 ? 20.767 4.593 -45.874 1.00 95.69 590 ASP A O 1
ATOM 4682 N N . ALA A 1 591 ? 21.267 4.983 -48.033 1.00 95.31 591 ALA A N 1
ATOM 4683 C CA . ALA A 1 591 ? 20.820 3.682 -48.523 1.00 95.31 591 ALA A CA 1
ATOM 4684 C C . ALA A 1 591 ? 21.686 2.503 -48.052 1.00 95.31 591 ALA A C 1
ATOM 4686 O O . ALA A 1 591 ? 21.181 1.373 -48.023 1.00 95.31 591 ALA A O 1
ATOM 4687 N N . GLU A 1 592 ? 22.951 2.756 -47.701 1.00 94.50 592 GLU A N 1
ATOM 4688 C CA . GLU A 1 592 ? 23.875 1.755 -47.162 1.00 94.50 592 GLU A CA 1
ATOM 4689 C C . GLU A 1 592 ? 23.534 1.486 -45.695 1.00 94.50 592 GLU A C 1
ATOM 4691 O O . GLU A 1 592 ? 23.302 0.340 -45.323 1.00 94.50 592 GLU A O 1
ATOM 4696 N N . ALA A 1 593 ? 23.397 2.544 -44.889 1.00 95.94 593 ALA A N 1
ATOM 4697 C CA . ALA A 1 593 ? 23.095 2.450 -43.458 1.00 95.94 593 ALA A CA 1
ATOM 4698 C C . ALA A 1 593 ? 21.606 2.189 -43.134 1.00 95.94 593 ALA A C 1
ATOM 4700 O O . ALA A 1 593 ? 21.272 1.851 -41.991 1.00 95.94 593 ALA A O 1
ATOM 4701 N N . LYS A 1 594 ? 20.718 2.335 -44.131 1.00 97.06 594 LYS A N 1
ATOM 4702 C CA . LYS A 1 594 ? 19.247 2.222 -44.035 1.00 97.06 594 LYS A CA 1
ATOM 4703 C C . LYS A 1 594 ? 18.635 3.170 -42.996 1.00 97.06 594 LYS A C 1
ATOM 4705 O O . LYS A 1 594 ? 17.741 2.791 -42.241 1.00 97.06 594 LYS A O 1
ATOM 4710 N N . VAL A 1 595 ? 19.118 4.408 -42.952 1.00 96.44 595 VAL A N 1
ATOM 4711 C CA . VAL A 1 595 ? 18.690 5.426 -41.978 1.00 96.44 595 VAL A CA 1
ATOM 4712 C C . VAL A 1 595 ? 18.707 6.819 -42.607 1.00 96.44 595 VAL A C 1
ATOM 4714 O O . VAL A 1 595 ? 19.240 7.008 -43.703 1.00 96.44 595 VAL A O 1
ATOM 4717 N N . PHE A 1 596 ? 18.089 7.784 -41.933 1.00 95.44 596 PHE A N 1
ATOM 4718 C CA . PHE A 1 596 ? 17.940 9.150 -42.413 1.00 95.44 596 PHE A CA 1
ATOM 4719 C C . PHE A 1 596 ? 18.754 10.140 -41.577 1.00 95.44 596 PHE A C 1
ATOM 4721 O O . PHE A 1 596 ? 19.080 9.921 -40.407 1.00 95.44 596 PHE A O 1
ATOM 4728 N N . TYR A 1 597 ? 19.087 11.254 -42.211 1.00 96.44 597 TYR A N 1
ATOM 4729 C CA . TYR A 1 597 ? 19.652 12.427 -41.565 1.00 96.44 597 TYR A CA 1
ATOM 4730 C C . TYR A 1 597 ? 19.128 13.681 -42.257 1.00 96.44 597 TYR A C 1
ATOM 4732 O O . TYR A 1 597 ? 18.657 13.623 -43.389 1.00 96.44 597 TYR A O 1
ATOM 4740 N N . SER A 1 598 ? 19.230 14.831 -41.602 1.00 97.44 598 SER A N 1
ATOM 4741 C CA . SER A 1 598 ? 18.926 16.114 -42.220 1.00 97.44 598 SER A CA 1
ATOM 4742 C C . SER A 1 598 ? 20.099 17.072 -42.128 1.00 97.44 598 SER A C 1
ATOM 4744 O O . SER A 1 598 ? 20.859 17.054 -41.159 1.00 97.44 598 SER A O 1
ATOM 4746 N N . TYR A 1 599 ? 20.252 17.900 -43.157 1.00 96.94 599 TYR A N 1
ATOM 4747 C CA . TYR A 1 599 ? 21.319 18.888 -43.248 1.00 96.94 599 TYR A CA 1
ATOM 4748 C C . TYR A 1 599 ? 20.857 20.133 -44.011 1.00 96.94 599 TYR A C 1
ATOM 4750 O O . TYR A 1 599 ? 20.180 20.017 -45.032 1.00 96.94 599 TYR A O 1
ATOM 4758 N N . ASN A 1 600 ? 21.235 21.321 -43.529 1.00 95.44 600 ASN A N 1
ATOM 4759 C CA . ASN A 1 600 ? 20.900 22.607 -44.161 1.00 95.44 600 ASN A CA 1
ATOM 4760 C C . ASN A 1 600 ? 22.120 23.465 -44.549 1.00 95.44 600 ASN A C 1
ATOM 4762 O O . ASN A 1 600 ? 21.973 24.659 -44.800 1.00 95.44 600 ASN A O 1
ATOM 4766 N N . GLY A 1 601 ? 23.331 22.904 -44.530 1.00 94.31 601 GLY A N 1
ATOM 4767 C CA . GLY A 1 601 ? 24.574 23.668 -44.689 1.00 94.31 601 GLY A CA 1
ATOM 4768 C C . GLY A 1 601 ? 25.280 23.959 -43.362 1.00 94.31 601 GLY A C 1
ATOM 4769 O O . GLY A 1 601 ? 26.499 23.833 -43.282 1.00 94.31 601 GLY A O 1
ATOM 4770 N N . THR A 1 602 ? 24.532 24.262 -42.297 1.00 95.00 602 THR A N 1
ATOM 4771 C CA . THR A 1 602 ? 25.094 24.684 -40.998 1.00 95.00 602 THR A CA 1
ATOM 4772 C C . THR A 1 602 ? 24.725 23.781 -39.829 1.00 95.00 602 THR A C 1
ATOM 4774 O O . THR A 1 602 ? 25.420 23.796 -38.822 1.00 95.00 602 THR A O 1
ATOM 4777 N N . LYS A 1 603 ? 23.669 22.974 -39.939 1.00 96.25 603 LYS A N 1
ATOM 4778 C CA . LYS A 1 603 ? 23.210 22.039 -38.907 1.00 96.25 603 LYS A CA 1
ATOM 4779 C C . LYS A 1 603 ? 22.989 20.660 -39.490 1.00 96.25 603 LYS A C 1
ATOM 4781 O O . LYS A 1 603 ? 22.349 20.537 -40.530 1.00 96.25 603 LYS A O 1
ATOM 4786 N N . PHE A 1 604 ? 23.472 19.644 -38.788 1.00 97.19 604 PHE A N 1
ATOM 4787 C CA . PHE A 1 604 ? 23.266 18.231 -39.091 1.00 97.19 604 PHE A CA 1
ATOM 4788 C C . PHE A 1 604 ? 22.403 17.596 -38.004 1.00 97.19 604 PHE A C 1
ATOM 4790 O O . PHE A 1 604 ? 22.639 17.841 -36.822 1.00 97.19 604 PHE A O 1
ATOM 4797 N N . ALA A 1 605 ? 21.447 16.759 -38.397 1.00 97.00 605 ALA A N 1
ATOM 4798 C CA . ALA A 1 605 ? 20.592 15.997 -37.498 1.00 97.00 605 ALA A CA 1
ATOM 4799 C C . ALA A 1 605 ? 20.544 14.523 -37.920 1.00 97.00 605 ALA A C 1
ATOM 4801 O O . ALA A 1 605 ? 20.216 14.231 -39.064 1.00 97.00 605 ALA A O 1
ATOM 4802 N N . SER A 1 606 ? 20.819 13.592 -37.006 1.00 96.19 606 SER A N 1
ATOM 4803 C CA . SER A 1 606 ? 20.633 12.149 -37.221 1.00 96.19 606 SER A CA 1
ATOM 4804 C C . SER A 1 606 ? 19.444 11.650 -36.405 1.00 96.19 606 SER A C 1
ATOM 4806 O O . SER A 1 606 ? 19.375 11.913 -35.203 1.00 96.19 606 SER A O 1
ATOM 4808 N N . TYR A 1 607 ? 18.516 10.937 -37.040 1.00 95.81 607 TYR A N 1
ATOM 4809 C CA . TYR A 1 607 ? 17.252 10.517 -36.433 1.00 95.81 607 TYR A CA 1
ATOM 4810 C C . TYR A 1 607 ? 16.653 9.299 -37.138 1.00 95.81 607 TYR A C 1
ATOM 4812 O O . TYR A 1 607 ? 17.125 8.870 -38.190 1.00 95.81 607 TYR A O 1
ATOM 4820 N N . ASP A 1 608 ? 15.594 8.765 -36.538 1.00 96.94 608 ASP A N 1
ATOM 4821 C CA . ASP A 1 608 ? 14.730 7.759 -37.134 1.00 96.94 608 ASP A CA 1
ATOM 4822 C C . ASP A 1 608 ? 13.397 8.366 -37.566 1.00 96.94 608 ASP A C 1
ATOM 4824 O O . ASP A 1 608 ? 12.828 9.213 -36.879 1.00 96.94 608 ASP A O 1
ATOM 4828 N N . ASN A 1 609 ? 12.887 7.900 -38.702 1.00 95.94 609 ASN A N 1
ATOM 4829 C CA . ASN A 1 609 ? 11.568 8.246 -39.218 1.00 95.94 609 ASN A CA 1
ATOM 4830 C C . ASN A 1 609 ? 10.747 6.954 -39.434 1.00 95.94 609 ASN A C 1
ATOM 4832 O O . ASN A 1 609 ? 11.288 5.849 -39.307 1.00 95.94 609 ASN A O 1
ATOM 4836 N N . PRO A 1 610 ? 9.455 7.035 -39.801 1.00 97.06 610 PRO A N 1
ATOM 4837 C CA . PRO A 1 610 ? 8.637 5.842 -40.040 1.00 97.06 610 PRO A CA 1
ATOM 4838 C C . PRO A 1 610 ? 9.231 4.844 -41.046 1.00 97.06 610 PRO A C 1
ATOM 4840 O O . PRO A 1 610 ? 9.017 3.637 -40.930 1.00 97.06 610 PRO A O 1
ATOM 4843 N N . THR A 1 611 ? 10.003 5.322 -42.026 1.00 97.62 611 THR A N 1
ATOM 4844 C CA . THR A 1 611 ? 10.620 4.469 -43.047 1.00 97.62 611 THR A CA 1
ATOM 4845 C C . THR A 1 611 ? 11.815 3.693 -42.495 1.00 97.62 611 THR A C 1
ATOM 4847 O O . THR A 1 611 ? 11.900 2.489 -42.733 1.00 97.62 611 THR A O 1
ATOM 4850 N N . SER A 1 612 ? 12.722 4.329 -41.743 1.00 98.12 612 SER A N 1
ATOM 4851 C CA . SER A 1 612 ? 13.835 3.603 -41.109 1.00 98.12 612 SER A CA 1
ATOM 4852 C C . SER A 1 612 ? 13.344 2.647 -40.026 1.00 98.12 612 SER A C 1
ATOM 4854 O O . SER A 1 612 ? 13.843 1.526 -39.943 1.00 98.12 612 SER A O 1
ATOM 4856 N N . ILE A 1 613 ? 12.315 3.031 -39.263 1.00 98.50 613 ILE A N 1
ATOM 4857 C CA . ILE A 1 613 ? 11.656 2.140 -38.298 1.00 98.50 613 ILE A CA 1
ATOM 4858 C C . ILE A 1 613 ? 11.095 0.907 -38.997 1.00 98.50 613 ILE A C 1
ATOM 4860 O O . ILE A 1 613 ? 11.330 -0.206 -38.534 1.00 98.50 613 ILE A O 1
ATOM 4864 N N . ARG A 1 614 ? 10.432 1.075 -40.147 1.00 97.75 614 ARG A N 1
ATOM 4865 C CA . ARG A 1 614 ? 9.951 -0.063 -40.932 1.00 97.75 614 ARG A CA 1
ATOM 4866 C C . ARG A 1 614 ? 11.080 -1.026 -41.300 1.00 97.75 614 ARG A C 1
ATOM 4868 O O . ARG A 1 614 ? 10.934 -2.215 -41.043 1.00 97.75 614 ARG A O 1
ATOM 4875 N N . TYR A 1 615 ? 12.206 -0.534 -41.824 1.00 98.38 615 TYR A N 1
ATOM 4876 C CA . TYR A 1 615 ? 13.352 -1.397 -42.154 1.00 98.38 615 TYR A CA 1
ATOM 4877 C C . TYR A 1 615 ? 13.899 -2.140 -40.930 1.00 98.38 615 TYR A C 1
ATOM 4879 O O . TYR A 1 615 ? 14.272 -3.308 -41.020 1.00 98.38 615 TYR A O 1
ATOM 4887 N N . LYS A 1 616 ? 13.934 -1.478 -39.771 1.00 98.56 616 LYS A N 1
ATOM 4888 C CA . LYS A 1 616 ? 14.371 -2.085 -38.509 1.00 98.56 616 LYS A CA 1
ATOM 4889 C C . LYS A 1 616 ? 13.396 -3.173 -38.044 1.00 98.56 616 LYS A C 1
ATOM 4891 O O . LYS A 1 616 ? 13.829 -4.273 -37.716 1.00 98.56 616 LYS A O 1
ATOM 4896 N N . CYS A 1 617 ? 12.092 -2.913 -38.068 1.00 98.38 617 CYS A N 1
ATOM 4897 C CA . CYS A 1 617 ? 11.072 -3.906 -37.723 1.00 98.38 617 CYS A CA 1
ATOM 4898 C C . CYS A 1 617 ? 11.069 -5.098 -38.695 1.00 98.38 617 CYS A C 1
ATOM 4900 O O . CYS A 1 617 ? 10.978 -6.240 -38.247 1.00 98.38 617 CYS A O 1
ATOM 4902 N N . GLU A 1 618 ? 11.227 -4.861 -40.002 1.00 97.56 618 GLU A N 1
ATOM 4903 C CA . GLU A 1 618 ? 11.388 -5.916 -41.015 1.00 97.56 618 GLU A CA 1
ATOM 4904 C C . GLU A 1 618 ? 12.600 -6.803 -40.688 1.00 97.56 618 GLU A C 1
ATOM 4906 O O . GLU A 1 618 ? 12.465 -8.025 -40.627 1.00 97.56 618 GLU A O 1
ATOM 4911 N N . TYR A 1 619 ? 13.744 -6.201 -40.347 1.00 98.19 619 TYR A N 1
ATOM 4912 C CA . TYR A 1 619 ? 14.927 -6.935 -39.892 1.00 98.19 619 TYR A CA 1
ATOM 4913 C C . TYR A 1 619 ? 14.657 -7.775 -38.628 1.00 98.19 619 TYR A C 1
ATOM 4915 O O . TYR A 1 619 ? 15.075 -8.934 -38.562 1.00 98.19 619 TYR A O 1
ATOM 4923 N N . ALA A 1 620 ? 13.924 -7.238 -37.643 1.00 97.75 620 ALA A N 1
ATOM 4924 C CA . ALA A 1 620 ? 13.550 -7.981 -36.435 1.00 97.75 620 ALA A CA 1
ATOM 4925 C C . ALA A 1 620 ? 12.711 -9.229 -36.753 1.00 97.75 620 ALA A C 1
ATOM 4927 O O . ALA A 1 620 ? 12.944 -10.310 -36.201 1.00 97.75 620 ALA A O 1
ATOM 4928 N N . ILE A 1 621 ? 11.758 -9.089 -37.675 1.00 96.19 621 ILE A N 1
ATOM 4929 C CA . ILE A 1 621 ? 10.911 -10.184 -38.154 1.00 96.19 621 ILE A CA 1
ATOM 4930 C C . ILE A 1 621 ? 11.758 -11.237 -38.874 1.00 96.19 621 ILE A C 1
ATOM 4932 O O . ILE A 1 621 ? 11.711 -12.409 -38.502 1.00 96.19 621 ILE A O 1
ATOM 4936 N N . GLU A 1 622 ? 12.559 -10.827 -39.858 1.00 96.12 622 GLU A N 1
ATOM 4937 C CA . GLU A 1 622 ? 13.375 -11.723 -40.690 1.00 96.12 622 GLU A CA 1
ATOM 4938 C C . GLU A 1 622 ? 14.396 -12.532 -39.888 1.00 96.12 622 GLU A C 1
ATOM 4940 O O . GLU A 1 622 ? 14.670 -13.687 -40.212 1.00 96.12 622 GLU A O 1
ATOM 4945 N N . LYS A 1 623 ? 14.967 -11.936 -38.838 1.00 96.69 623 LYS A N 1
ATOM 4946 C CA . LYS A 1 623 ? 15.978 -12.582 -37.994 1.00 96.69 623 LYS A CA 1
ATOM 4947 C C . LYS A 1 623 ? 15.405 -13.364 -36.819 1.00 96.69 623 LYS A C 1
ATOM 4949 O O . LYS A 1 623 ? 16.178 -13.964 -36.083 1.00 96.69 623 LYS A O 1
ATOM 4954 N N . GLY A 1 624 ? 14.088 -13.373 -36.622 1.00 95.25 624 GLY A N 1
ATOM 4955 C CA . GLY A 1 624 ? 13.497 -14.050 -35.467 1.00 95.25 624 GLY A CA 1
ATOM 4956 C C . GLY A 1 624 ? 13.821 -13.369 -34.129 1.00 95.25 624 GLY A C 1
ATOM 4957 O O . GLY A 1 624 ? 13.749 -14.019 -33.094 1.00 95.25 624 GLY A O 1
ATOM 4958 N N . ILE A 1 625 ? 14.137 -12.071 -34.143 1.00 97.31 625 ILE A N 1
ATOM 4959 C CA . ILE A 1 625 ? 14.462 -11.267 -32.951 1.00 97.31 625 ILE A CA 1
ATOM 4960 C C . ILE A 1 625 ? 13.206 -11.085 -32.092 1.00 97.31 625 ILE A C 1
ATOM 4962 O O . ILE A 1 625 ? 12.117 -10.981 -32.656 1.00 97.31 625 ILE A O 1
ATOM 4966 N N . ALA A 1 626 ? 13.310 -11.053 -30.762 1.00 97.12 626 ALA A N 1
ATOM 4967 C CA . ALA A 1 626 ? 12.147 -10.973 -29.865 1.00 97.12 626 ALA A CA 1
ATOM 4968 C C . ALA A 1 626 ? 11.265 -9.741 -30.135 1.00 97.12 626 ALA A C 1
ATOM 4970 O O . ALA A 1 626 ? 10.037 -9.816 -30.127 1.00 97.12 626 ALA A O 1
ATOM 4971 N N . GLY A 1 627 ? 11.892 -8.600 -30.417 1.00 97.69 627 GLY A N 1
ATOM 4972 C CA . GLY A 1 627 ? 11.181 -7.349 -30.626 1.00 97.69 627 GLY A CA 1
ATOM 4973 C C . GLY A 1 627 ? 12.096 -6.139 -30.740 1.00 97.69 627 GLY A C 1
ATOM 4974 O O . GLY A 1 627 ? 13.295 -6.263 -31.007 1.00 97.69 627 GLY A O 1
ATOM 4975 N N . VAL A 1 628 ? 11.515 -4.963 -30.516 1.00 98.62 628 VAL A N 1
ATOM 4976 C CA . VAL A 1 628 ? 12.241 -3.688 -30.436 1.00 98.62 628 VAL A CA 1
ATOM 4977 C C . VAL A 1 628 ? 11.884 -2.955 -29.151 1.00 98.62 628 VAL A C 1
ATOM 4979 O O . VAL A 1 628 ? 10.753 -3.054 -28.670 1.00 98.62 628 VAL A O 1
ATOM 4982 N N . MET A 1 629 ? 12.842 -2.197 -28.619 1.00 98.31 629 MET A N 1
ATOM 4983 C CA . MET A 1 629 ? 12.574 -1.193 -27.597 1.00 98.31 629 MET A CA 1
ATOM 4984 C C . MET A 1 629 ? 12.843 0.204 -28.137 1.00 98.31 629 MET A C 1
ATOM 4986 O O . MET A 1 629 ? 13.599 0.377 -29.097 1.00 98.31 629 MET A O 1
ATOM 4990 N N . PHE A 1 630 ? 12.238 1.215 -27.524 1.00 97.69 630 PHE A N 1
ATOM 4991 C CA . PHE A 1 630 ? 12.541 2.601 -27.861 1.00 97.69 630 PHE A CA 1
ATOM 4992 C C . PHE A 1 630 ? 12.786 3.472 -26.634 1.00 97.69 630 PHE A C 1
ATOM 4994 O O . PHE A 1 630 ? 12.139 3.307 -25.600 1.00 97.69 630 PHE A O 1
ATOM 5001 N N . TRP A 1 631 ? 13.708 4.425 -26.795 1.00 95.44 631 TRP A N 1
ATOM 5002 C CA . TRP A 1 631 ? 14.044 5.446 -25.803 1.00 95.44 631 TRP A CA 1
ATOM 5003 C C . TRP A 1 631 ? 13.728 6.845 -26.359 1.00 95.44 631 TRP A C 1
ATOM 5005 O O . TRP A 1 631 ? 14.386 7.315 -27.290 1.00 95.44 631 TRP A O 1
ATOM 5015 N N . ASP A 1 632 ? 12.727 7.561 -25.861 1.00 93.12 632 ASP A N 1
ATOM 5016 C CA . ASP A 1 632 ? 11.676 7.117 -24.938 1.00 93.12 632 ASP A CA 1
ATOM 5017 C C . ASP A 1 632 ? 10.324 7.665 -25.420 1.00 93.12 632 ASP A C 1
ATOM 5019 O O . ASP A 1 632 ? 10.278 8.485 -26.345 1.00 93.12 632 ASP A O 1
ATOM 5023 N N . TYR A 1 633 ? 9.222 7.186 -24.839 1.00 92.19 633 TYR A N 1
ATOM 5024 C CA . TYR A 1 633 ? 7.860 7.520 -25.279 1.00 92.19 633 TYR A CA 1
ATOM 5025 C C . TYR A 1 633 ? 7.596 9.030 -25.355 1.00 92.19 633 TYR A C 1
ATOM 5027 O O . TYR A 1 633 ? 6.949 9.490 -26.296 1.00 92.19 633 TYR A O 1
ATOM 5035 N N . GLY A 1 634 ? 8.136 9.817 -24.418 1.00 89.50 634 GLY A N 1
ATOM 5036 C CA . GLY A 1 634 ? 7.903 11.261 -24.352 1.00 89.50 634 GLY A CA 1
ATOM 5037 C C . GLY A 1 634 ? 8.555 12.050 -25.491 1.00 89.50 634 GLY A C 1
ATOM 5038 O O . GLY A 1 634 ? 8.287 13.243 -25.649 1.00 89.50 634 GLY A O 1
ATOM 5039 N N . HIS A 1 635 ? 9.410 11.410 -26.293 1.00 92.62 635 HIS A N 1
ATOM 5040 C CA . HIS A 1 635 ? 10.078 12.057 -27.414 1.00 92.62 635 HIS A CA 1
ATOM 5041 C C . HIS A 1 635 ? 9.344 11.936 -28.758 1.00 92.62 635 HIS A C 1
ATOM 5043 O O . HIS A 1 635 ? 9.703 12.673 -29.684 1.00 92.62 635 HIS A O 1
ATOM 5049 N N . ASP A 1 636 ? 8.330 11.071 -28.879 1.00 91.75 636 ASP A N 1
ATOM 5050 C CA . ASP A 1 636 ? 7.534 10.960 -30.109 1.00 91.75 636 ASP A CA 1
ATOM 5051 C C . ASP A 1 636 ? 6.653 12.208 -30.333 1.00 91.75 636 ASP A C 1
ATOM 5053 O O . ASP A 1 636 ? 6.396 12.998 -29.421 1.00 91.75 636 ASP A O 1
ATOM 5057 N N . GLN A 1 637 ? 6.206 12.419 -31.571 1.00 85.12 637 GLN A N 1
ATOM 5058 C CA . GLN A 1 637 ? 5.303 13.516 -31.918 1.00 85.12 637 GLN A CA 1
ATOM 5059 C C . GLN A 1 637 ? 3.924 13.349 -31.271 1.00 85.12 637 GLN A C 1
ATOM 5061 O O . GLN A 1 637 ? 3.416 12.239 -31.089 1.00 85.12 637 GLN A O 1
ATOM 5066 N N . GLU A 1 638 ? 3.261 14.478 -31.009 1.00 75.88 638 GLU A N 1
ATOM 5067 C CA . GLU A 1 638 ? 1.856 14.480 -30.610 1.00 75.88 638 GLU A CA 1
ATOM 5068 C C . GLU A 1 638 ? 0.998 13.851 -31.719 1.00 75.88 638 GLU A C 1
ATOM 5070 O O . GLU A 1 638 ? 0.828 14.410 -32.798 1.00 75.88 638 GLU A O 1
ATOM 5075 N N . GLY A 1 639 ? 0.490 12.647 -31.468 1.00 73.12 639 GLY A N 1
ATOM 5076 C CA . GLY A 1 639 ? -0.194 11.851 -32.495 1.00 73.12 639 GLY A CA 1
ATOM 5077 C C . GLY A 1 639 ? 0.194 10.378 -32.455 1.00 73.12 639 GLY A C 1
ATOM 5078 O O . GLY A 1 639 ? -0.670 9.535 -32.675 1.00 73.12 639 GLY A O 1
ATOM 5079 N N . GLY A 1 640 ? 1.444 10.098 -32.067 1.00 79.69 640 GLY A N 1
ATOM 5080 C CA . GLY A 1 640 ? 2.087 8.807 -32.291 1.00 79.69 640 GLY A CA 1
ATOM 5081 C C . GLY A 1 640 ? 2.481 8.690 -33.762 1.00 79.69 640 GLY A C 1
ATOM 5082 O O . GLY A 1 640 ? 1.625 8.488 -34.616 1.00 79.69 640 GLY A O 1
ATOM 5083 N N . THR A 1 641 ? 3.769 8.846 -34.071 1.00 91.81 641 THR A N 1
ATOM 5084 C CA . THR A 1 641 ? 4.280 8.714 -35.450 1.00 91.81 641 THR A CA 1
ATOM 5085 C C . THR A 1 641 ? 5.272 7.565 -35.518 1.00 91.81 641 THR A C 1
ATOM 5087 O O . THR A 1 641 ? 5.157 6.676 -36.366 1.00 91.81 641 THR A O 1
ATOM 5090 N N . LEU A 1 642 ? 6.247 7.564 -34.610 1.00 96.56 642 LEU A N 1
ATOM 5091 C CA . LEU A 1 642 ? 7.276 6.535 -34.556 1.00 96.56 642 LEU A CA 1
ATOM 5092 C C . LEU A 1 642 ? 6.735 5.248 -33.923 1.00 96.56 642 LEU A C 1
ATOM 5094 O O . LEU A 1 642 ? 6.965 4.166 -34.467 1.00 96.56 642 LEU A O 1
ATOM 5098 N N . LEU A 1 643 ? 5.950 5.352 -32.843 1.00 95.94 643 LEU A N 1
ATOM 5099 C CA . LEU A 1 643 ? 5.270 4.192 -32.249 1.00 95.94 643 LEU A CA 1
ATOM 5100 C C . LEU A 1 643 ? 4.281 3.548 -33.232 1.00 95.94 643 LEU A C 1
ATOM 5102 O O . LEU A 1 643 ? 4.214 2.324 -33.336 1.00 95.94 643 LEU A O 1
ATOM 5106 N N . ASP A 1 644 ? 3.559 4.362 -34.001 1.00 95.69 644 ASP A N 1
ATOM 5107 C CA . ASP A 1 644 ? 2.620 3.878 -35.016 1.00 95.69 644 ASP A CA 1
ATOM 5108 C C . ASP A 1 644 ? 3.338 3.077 -36.099 1.00 95.69 644 ASP A C 1
ATOM 5110 O O . ASP A 1 644 ? 2.855 2.020 -36.503 1.00 95.69 644 ASP A O 1
ATOM 5114 N N . ALA A 1 645 ? 4.521 3.520 -36.526 1.00 96.81 645 ALA A N 1
ATOM 5115 C CA . ALA A 1 645 ? 5.326 2.783 -37.493 1.00 96.81 645 ALA A CA 1
ATOM 5116 C C . ALA A 1 645 ? 5.748 1.396 -36.972 1.00 96.81 645 ALA A C 1
ATOM 5118 O O . ALA A 1 645 ? 5.677 0.427 -37.732 1.00 96.81 645 ALA A O 1
ATOM 5119 N N . ILE A 1 646 ? 6.122 1.281 -35.690 1.00 97.75 646 ILE A N 1
ATOM 5120 C CA . ILE A 1 646 ? 6.422 -0.016 -35.053 1.00 97.75 646 ILE A CA 1
ATOM 5121 C C . ILE A 1 646 ? 5.163 -0.889 -35.036 1.00 97.75 646 ILE A C 1
ATOM 5123 O O . ILE A 1 646 ? 5.172 -2.015 -35.539 1.00 97.75 646 ILE A O 1
ATOM 5127 N N . TYR A 1 647 ? 4.061 -0.346 -34.511 1.00 95.94 647 TYR A N 1
ATOM 5128 C CA . TYR A 1 647 ? 2.803 -1.072 -34.361 1.00 95.94 647 TYR A CA 1
ATOM 5129 C C . TYR A 1 647 ? 2.275 -1.606 -35.693 1.00 95.94 647 TYR A C 1
ATOM 5131 O O . TYR A 1 647 ? 1.887 -2.770 -35.777 1.00 95.94 647 TYR A O 1
ATOM 5139 N N . GLN A 1 648 ? 2.293 -0.793 -36.753 1.00 94.88 648 GLN A N 1
ATOM 5140 C CA . GLN A 1 648 ? 1.829 -1.238 -38.066 1.00 94.88 648 GLN A CA 1
ATOM 5141 C C . GLN A 1 648 ? 2.671 -2.395 -38.604 1.00 94.88 648 GLN A C 1
ATOM 5143 O O . GLN A 1 648 ? 2.109 -3.311 -39.194 1.00 94.88 648 GLN A O 1
ATOM 5148 N N . GLN A 1 649 ? 3.987 -2.414 -38.375 1.00 94.62 649 GLN A N 1
ATOM 5149 C CA . GLN A 1 649 ? 4.807 -3.533 -38.846 1.00 94.62 649 GLN A CA 1
ATOM 5150 C C . GLN A 1 649 ? 4.597 -4.816 -38.054 1.00 94.62 649 GLN A C 1
ATOM 5152 O O . GLN A 1 649 ? 4.554 -5.892 -38.647 1.00 94.62 649 GLN A O 1
ATOM 5157 N N . PHE A 1 650 ? 4.436 -4.721 -36.737 1.00 93.81 650 PHE A N 1
ATOM 5158 C CA . PHE A 1 650 ? 4.228 -5.903 -35.899 1.00 93.81 650 PHE A CA 1
ATOM 5159 C C . PHE A 1 650 ? 2.787 -6.417 -35.907 1.00 93.81 650 PHE A C 1
ATOM 5161 O O . PHE A 1 650 ? 2.574 -7.578 -35.591 1.00 93.81 650 PHE A O 1
ATOM 5168 N N . LYS A 1 651 ? 1.800 -5.604 -36.302 1.00 84.12 651 LYS A N 1
ATOM 5169 C CA . LYS A 1 651 ? 0.402 -6.041 -36.460 1.00 84.12 651 LYS A CA 1
ATOM 5170 C C . LYS A 1 651 ? 0.153 -6.846 -37.739 1.00 84.12 651 LYS A C 1
ATOM 5172 O O . LYS A 1 651 ? -0.786 -7.635 -37.792 1.00 84.12 651 LYS A O 1
ATOM 5177 N N . LEU A 1 652 ? 0.920 -6.590 -38.799 1.00 59.19 652 LEU A N 1
ATOM 5178 C CA . LEU A 1 652 ? 0.676 -7.151 -40.136 1.00 59.19 652 LEU A CA 1
ATOM 5179 C C . LEU A 1 652 ? 1.107 -8.622 -40.293 1.00 59.19 652 LEU A C 1
ATOM 5181 O O . LEU A 1 652 ? 0.931 -9.181 -41.379 1.00 59.19 652 LEU A O 1
ATOM 5185 N N . LYS A 1 653 ? 1.682 -9.238 -39.259 1.00 45.03 653 LYS A N 1
ATOM 5186 C CA . LYS A 1 653 ? 2.211 -10.608 -39.245 1.00 45.03 653 LYS A CA 1
ATOM 5187 C C . LYS A 1 653 ? 2.039 -11.223 -37.863 1.00 45.03 653 LYS A C 1
ATOM 5189 O O . LYS A 1 653 ? 2.143 -12.467 -37.791 1.00 45.03 653 LYS A O 1
#

Sequence (653 aa):
MKEIGILALCLIVIFLVGCQSETPKAEVDLLIEALPEVSDLTIYHQHQITMIREKIDELDDKERALVLEANLLRFYELETRMAVIVLEEENKSIALNISVLIASLPTVDNFTNNDEKTIEAIDRSLDSINSDYLYLIDQSLLDQYELFKTTLKNYQLDLAAAKEVNQLLLNLPTLDDFTLDYQSLIIEIDQRYLKLTPSQKQLVNGEILLLPYYQDKIAMLLYLHQEEQEELSFIELSSLLDELNNQEVEDDVELPVAYQQGSVQLTINWQSNSAAISSAGVVKRGLLNTNVTLTAKVQGEIIDKTITINLVVRGTRVVDMPTINPNKKLTFAYFRNPAYGTNLMERDYMKIDVLNYAFGKIVNGELSVSHLSNLEKVLKIREKGVRVVVVIDGVSTETVKAFVLAASTLENRQKLANSIANVLEQYQFDGVDLDWEFPSGTTQKNNFTLLVKEIREALDRSSRDLILSAAVISGSYSSHYDLVELNKYLDYLHIMTYGMSGSYVAKHQSALIRSTYAPYAIASSVEMYANGGIDLNKIVFGIPFYVKIGDVAGNPTNVLGASLTNPISISNNLFMRDYYNKNGMVEYYDAEAKVFYSYNGTKFASYDNPTSIRYKCEYAIEKGIAGVMFWDYGHDQEGGTLLDAIYQQFKLK